Protein AF-0000000082839932 (afdb_homodimer)

Radius of gyration: 29.1 Å; Cα contacts (8 Å, |Δi|>4): 433; chains: 2; bounding box: 86×64×112 Å

InterPro domains:
  IPR000971 Globin [PF00042] (53-142)
  IPR000971 Globin [PS01033] (27-237)
  IPR009050 Globin-like superfamily [SSF46458] (24-178)
  IPR012292 Globin/Protoglobin [G3DSA:1.10.490.10] (16-189)
  IPR044399 Myoglobin-like, M family globin domain [cd01040] (36-177)
  IPR050532 Globin-like Oxygen Transporters [PTHR46458] (14-213)

Sequence (474 aa):
MSTSPKSASITDTEEDEMPPSNIPWYTFTDDDKHDLEHSWKIIEPKKNQIACDIYEMIFNQCPEVRRLFPKLKFVNSKPDRKSNEFTFQAMRFMQVIEGAVRALDNLPSLDIILDNLGRRHGKLEVNGKFRSYYWSTFLECCIFNIRLNLSKKMNSLEVDRIIILWRCLLRDVMKKIKAGTTADIAQRMLQMSIEESRMFSLPAIHKESNASSADVSFSFETVDLKNGRVLVEFIGDMSTSPKSASITDTEEDEMPPSNIPWYTFTDDDKHDLEHSWKIIEPKKNQIACDIYEMIFNQCPEVRRLFPKLKFVNSKPDRKSNEFTFQAMRFMQVIEGAVRALDNLPSLDIILDNLGRRHGKLEVNGKFRSYYWSTFLECCIFNIRLNLSKKMNSLEVDRIIILWRCLLRDVMKKIKAGTTADIAQRMLQMSIEESRMFSLPAIHKESNASSADVSFSFETVDLKNGRVLVEFIGD

Nearest PDB structures (foldseek):
  5ziq-assembly3_C  TM=8.858E-01  e=2.718E-06  Ramazzottius varieornatus
  8oup-assembly1_A  TM=8.594E-01  e=9.837E-05  Spisula solidissima
  3a5a-assembly1_A  TM=8.137E-01  e=8.122E-04  Tokunagayusurika akamusi
  2c0k-assembly2_B  TM=7.621E-01  e=6.577E-04  Gasterophilus intestinalis
  1h97-assembly2_B  TM=7.756E-01  e=5.430E-03  Paramphistomum epiclitum

Foldseek 3Di:
DPPDPPDPPPPPPPPPPPDFDPDDADQADPVLLVLLLVLCVLCVVVLLVLLLQLVLQLCVVPVLLVVVPVVWDDDPSGTDSPDPSSSVVSVVVSVLVVVLSVCSVPNVVCLVVLLVLLLVVLVCVVVVSDDPCSLVSSLVSSLVSSLVSVVVPDPPVSSVVSSVSSSSSSVVSSVSSNSSSVVNNVVVVVVVVVVVVVVVPPDPPPPPDPDPDPPFDFDFDQPPDPVPDGDGDGDTD/DPPDPPDPPPPPPPPPPPDFDPDDADQADPVLLVLLLVLCVLCVVVLLVLLLQLVLQLCVVPVLLVVVPVVWDDDPSGTDSPDPSSSVVSVVVSVLVVVLSVCSVPNVVCLVVLLVLLLVVLVCVVVVSDDPCSLVSSLVSSLVSSLVSSVVPDPPVSSVVSSVSSSSSSVVSSVSSNSSSVVNNVVVVVVVVVVVVVVVPPDDPPPPDPDPDPPFDFDFDQPPDPVPDGDGDGDTD

Organism: NCBI:txid2654633

Secondary structure (DSSP, 8-state):
------------------PPP-PPPP---HHHHHHHHHHHHHHGGGHHHHHHHHHHHHHHH-GGGGGG-TT--EETTEE-TT-HHHHHHHHHHHHHHHHHHHTTT-GGGGHHHHHHHHHHHHHHHHTT---THHHHHHHHHHHHHHHHHHTTTS-HHHHHHHHHHHHHHHHHHHHHHHHHHHHHHHHHHHHHHHHHHHHHHS----------------EEEEEE-SSS-EEEEEE--/------------------PPP-PPPP---HHHHHHHHHHHHHHGGGHHHHHHHHHHHHHHH-GGGGGG-TT--EETTEE-TT-HHHHHHHHHHHHHHHHHHHTTT-GGGGHHHHHHHHHHHHHHHHTT---THHHHHHHHHHHHHHHHHHTTTS-HHHHHHHHHHHHHHHHHHHHHHHHHHHHHHHHHHHHHHHHHHHHHHS----------------EEEEEE-SSS-EEEEEE--

pLDDT: mean 80.18, std 26.72, range [24.2, 98.94]

Structure (mmCIF, N/CA/C/O backbone):
data_AF-0000000082839932-model_v1
#
loop_
_entity.id
_entity.type
_entity.pdbx_description
1 polymer 'Globin domain-containing protein'
#
loop_
_atom_site.group_PDB
_atom_site.id
_atom_site.type_symbol
_atom_site.label_atom_id
_atom_site.label_alt_id
_atom_site.label_comp_id
_atom_site.label_asym_id
_atom_site.label_entity_id
_atom_site.label_seq_id
_atom_site.pdbx_PDB_ins_code
_atom_site.Cartn_x
_atom_site.Cartn_y
_atom_site.Cartn_z
_atom_site.occupancy
_atom_site.B_iso_or_equiv
_atom_site.auth_seq_id
_atom_site.auth_comp_id
_atom_site.auth_asym_id
_atom_site.auth_atom_id
_atom_site.pdbx_PDB_model_num
ATOM 1 N N . MET A 1 1 ? 31.922 36.812 49.719 1 29.05 1 MET A N 1
ATOM 2 C CA . MET A 1 1 ? 31.781 37.094 48.281 1 29.05 1 MET A CA 1
ATOM 3 C C . MET A 1 1 ? 31.766 35.812 47.5 1 29.05 1 MET A C 1
ATOM 5 O O . MET A 1 1 ? 32.812 35.219 47.25 1 29.05 1 MET A O 1
ATOM 9 N N . SER A 1 2 ? 30.781 34.875 47.688 1 32.66 2 SER A N 1
ATOM 10 C CA . SER A 1 2 ? 30.562 33.5 47.281 1 32.66 2 SER A CA 1
ATOM 11 C C . SER A 1 2 ? 30.375 33.406 45.75 1 32.66 2 SER A C 1
ATOM 13 O O . SER A 1 2 ? 29.484 34.031 45.188 1 32.66 2 SER A O 1
ATOM 15 N N . THR A 1 3 ? 31.5 33.281 44.938 1 35.25 3 THR A N 1
ATOM 16 C CA . THR A 1 3 ? 31.578 33.156 43.5 1 35.25 3 THR A CA 1
ATOM 17 C C . THR A 1 3 ? 30.719 31.984 43.031 1 35.25 3 THR A C 1
ATOM 19 O O . THR A 1 3 ? 30.875 30.859 43.469 1 35.25 3 THR A O 1
ATOM 22 N N . SER A 1 4 ? 29.469 32.219 42.656 1 34.78 4 SER A N 1
ATOM 23 C CA . SER A 1 4 ? 28.469 31.312 42.125 1 34.78 4 SER A CA 1
ATOM 24 C C . SER A 1 4 ? 28.984 30.609 40.875 1 34.78 4 SER A C 1
ATOM 26 O O . SER A 1 4 ? 29.484 31.25 39.938 1 34.78 4 SER A O 1
ATOM 28 N N . PRO A 1 5 ? 29.328 29.297 40.938 1 35.28 5 PRO A N 1
ATOM 29 C CA . PRO A 1 5 ? 29.891 28.609 39.781 1 35.28 5 PRO A CA 1
ATOM 30 C C . PRO A 1 5 ? 29.031 28.766 38.5 1 35.28 5 PRO A C 1
ATOM 32 O O . PRO A 1 5 ? 27.812 28.828 38.594 1 35.28 5 PRO A O 1
ATOM 35 N N . LYS A 1 6 ? 29.547 29.469 37.438 1 35.09 6 LYS A N 1
ATOM 36 C CA . LYS A 1 6 ? 28.984 29.672 36.125 1 35.09 6 LYS A CA 1
ATOM 37 C C . LYS A 1 6 ? 28.5 28.344 35.531 1 35.09 6 LYS A C 1
ATOM 39 O O . LYS A 1 6 ? 29.188 27.328 35.625 1 35.09 6 LYS A O 1
ATOM 44 N N . SER A 1 7 ? 27.141 28.172 35.312 1 29.86 7 SER A N 1
ATOM 45 C CA . SER A 1 7 ? 26.438 27.109 34.625 1 29.86 7 SER A CA 1
ATOM 46 C C . SER A 1 7 ? 27.078 26.812 33.281 1 29.86 7 SER A C 1
ATOM 48 O O . SER A 1 7 ? 27.281 27.719 32.469 1 29.86 7 SER A O 1
ATOM 50 N N . ALA A 1 8 ? 27.938 25.797 33.094 1 32.53 8 ALA A N 1
ATOM 51 C CA . ALA A 1 8 ? 28.516 25.297 31.844 1 32.53 8 ALA A CA 1
ATOM 52 C C . ALA A 1 8 ? 27.438 25.188 30.766 1 32.53 8 ALA A C 1
ATOM 54 O O . ALA A 1 8 ? 26.406 24.547 30.969 1 32.53 8 ALA A O 1
ATOM 55 N N . SER A 1 9 ? 27.328 26.203 29.859 1 30.64 9 SER A N 1
ATOM 56 C CA . SER A 1 9 ? 26.578 26.156 28.609 1 30.64 9 SER A CA 1
ATOM 57 C C . SER A 1 9 ? 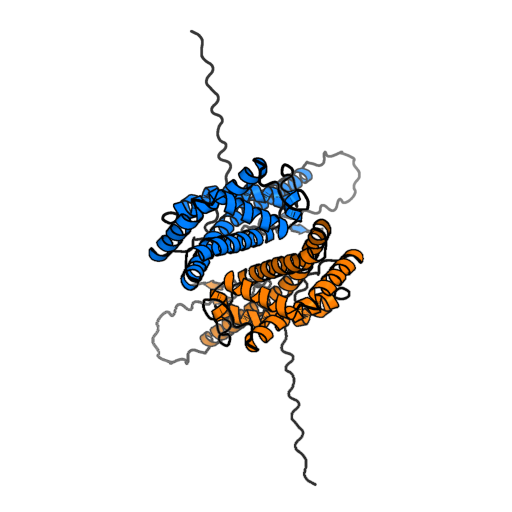26.812 24.844 27.875 1 30.64 9 SER A C 1
ATOM 59 O O . SER A 1 9 ? 27.953 24.469 27.594 1 30.64 9 SER A O 1
ATOM 61 N N . ILE A 1 10 ? 26.062 23.859 28.062 1 32.12 10 ILE A N 1
ATOM 62 C CA . ILE A 1 10 ? 26.031 22.688 27.172 1 32.12 10 ILE A CA 1
ATOM 63 C C . ILE A 1 10 ? 26.109 23.141 25.719 1 32.12 10 ILE A C 1
ATOM 65 O O . ILE A 1 10 ? 25.219 23.844 25.234 1 32.12 10 ILE A O 1
ATOM 69 N N . THR A 1 11 ? 27.266 23.484 25.172 1 31.33 11 THR A N 1
ATOM 70 C CA . THR A 1 11 ? 27.469 23.656 23.75 1 31.33 11 THR A CA 1
ATOM 71 C C . THR A 1 11 ? 26.688 22.609 22.953 1 31.33 11 THR A C 1
ATOM 73 O O . THR A 1 11 ? 26.875 21.406 23.156 1 31.33 11 THR A O 1
ATOM 76 N N . ASP A 1 12 ? 25.453 22.906 22.641 1 33.44 12 ASP A N 1
ATOM 77 C CA . ASP A 1 12 ? 24.719 22.234 21.578 1 33.44 12 ASP A CA 1
ATOM 78 C C . ASP A 1 12 ? 25.625 21.922 20.391 1 33.44 12 ASP A C 1
ATOM 80 O O . ASP A 1 12 ? 26.109 22.828 19.719 1 33.44 12 ASP A O 1
ATOM 84 N N . THR A 1 13 ? 26.547 21.078 20.484 1 34.44 13 THR A N 1
ATOM 85 C CA . THR A 1 13 ? 27.25 20.625 19.281 1 34.44 13 THR A CA 1
ATOM 86 C C . THR A 1 13 ? 26.312 20.672 18.062 1 34.44 13 THR A C 1
ATOM 88 O O . THR A 1 13 ? 25.25 20.047 18.078 1 34.44 13 THR A O 1
ATOM 91 N N . GLU A 1 14 ? 26.266 21.719 17.344 1 37.31 14 GLU A N 1
ATOM 92 C CA . GLU A 1 14 ? 25.703 21.797 16 1 37.31 14 GLU A CA 1
ATOM 93 C C . GLU A 1 14 ? 25.953 20.516 15.211 1 37.31 14 GLU A C 1
ATOM 95 O O . GLU A 1 14 ? 27.031 20.312 14.648 1 37.31 14 GLU A O 1
ATOM 100 N N . GLU A 1 15 ? 25.734 19.375 15.68 1 38.41 15 GLU A N 1
ATOM 101 C CA . GLU A 1 15 ? 25.797 18.234 14.789 1 38.41 15 GLU A CA 1
ATOM 102 C C . GLU A 1 15 ? 25.25 18.562 13.406 1 38.41 15 GLU A C 1
ATOM 104 O O . GLU A 1 15 ? 24.219 19.219 13.289 1 38.41 15 GLU A O 1
ATOM 109 N N . ASP A 1 16 ? 26.047 18.703 12.391 1 41.69 16 ASP A N 1
ATOM 110 C CA . ASP A 1 16 ? 25.859 18.844 10.945 1 41.69 16 ASP A CA 1
ATOM 111 C C . ASP A 1 16 ? 24.656 18.062 10.461 1 41.69 16 ASP A C 1
ATOM 113 O O . ASP A 1 16 ? 24.766 16.875 10.141 1 41.69 16 ASP A O 1
ATOM 117 N N . GLU A 1 17 ? 23.562 18.188 11.094 1 52.94 17 GLU A N 1
ATOM 118 C CA . GLU A 1 17 ? 22.359 17.5 10.664 1 52.94 17 GLU A CA 1
ATOM 119 C C . GLU A 1 17 ? 22.047 17.797 9.195 1 52.94 17 GLU A C 1
ATOM 121 O O . GLU A 1 17 ? 22.078 18.953 8.773 1 52.94 17 GLU A O 1
ATOM 126 N N . MET A 1 18 ? 22.391 16.844 8.234 1 57.69 18 MET A N 1
ATOM 127 C CA . MET A 1 18 ? 22.016 16.969 6.828 1 57.69 18 MET A CA 1
ATOM 128 C C . MET A 1 18 ? 20.641 17.609 6.688 1 57.69 18 MET A C 1
ATOM 130 O O . MET A 1 18 ? 19.703 17.25 7.402 1 57.69 18 MET A O 1
ATOM 134 N N . PRO A 1 19 ? 20.719 18.625 5.922 1 64.12 19 PRO A N 1
ATOM 135 C CA . PRO A 1 19 ? 19.422 19.297 5.719 1 64.12 19 PRO A CA 1
ATOM 136 C C . PRO A 1 19 ? 18.344 18.344 5.207 1 64.12 19 PRO A C 1
ATOM 138 O O . PRO A 1 19 ? 18.672 17.328 4.574 1 64.12 19 PRO A O 1
ATOM 141 N N . PRO A 1 20 ? 17.156 18.672 5.566 1 73.38 20 PRO A N 1
ATOM 142 C CA . PRO A 1 20 ? 16.062 17.844 5.059 1 73.38 20 PRO A CA 1
ATOM 143 C C . PRO A 1 20 ? 15.977 17.844 3.535 1 73.38 20 PRO A C 1
ATOM 145 O O . PRO A 1 20 ? 16.516 18.75 2.885 1 73.38 20 PRO A O 1
ATOM 148 N N . SER A 1 21 ? 15.414 16.766 3.021 1 74.12 21 SER A N 1
ATOM 149 C CA . SER A 1 21 ? 15.242 16.594 1.583 1 74.12 21 SER A CA 1
ATOM 150 C C . SER A 1 21 ? 14.508 17.781 0.961 1 74.12 21 SER A C 1
ATOM 152 O O . SER A 1 21 ? 13.664 18.406 1.61 1 74.12 21 SER A O 1
ATOM 154 N N . ASN A 1 22 ? 14.922 18.156 -0.179 1 83.06 22 ASN A N 1
ATOM 155 C CA . ASN A 1 22 ? 14.305 19.266 -0.918 1 83.06 22 ASN A CA 1
ATOM 156 C C . ASN A 1 22 ? 13.227 18.75 -1.87 1 83.06 22 ASN A C 1
ATOM 158 O O . ASN A 1 22 ? 12.969 19.359 -2.91 1 83.06 22 ASN A O 1
ATOM 162 N N . ILE A 1 23 ? 12.625 17.734 -1.553 1 89.75 23 ILE A N 1
ATOM 163 C CA . ILE A 1 23 ? 11.531 17.188 -2.357 1 89.75 23 ILE A CA 1
ATOM 164 C C . ILE A 1 23 ? 10.336 18.141 -2.314 1 89.75 23 ILE A C 1
ATOM 166 O O . ILE A 1 23 ? 9.852 18.484 -1.235 1 89.75 23 ILE A O 1
ATOM 170 N N . PRO A 1 24 ? 9.93 18.578 -3.447 1 94.81 24 PRO A N 1
ATOM 171 C CA . PRO A 1 24 ? 8.836 19.547 -3.449 1 94.81 24 PRO A CA 1
ATOM 172 C C . PRO A 1 24 ? 7.508 18.938 -3.016 1 94.81 24 PRO A C 1
ATOM 174 O O . PRO A 1 24 ? 7.277 17.734 -3.215 1 94.81 24 PRO A O 1
ATOM 177 N N . TRP A 1 25 ? 6.656 19.734 -2.371 1 97.19 25 TRP A N 1
ATOM 178 C CA . TRP A 1 25 ? 5.289 19.359 -2.029 1 97.19 25 TRP A CA 1
ATOM 179 C C . TRP A 1 25 ? 4.371 19.5 -3.238 1 97.19 25 TRP A C 1
ATOM 181 O O . TRP A 1 25 ? 4.582 20.359 -4.098 1 97.19 25 TRP A O 1
ATOM 191 N N . TYR A 1 26 ? 3.404 18.609 -3.301 1 96.62 26 TYR A N 1
ATOM 192 C CA . TYR A 1 26 ? 2.314 18.812 -4.25 1 96.62 26 TYR A CA 1
ATOM 193 C C . TYR A 1 26 ? 1.671 20.188 -4.059 1 96.62 26 TYR A C 1
ATOM 195 O O . TYR A 1 26 ? 1.485 20.641 -2.928 1 96.62 26 TYR A O 1
ATOM 203 N N . THR A 1 27 ? 1.315 20.797 -5.141 1 97.19 27 THR A N 1
ATOM 204 C CA . THR A 1 27 ? 0.654 22.094 -5.066 1 97.19 27 THR A CA 1
ATOM 205 C C . THR A 1 27 ? -0.863 21.922 -5.09 1 97.19 27 THR A C 1
ATOM 207 O O . THR A 1 27 ? -1.429 21.484 -6.094 1 97.19 27 THR A O 1
ATOM 210 N N . PHE A 1 28 ? -1.486 22.281 -4.008 1 98.44 28 PHE A N 1
ATOM 211 C CA . PHE A 1 28 ? -2.939 22.234 -3.902 1 98.44 28 PHE A CA 1
ATOM 212 C C . PHE A 1 28 ? -3.557 23.578 -4.266 1 98.44 28 PHE A C 1
ATOM 214 O O . PHE A 1 28 ? -3.066 24.625 -3.846 1 98.44 28 PHE A O 1
ATOM 221 N N . THR A 1 29 ? -4.617 23.547 -5.086 1 98.44 29 THR A N 1
ATOM 222 C CA . THR A 1 29 ? -5.398 24.75 -5.301 1 98.44 29 THR A CA 1
ATOM 223 C C . THR A 1 29 ? -6.18 25.125 -4.043 1 98.44 29 THR A C 1
ATOM 225 O O . THR A 1 29 ? -6.266 24.328 -3.104 1 98.44 29 THR A O 1
ATOM 228 N N . ASP A 1 30 ? -6.715 26.328 -4.035 1 98.38 30 ASP A N 1
ATOM 229 C CA . ASP A 1 30 ? -7.535 26.734 -2.9 1 98.38 30 ASP A CA 1
ATOM 230 C C . ASP A 1 30 ? -8.742 25.812 -2.734 1 98.38 30 ASP A C 1
ATOM 232 O O . ASP A 1 30 ? -9.133 25.5 -1.611 1 98.38 30 ASP A O 1
ATOM 236 N N . ASP A 1 31 ? -9.289 25.375 -3.822 1 98.38 31 ASP A N 1
ATOM 237 C CA . ASP A 1 31 ? -10.414 24.438 -3.779 1 98.38 31 ASP A CA 1
ATOM 238 C C . ASP A 1 31 ? -9.992 23.094 -3.205 1 98.38 31 ASP A C 1
ATOM 240 O O . ASP A 1 31 ? -10.742 22.484 -2.439 1 98.38 31 ASP A O 1
ATOM 244 N N . ASP A 1 32 ? -8.781 22.656 -3.584 1 98.56 32 ASP A N 1
ATOM 245 C CA . ASP A 1 32 ? -8.234 21.422 -3.039 1 98.56 32 ASP A CA 1
ATOM 246 C C . ASP A 1 32 ? -8.102 21.5 -1.521 1 98.56 32 ASP A C 1
ATOM 248 O O . ASP A 1 32 ? -8.516 20.578 -0.809 1 98.56 32 ASP A O 1
ATOM 252 N N . LYS A 1 33 ? -7.535 22.609 -1.095 1 98.75 33 LYS A N 1
ATOM 253 C CA . LYS A 1 33 ? -7.324 22.797 0.337 1 98.75 33 LYS A CA 1
ATOM 254 C C . LYS A 1 33 ? -8.648 22.828 1.091 1 98.75 33 LYS A C 1
ATOM 256 O O . LYS A 1 33 ? -8.766 22.234 2.166 1 98.75 33 LYS A O 1
ATOM 261 N N . HIS A 1 34 ? -9.594 23.469 0.513 1 98.5 34 HIS A N 1
ATOM 262 C CA . HIS A 1 34 ? -10.922 23.516 1.115 1 98.5 34 HIS A CA 1
ATOM 263 C C . HIS A 1 34 ? -11.516 22.109 1.25 1 98.5 34 HIS A C 1
ATOM 265 O O . HIS A 1 34 ? -12.055 21.766 2.299 1 98.5 34 HIS A O 1
ATOM 271 N N . ASP A 1 35 ? -11.375 21.297 0.231 1 98.56 35 ASP A N 1
ATOM 272 C CA . ASP A 1 35 ? -11.898 19.938 0.249 1 98.56 35 ASP A CA 1
ATOM 273 C C . ASP A 1 35 ? -11.211 19.094 1.331 1 98.56 35 ASP A C 1
ATOM 275 O O . ASP A 1 35 ? -11.875 18.344 2.053 1 98.56 35 ASP A O 1
ATOM 279 N N . LEU A 1 36 ? -9.898 19.234 1.465 1 98.81 36 LEU A N 1
ATOM 280 C CA . LEU A 1 36 ? -9.156 18.5 2.484 1 98.81 36 LEU A CA 1
ATOM 281 C C . LEU A 1 36 ? -9.57 18.953 3.883 1 98.81 36 LEU A C 1
ATOM 283 O O . LEU A 1 36 ? -9.797 18.109 4.762 1 98.81 36 LEU A O 1
ATOM 287 N N . GLU A 1 37 ? -9.711 20.234 4.07 1 98.69 37 GLU A N 1
ATOM 288 C CA . GLU A 1 37 ? -10.109 20.766 5.367 1 98.69 37 GLU A CA 1
ATOM 289 C C . GLU A 1 37 ? -11.531 20.359 5.727 1 98.69 37 GLU A C 1
ATOM 291 O O . GLU A 1 37 ? -11.805 19.984 6.871 1 98.69 37 GLU A O 1
ATOM 296 N N . HIS A 1 38 ? -12.383 20.438 4.766 1 98.44 38 HIS A N 1
ATOM 297 C CA . HIS A 1 38 ? -13.766 20.031 4.992 1 98.44 38 HIS A CA 1
ATOM 298 C C . HIS A 1 38 ? -13.852 18.547 5.352 1 98.44 38 HIS A C 1
ATOM 300 O O . HIS A 1 38 ? -14.594 18.172 6.262 1 98.44 38 HIS A O 1
ATOM 306 N N . SER A 1 39 ? -13.141 17.75 4.641 1 98.62 39 SER A N 1
ATOM 307 C CA . SER A 1 39 ? -13.148 16.312 4.93 1 98.62 39 SER A CA 1
ATOM 308 C C . SER A 1 39 ? -12.531 16.031 6.297 1 98.62 39 SER A C 1
ATOM 310 O O . SER A 1 39 ? -12.977 15.117 7 1 98.62 39 SER A O 1
ATOM 312 N N . TRP A 1 40 ? -11.539 16.812 6.691 1 98.75 40 TRP A N 1
ATOM 313 C CA . TRP A 1 40 ? -10.961 16.656 8.016 1 98.75 40 TRP A CA 1
ATOM 314 C C . TRP A 1 40 ? -11.977 16.969 9.102 1 98.75 40 TRP A C 1
ATOM 316 O O . TRP A 1 40 ? -12.023 16.297 10.141 1 98.75 40 TRP A O 1
ATOM 326 N N . LYS A 1 41 ? -12.789 17.922 8.891 1 98.38 41 LYS A N 1
ATOM 327 C CA . LYS A 1 41 ? -13.812 18.266 9.867 1 98.38 41 LYS A CA 1
ATOM 328 C C . LYS A 1 41 ? -14.766 17.109 10.117 1 98.38 41 LYS A C 1
ATOM 330 O O . LYS A 1 41 ? -15.305 16.969 11.219 1 98.38 41 LYS A O 1
ATOM 335 N N . ILE A 1 42 ? -14.945 16.281 9.125 1 98.12 42 ILE A N 1
ATOM 336 C CA . ILE A 1 42 ? -15.789 15.094 9.258 1 98.12 42 ILE A CA 1
ATOM 337 C C . ILE A 1 42 ? -15.047 14.016 10.055 1 98.12 42 ILE A C 1
ATOM 339 O O . ILE A 1 42 ? -15.648 13.32 10.875 1 98.12 42 ILE A O 1
ATOM 343 N N . ILE A 1 43 ? -13.734 13.906 9.922 1 98.25 43 ILE A N 1
ATOM 344 C CA . ILE A 1 43 ? -12.891 12.859 10.5 1 98.25 43 ILE A CA 1
ATOM 345 C C . ILE A 1 43 ? -12.516 13.234 11.93 1 98.25 43 ILE A C 1
ATOM 347 O O . ILE A 1 43 ? -12.453 12.367 12.805 1 98.25 43 ILE A O 1
ATOM 351 N N . GLU A 1 44 ? -12.352 14.477 12.195 1 98.06 44 GLU A N 1
ATOM 352 C CA . GLU A 1 44 ? -11.711 14.992 13.406 1 98.06 44 GLU A CA 1
ATOM 353 C C . GLU A 1 44 ? -12.469 14.555 14.656 1 98.06 44 GLU A C 1
ATOM 355 O O . GLU A 1 44 ? -11.859 14.102 15.625 1 98.06 44 GLU A O 1
ATOM 360 N N . PRO A 1 45 ? -13.797 14.586 14.703 1 98.12 45 PRO A N 1
ATOM 361 C CA . PRO A 1 45 ? -14.516 14.188 15.914 1 98.12 45 PRO A CA 1
ATOM 362 C C . PRO A 1 45 ? -14.305 12.719 16.281 1 98.12 45 PRO A C 1
ATOM 364 O O . PRO A 1 45 ? -14.484 12.336 17.438 1 98.12 45 PRO A O 1
ATOM 367 N N . LYS A 1 46 ? -13.906 11.891 15.297 1 97.62 46 LYS A N 1
ATOM 368 C CA . LYS A 1 46 ? -13.711 10.461 15.523 1 97.62 46 LYS A CA 1
ATOM 369 C C . LYS A 1 46 ? -12.25 10.07 15.312 1 97.62 46 LYS A C 1
ATOM 371 O O . LYS A 1 46 ? -11.953 8.914 15.008 1 97.62 46 LYS A O 1
ATOM 376 N N . LYS A 1 47 ? -11.328 10.969 15.359 1 97.5 47 LYS A N 1
ATOM 377 C CA . LYS A 1 47 ? -9.945 10.742 14.953 1 97.5 47 LYS A CA 1
ATOM 378 C C . LYS A 1 47 ? -9.297 9.656 15.805 1 97.5 47 LYS A C 1
ATOM 380 O O . LYS A 1 47 ? -8.469 8.883 15.312 1 97.5 47 LYS A O 1
ATOM 385 N N . ASN A 1 48 ? -9.695 9.57 17.156 1 96.5 48 ASN A N 1
ATOM 386 C CA . ASN A 1 48 ? -9.141 8.523 18 1 96.5 48 ASN A CA 1
ATOM 387 C C . ASN A 1 48 ? -9.555 7.137 17.516 1 96.5 48 ASN A C 1
ATOM 389 O O . ASN A 1 48 ? -8.719 6.242 17.406 1 96.5 48 ASN A O 1
ATOM 393 N N . GLN A 1 49 ? -10.828 6.984 17.266 1 97.25 49 GLN A N 1
ATOM 394 C CA . GLN A 1 49 ? -11.344 5.711 16.766 1 97.25 49 GLN A CA 1
ATOM 395 C C . GLN A 1 49 ? -10.727 5.367 15.414 1 97.25 49 GLN A C 1
ATOM 397 O O . GLN A 1 49 ? -10.312 4.23 15.188 1 97.25 49 GLN A O 1
ATOM 402 N N . ILE A 1 50 ? -10.641 6.336 14.555 1 98.25 50 ILE A N 1
ATOM 403 C CA . ILE A 1 50 ? -10.117 6.125 13.203 1 98.25 50 ILE A CA 1
ATOM 404 C C . ILE A 1 50 ? -8.633 5.785 13.273 1 98.25 50 ILE A C 1
ATOM 406 O O . ILE A 1 50 ? -8.156 4.91 12.539 1 98.25 50 ILE A O 1
ATOM 410 N N . ALA A 1 51 ? -7.914 6.453 14.141 1 98.25 51 ALA A N 1
ATOM 411 C CA . ALA A 1 51 ? -6.504 6.137 14.352 1 98.25 51 ALA A CA 1
ATOM 412 C C . ALA A 1 51 ? -6.324 4.68 14.766 1 98.25 51 ALA A C 1
ATOM 414 O O . ALA A 1 51 ? -5.469 3.977 14.227 1 98.25 51 ALA A O 1
ATOM 415 N N . CYS A 1 52 ? -7.152 4.238 15.664 1 97.62 52 CYS A N 1
ATOM 416 C CA . CYS A 1 52 ? -7.094 2.855 16.125 1 97.62 52 CYS A CA 1
ATOM 417 C C . CYS A 1 52 ? -7.469 1.893 15 1 97.62 52 CYS A C 1
ATOM 419 O O . CYS A 1 52 ? -6.84 0.846 14.844 1 97.62 52 CYS A O 1
ATOM 421 N N . ASP A 1 53 ? -8.484 2.236 14.219 1 98.25 53 ASP A N 1
ATOM 422 C CA . ASP A 1 53 ? -8.883 1.411 13.078 1 98.25 53 ASP A CA 1
ATOM 423 C C . ASP A 1 53 ? -7.73 1.263 12.086 1 98.25 53 ASP A C 1
ATOM 425 O O . ASP A 1 53 ? -7.48 0.168 11.578 1 98.25 53 ASP A O 1
ATOM 429 N N . ILE A 1 54 ? -7.039 2.365 11.828 1 98.44 54 ILE A N 1
ATOM 430 C CA . ILE A 1 54 ? -5.922 2.359 10.891 1 98.44 54 ILE A CA 1
ATOM 431 C C . ILE A 1 54 ? -4.812 1.451 11.406 1 98.44 54 ILE A C 1
ATOM 433 O O . ILE A 1 54 ? -4.316 0.585 10.68 1 98.44 54 ILE A O 1
ATOM 437 N N . TYR A 1 55 ? -4.465 1.543 12.609 1 97.44 55 TYR A N 1
ATOM 438 C CA . TYR A 1 55 ? -3.375 0.753 13.172 1 97.44 55 TYR A CA 1
ATOM 439 C C . TYR A 1 55 ? -3.75 -0.722 13.242 1 97.44 55 TYR A C 1
ATOM 441 O O . TYR A 1 55 ? -2.922 -1.595 12.969 1 97.44 55 TYR A O 1
ATOM 449 N N . GLU A 1 56 ? -4.957 -0.963 13.641 1 97.5 56 GLU A N 1
ATOM 450 C CA . GLU A 1 56 ? -5.398 -2.355 13.641 1 97.5 56 GLU A CA 1
ATOM 451 C C . GLU A 1 56 ? -5.305 -2.961 12.242 1 97.5 56 GLU A C 1
ATOM 453 O O . GLU A 1 56 ? -4.855 -4.098 12.078 1 97.5 56 GLU A O 1
ATOM 458 N N . MET A 1 57 ? -5.723 -2.205 11.258 1 98.31 57 MET A N 1
ATOM 459 C CA . MET A 1 57 ? -5.629 -2.682 9.883 1 98.31 57 MET A CA 1
ATOM 460 C C . MET A 1 57 ? -4.176 -2.914 9.484 1 98.31 57 MET A C 1
ATOM 462 O O . MET A 1 57 ? -3.863 -3.889 8.797 1 98.31 57 MET A O 1
ATOM 466 N N . ILE A 1 58 ? -3.23 -2.035 9.898 1 98.12 58 ILE A N 1
ATOM 467 C CA . ILE A 1 58 ? -1.811 -2.205 9.617 1 98.12 58 ILE A CA 1
ATOM 468 C C . ILE A 1 58 ? -1.322 -3.529 10.203 1 98.12 58 ILE A C 1
ATOM 470 O O . ILE A 1 58 ? -0.648 -4.305 9.516 1 98.12 58 ILE A O 1
ATOM 474 N N . PHE A 1 59 ? -1.759 -3.871 11.438 1 97.88 59 PHE A N 1
ATOM 475 C CA . PHE A 1 59 ? -1.334 -5.086 12.117 1 97.88 59 PHE A CA 1
ATOM 476 C C . PHE A 1 59 ? -1.913 -6.32 11.438 1 97.88 59 PHE A C 1
ATOM 478 O O . PHE A 1 59 ? -1.348 -7.414 11.539 1 97.88 59 PHE A O 1
ATOM 485 N N . ASN A 1 60 ? -3.035 -6.141 10.805 1 98.25 60 ASN A N 1
ATOM 486 C CA . ASN A 1 60 ? -3.637 -7.234 10.047 1 98.25 60 ASN A CA 1
ATOM 487 C C . ASN A 1 60 ? -2.945 -7.438 8.703 1 98.25 60 ASN A C 1
ATOM 489 O O . ASN A 1 60 ? -2.715 -8.57 8.281 1 98.25 60 ASN A O 1
ATOM 493 N N . GLN A 1 61 ? -2.613 -6.305 8.062 1 98.5 61 GLN A N 1
ATOM 494 C CA . GLN A 1 61 ? -1.966 -6.359 6.754 1 98.5 61 GLN A CA 1
ATOM 495 C C . GLN A 1 61 ? -0.529 -6.859 6.875 1 98.5 61 GLN A C 1
ATOM 497 O O . GLN A 1 61 ? -0.039 -7.574 5.996 1 98.5 61 GLN A O 1
ATOM 502 N N . CYS A 1 62 ? 0.098 -6.434 7.91 1 98.31 62 CYS A N 1
ATOM 503 C CA . CYS A 1 62 ? 1.475 -6.809 8.211 1 98.31 62 CYS A CA 1
ATOM 504 C C . CYS A 1 62 ? 1.604 -7.301 9.648 1 98.31 62 CYS A C 1
ATOM 506 O O . CYS A 1 62 ? 2.061 -6.562 10.523 1 98.31 62 CYS A O 1
ATOM 508 N N . PRO A 1 63 ? 1.315 -8.586 9.852 1 98.06 63 PRO A N 1
ATOM 509 C CA . PRO A 1 63 ? 1.325 -9.062 11.234 1 98.06 63 PRO A CA 1
ATOM 510 C C . PRO A 1 63 ? 2.705 -8.969 11.883 1 98.06 63 PRO A C 1
ATOM 512 O O . PRO A 1 63 ? 2.811 -8.797 13.102 1 98.06 63 PRO A O 1
ATOM 515 N N . GLU A 1 64 ? 3.758 -9.039 11.117 1 96.38 64 GLU A N 1
ATOM 516 C CA . GLU A 1 64 ? 5.121 -8.977 11.641 1 96.38 64 GLU A CA 1
ATOM 517 C C . GLU A 1 64 ? 5.418 -7.613 12.25 1 96.38 64 GLU A C 1
ATOM 519 O O . GLU A 1 64 ? 6.355 -7.473 13.039 1 96.38 64 GLU A O 1
ATOM 524 N N . VAL A 1 65 ? 4.645 -6.617 11.938 1 97.06 65 VAL A N 1
ATOM 525 C CA . VAL A 1 65 ? 4.844 -5.262 12.445 1 97.06 65 VAL A CA 1
ATOM 526 C C . VAL A 1 65 ? 4.586 -5.23 13.945 1 97.06 65 VAL A C 1
ATOM 528 O O . VAL A 1 65 ? 5.113 -4.371 14.656 1 97.06 65 VAL A O 1
ATOM 531 N N . ARG A 1 66 ? 3.775 -6.168 14.445 1 96.44 66 ARG A N 1
ATOM 532 C CA . ARG A 1 66 ? 3.42 -6.207 15.859 1 96.44 66 ARG A CA 1
ATOM 533 C C . ARG A 1 66 ? 4.66 -6.352 16.734 1 96.44 66 ARG A C 1
ATOM 535 O O . ARG A 1 66 ? 4.688 -5.867 17.875 1 96.44 66 ARG A O 1
ATOM 542 N N . ARG A 1 67 ? 5.727 -6.863 16.156 1 94.56 67 ARG A N 1
ATOM 543 C CA . ARG A 1 67 ? 6.953 -7.07 16.922 1 94.56 67 ARG A CA 1
ATOM 544 C C . ARG A 1 67 ? 7.641 -5.746 17.234 1 94.56 67 ARG A C 1
ATOM 546 O O . ARG A 1 67 ? 8.469 -5.668 18.141 1 94.56 67 ARG A O 1
ATOM 553 N N . LEU A 1 68 ? 7.297 -4.734 16.484 1 93.81 68 LEU A N 1
ATOM 554 C CA . LEU A 1 68 ? 7.879 -3.412 16.688 1 93.81 68 LEU A CA 1
ATOM 555 C C . LEU A 1 68 ? 7.258 -2.723 17.906 1 93.81 68 LEU A C 1
ATOM 557 O O . LEU A 1 68 ? 7.75 -1.688 18.359 1 93.81 68 LEU A O 1
ATOM 561 N N . PHE A 1 69 ? 6.195 -3.314 18.484 1 94.62 69 PHE A N 1
ATOM 562 C CA . PHE A 1 69 ? 5.457 -2.691 19.562 1 94.62 69 PHE A CA 1
ATOM 563 C C . PHE A 1 69 ? 5.32 -3.65 20.75 1 94.62 69 PHE A C 1
ATOM 565 O O . PHE A 1 69 ? 4.207 -4.043 21.109 1 94.62 69 PHE A O 1
ATOM 572 N N . PRO A 1 70 ? 6.355 -3.869 21.406 1 91.56 70 PRO A N 1
ATOM 573 C CA . PRO A 1 70 ? 6.355 -4.902 22.438 1 91.56 70 PRO A CA 1
ATOM 574 C C . PRO A 1 70 ? 5.453 -4.555 23.625 1 91.56 70 PRO A C 1
ATOM 576 O O . PRO A 1 70 ? 5.055 -5.441 24.375 1 91.56 70 PRO A O 1
ATOM 579 N N . LYS A 1 71 ? 5.141 -3.338 23.812 1 91.44 71 LYS A N 1
ATOM 580 C CA . LYS A 1 71 ? 4.316 -2.922 24.938 1 91.44 71 LYS A CA 1
ATOM 581 C C . LYS A 1 71 ? 2.832 -3.117 24.641 1 91.44 71 LYS A C 1
ATOM 583 O O . LYS A 1 71 ? 1.989 -2.992 25.531 1 91.44 71 LYS A O 1
ATOM 588 N N . LEU A 1 72 ? 2.531 -3.355 23.422 1 94.5 72 LEU A N 1
ATOM 589 C CA . LEU A 1 72 ? 1.134 -3.57 23.062 1 94.5 72 LEU A CA 1
ATOM 590 C C . LEU A 1 72 ? 0.736 -5.027 23.266 1 94.5 72 LEU A C 1
ATOM 592 O O . LEU A 1 72 ? 1.521 -5.934 22.984 1 94.5 72 LEU A O 1
ATOM 596 N N . LYS A 1 73 ? -0.473 -5.188 23.75 1 91.44 73 LYS A N 1
ATOM 597 C CA . LYS A 1 73 ? -1.016 -6.527 23.969 1 91.44 73 LYS A CA 1
ATOM 598 C C . LYS A 1 73 ? -1.985 -6.906 22.844 1 91.44 73 LYS A C 1
ATOM 600 O O . LYS A 1 73 ? -2.793 -6.082 22.406 1 91.44 73 LYS A O 1
ATOM 605 N N . PHE A 1 74 ? -1.831 -8.109 22.438 1 94.19 74 PHE A N 1
ATOM 606 C CA . PHE A 1 74 ? -2.701 -8.641 21.391 1 94.19 74 PHE A CA 1
ATOM 607 C C . PHE A 1 74 ? -3.398 -9.906 21.875 1 94.19 74 PHE A C 1
ATOM 609 O O . PHE A 1 74 ? -2.771 -10.773 22.484 1 94.19 74 PHE A O 1
ATOM 616 N N . VAL A 1 75 ? -4.711 -9.992 21.672 1 91.62 75 VAL A N 1
ATOM 617 C CA . VAL A 1 75 ? -5.504 -11.195 21.922 1 91.62 75 VAL A CA 1
ATOM 618 C C . VAL A 1 75 ? -6.156 -11.656 20.625 1 91.62 75 VAL A C 1
ATOM 620 O O . VAL A 1 75 ? -6.941 -10.922 20.016 1 91.62 75 VAL A O 1
ATOM 623 N N . ASN A 1 76 ? -5.898 -12.859 20.125 1 91.56 76 ASN A N 1
ATOM 624 C CA . ASN A 1 76 ? -6.379 -13.367 18.844 1 91.56 76 ASN A CA 1
ATOM 625 C C . ASN A 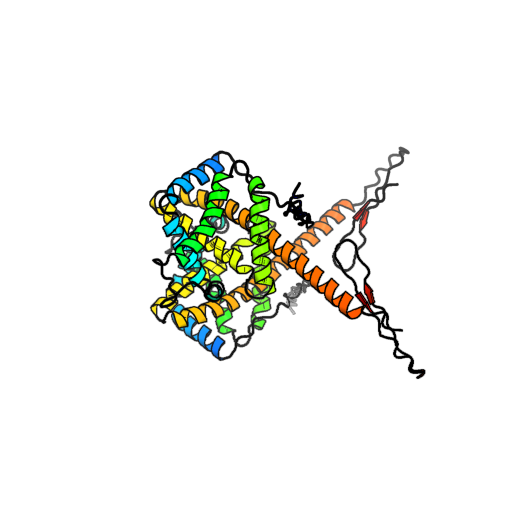1 76 ? -6.098 -12.391 17.703 1 91.56 76 ASN A C 1
ATOM 627 O O . ASN A 1 76 ? -6.996 -12.055 16.938 1 91.56 76 ASN A O 1
ATOM 631 N N . SER A 1 77 ? -4.922 -11.812 17.703 1 92.19 77 SER A N 1
ATOM 632 C CA . SER A 1 77 ? -4.367 -10.945 16.672 1 92.19 77 SER A CA 1
ATOM 633 C C . SER A 1 77 ? -5.004 -9.562 16.703 1 92.19 77 SER A C 1
ATOM 635 O O . SER A 1 77 ? -4.816 -8.766 15.781 1 92.19 77 SER A O 1
ATOM 637 N N . LYS A 1 78 ? -5.754 -9.289 17.75 1 94.56 78 LYS A N 1
ATOM 638 C CA . LYS A 1 78 ? -6.391 -7.984 17.906 1 94.56 78 LYS A CA 1
ATOM 639 C C . LYS A 1 78 ? -5.781 -7.207 19.062 1 94.56 78 LYS A C 1
ATOM 641 O O . LYS A 1 78 ? -5.562 -7.762 20.141 1 94.56 78 LYS A O 1
ATOM 646 N N . PRO A 1 79 ? -5.512 -5.93 18.797 1 95.31 79 PRO A N 1
ATOM 647 C CA . PRO A 1 79 ? -5.023 -5.121 19.922 1 95.31 79 PRO A CA 1
ATOM 648 C C . PRO A 1 79 ? -6.121 -4.789 20.922 1 95.31 79 PRO A C 1
ATOM 650 O O . PRO A 1 79 ? -7.301 -4.754 20.578 1 95.31 79 PRO A O 1
ATOM 653 N N . ASP A 1 80 ? -5.699 -4.609 22.125 1 93.25 80 ASP A N 1
ATOM 654 C CA . ASP A 1 80 ? -6.621 -4.129 23.156 1 93.25 80 ASP A CA 1
ATOM 655 C C . ASP A 1 80 ? -6.945 -2.652 22.953 1 93.25 80 ASP A C 1
ATOM 657 O O . ASP A 1 80 ? -6.191 -1.78 23.406 1 93.25 80 ASP A O 1
ATOM 661 N N . ARG A 1 81 ? -8.07 -2.352 22.438 1 91.25 81 ARG A N 1
ATOM 662 C CA . ARG A 1 81 ? -8.445 -0.99 22.078 1 91.25 81 ARG A CA 1
ATOM 663 C C . ARG A 1 81 ? -8.719 -0.14 23.312 1 91.25 81 ARG A C 1
ATOM 665 O O . ARG A 1 81 ? -8.781 1.088 23.219 1 91.25 81 ARG A O 1
ATOM 672 N N . LYS A 1 82 ? -8.914 -0.852 24.359 1 90.06 82 LYS A N 1
ATOM 673 C CA . LYS A 1 82 ? -9.188 -0.126 25.594 1 90.06 82 LYS A CA 1
ATOM 674 C C . LYS A 1 82 ? -7.895 0.276 26.297 1 90.06 82 LYS A C 1
ATOM 676 O O . LYS A 1 82 ? -7.914 1.082 27.234 1 90.06 82 LYS A O 1
ATOM 681 N N . SER A 1 83 ? -6.832 -0.279 25.766 1 91.94 83 SER A N 1
ATOM 682 C CA . SER A 1 83 ? -5.547 0.031 26.391 1 91.94 83 SER A CA 1
ATOM 683 C C . SER A 1 83 ? -5.074 1.432 26.016 1 91.94 83 SER A C 1
ATOM 685 O O . SER A 1 83 ? -5.168 1.833 24.859 1 91.94 83 SER A O 1
ATOM 687 N N . ASN A 1 84 ? -4.484 2.131 26.953 1 91.94 84 ASN A N 1
ATOM 688 C CA . ASN A 1 84 ? -3.918 3.455 26.719 1 91.94 84 ASN A CA 1
ATOM 689 C C . ASN A 1 84 ? -2.699 3.391 25.797 1 91.94 84 ASN A C 1
ATOM 691 O O . ASN A 1 84 ? -2.463 4.305 25.016 1 91.94 84 ASN A O 1
ATOM 695 N N . GLU A 1 85 ? -2.008 2.303 25.969 1 93.19 85 GLU A N 1
ATOM 696 C CA . GLU A 1 85 ? -0.801 2.148 25.156 1 93.19 85 GLU A CA 1
ATOM 697 C C . GLU A 1 85 ? -1.132 2.121 23.672 1 93.19 85 GLU A C 1
ATOM 699 O O . GLU A 1 85 ? -0.461 2.775 22.859 1 93.19 85 GLU A O 1
ATOM 704 N N . PHE A 1 86 ? -2.17 1.404 23.312 1 95.12 86 PHE A N 1
ATOM 705 C CA . PHE A 1 86 ? -2.555 1.3 21.922 1 95.12 86 PHE A CA 1
ATOM 706 C C . PHE A 1 86 ? -3.086 2.631 21.406 1 95.12 86 PHE A C 1
ATOM 708 O O . PHE A 1 86 ? -2.674 3.1 20.344 1 95.12 86 PHE A O 1
ATOM 715 N N . THR A 1 87 ? -3.928 3.26 22.172 1 94.25 87 THR A N 1
ATOM 716 C CA . THR A 1 87 ? -4.523 4.527 21.766 1 94.25 87 THR A CA 1
ATOM 717 C C . THR A 1 87 ? -3.449 5.605 21.609 1 94.25 87 THR A C 1
ATOM 719 O O . THR A 1 87 ? -3.482 6.391 20.656 1 94.25 87 THR A O 1
ATOM 722 N N . PHE A 1 88 ? -2.529 5.574 22.516 1 93.44 88 PHE A N 1
ATOM 723 C CA . PHE A 1 88 ? -1.443 6.547 22.469 1 93.44 88 PHE A CA 1
ATOM 724 C C . PHE A 1 88 ? -0.61 6.367 21.219 1 93.44 88 PHE A C 1
ATOM 726 O O . PHE A 1 88 ? -0.299 7.34 20.516 1 93.44 88 PHE A O 1
ATOM 733 N N . GLN A 1 89 ? -0.281 5.145 20.938 1 91.62 89 GLN A N 1
ATOM 734 C CA . GLN A 1 89 ? 0.489 4.863 19.734 1 91.62 89 GLN A CA 1
ATOM 735 C C . GLN A 1 89 ? -0.279 5.277 18.484 1 91.62 89 GLN A C 1
ATOM 737 O O . GLN A 1 89 ? 0.279 5.918 17.594 1 91.62 89 GLN A O 1
ATOM 742 N N . ALA A 1 90 ? -1.538 4.918 18.422 1 94.38 90 ALA A N 1
ATOM 743 C CA . ALA A 1 90 ? -2.371 5.23 17.266 1 94.38 90 ALA A CA 1
ATOM 744 C C . ALA A 1 90 ? -2.49 6.742 17.062 1 94.38 90 ALA A C 1
ATOM 746 O O . ALA A 1 90 ? -2.449 7.23 15.938 1 94.38 90 ALA A O 1
ATOM 747 N N . MET A 1 91 ? -2.465 7.492 18.078 1 94.94 91 MET A N 1
ATOM 748 C CA . MET A 1 91 ? -2.678 8.938 18 1 94.94 91 MET A CA 1
ATOM 749 C C . MET A 1 91 ? -1.411 9.648 17.547 1 94.94 91 MET A C 1
ATOM 751 O O . MET A 1 91 ? -1.479 10.742 16.984 1 94.94 91 MET A O 1
ATOM 755 N N . ARG A 1 92 ? -0.324 9.07 17.75 1 91.5 92 ARG A N 1
ATOM 756 C CA . ARG A 1 92 ? 0.917 9.703 17.312 1 91.5 92 ARG A CA 1
ATOM 757 C C . ARG A 1 92 ? 0.933 9.891 15.789 1 91.5 92 ARG A C 1
ATOM 759 O O . ARG A 1 92 ? 1.277 10.969 15.297 1 91.5 92 ARG A O 1
ATOM 766 N N . PHE A 1 93 ? 0.488 8.945 15.18 1 89.44 93 PHE A N 1
ATOM 767 C CA . PHE A 1 93 ? 0.448 9.031 13.727 1 89.44 93 PHE A CA 1
ATOM 768 C C . PHE A 1 93 ? -0.645 9.992 13.273 1 89.44 93 PHE A C 1
ATOM 770 O O . PHE A 1 93 ? -0.452 10.75 12.32 1 89.44 93 PHE A O 1
ATOM 777 N N . MET A 1 94 ? -1.716 9.922 13.984 1 96.25 94 MET A N 1
ATOM 778 C CA . MET A 1 94 ? -2.848 10.773 13.648 1 96.25 94 MET A CA 1
ATOM 779 C C . MET A 1 94 ? -2.48 12.25 13.797 1 96.25 94 MET A C 1
ATOM 781 O O . MET A 1 94 ? -2.963 13.094 13.039 1 96.25 94 MET A O 1
ATOM 785 N N . GLN A 1 95 ? -1.586 12.516 14.672 1 96.25 95 GLN A N 1
ATOM 786 C CA . GLN A 1 95 ? -1.137 13.883 14.891 1 96.25 95 GLN A CA 1
ATOM 787 C C . GLN A 1 95 ? -0.342 14.398 13.688 1 96.25 95 GLN A C 1
ATOM 789 O O . GLN A 1 95 ? -0.409 15.586 13.352 1 96.25 95 GLN A O 1
ATOM 794 N N . VAL A 1 96 ? 0.373 13.5 13.07 1 96.75 96 VAL A N 1
ATOM 795 C CA . VAL A 1 96 ? 1.112 13.875 11.875 1 96.75 96 VAL A CA 1
ATOM 796 C C . VAL A 1 96 ? 0.136 14.227 10.75 1 96.75 96 VAL A C 1
ATOM 798 O O . VAL A 1 96 ? 0.303 15.242 10.07 1 96.75 96 VAL A O 1
ATOM 801 N N . ILE A 1 97 ? -0.905 13.445 10.594 1 97.81 97 ILE A N 1
ATOM 802 C CA . ILE A 1 97 ? -1.922 13.68 9.578 1 97.81 97 ILE A CA 1
ATOM 803 C C . ILE A 1 97 ? -2.637 15 9.859 1 97.81 97 ILE A C 1
ATOM 805 O O . ILE A 1 97 ? -2.812 15.828 8.961 1 97.81 97 ILE A O 1
ATOM 809 N N . GLU A 1 98 ? -2.996 15.172 11.109 1 98.31 98 GLU A N 1
ATOM 810 C CA . GLU A 1 98 ? -3.627 16.422 11.523 1 98.31 98 GLU A CA 1
ATOM 811 C C . GLU A 1 98 ? -2.713 17.625 11.266 1 98.31 98 GLU A C 1
ATOM 813 O O . GLU A 1 98 ? -3.164 18.656 10.773 1 98.31 98 GLU A O 1
ATOM 818 N N . GLY A 1 99 ? -1.446 17.453 11.609 1 98.31 99 GLY A N 1
ATOM 819 C CA . GLY A 1 99 ? -0.478 18.5 11.344 1 98.31 99 GLY A CA 1
ATOM 820 C C . GLY A 1 99 ? -0.385 18.875 9.875 1 98.31 99 GLY A C 1
ATOM 821 O O . GLY A 1 99 ? -0.285 20.047 9.531 1 98.31 99 GLY A O 1
ATOM 822 N N . ALA A 1 100 ? -0.462 17.891 9.016 1 98.62 100 ALA A N 1
ATOM 823 C CA . ALA A 1 100 ? -0.392 18.141 7.574 1 98.62 100 ALA A CA 1
ATOM 824 C C . ALA A 1 100 ? -1.605 18.938 7.094 1 98.62 100 ALA A C 1
ATOM 826 O O . ALA A 1 100 ? -1.474 19.844 6.277 1 98.62 100 ALA A O 1
ATOM 827 N N . VAL A 1 101 ? -2.816 18.609 7.609 1 98.69 101 VAL A N 1
ATOM 828 C CA . VAL A 1 101 ? -4.031 19.328 7.227 1 98.69 101 VAL A CA 1
ATOM 829 C C . VAL A 1 101 ? -3.955 20.766 7.715 1 98.69 101 VAL A C 1
ATOM 831 O O . VAL A 1 101 ? -4.289 21.703 6.98 1 98.69 101 VAL A O 1
ATOM 834 N N . ARG A 1 102 ? -3.426 20.938 8.859 1 98.06 102 ARG A N 1
ATOM 835 C CA . ARG A 1 102 ? -3.355 22.266 9.461 1 98.06 102 ARG A CA 1
ATOM 836 C C . ARG A 1 102 ? -2.318 23.141 8.758 1 98.06 102 ARG A C 1
ATOM 838 O O . ARG A 1 102 ? -2.428 24.359 8.75 1 98.06 102 ARG A O 1
ATOM 845 N N . ALA A 1 103 ? -1.394 22.484 8.109 1 98.44 103 ALA A N 1
ATOM 846 C CA . ALA A 1 103 ? -0.284 23.219 7.504 1 98.44 103 ALA A CA 1
ATOM 847 C C . ALA A 1 103 ? -0.473 23.344 5.996 1 98.44 103 ALA A C 1
ATOM 849 O O . ALA A 1 103 ? 0.476 23.641 5.27 1 98.44 103 ALA A O 1
ATOM 850 N N . LEU A 1 104 ? -1.67 23.141 5.453 1 98.62 104 LEU A N 1
ATOM 851 C CA . LEU A 1 104 ? -1.919 23.109 4.016 1 98.62 104 LEU A CA 1
ATOM 852 C C . LEU A 1 104 ? -1.464 24.406 3.365 1 98.62 104 LEU A C 1
ATOM 854 O O . LEU A 1 104 ? -1.03 24.422 2.211 1 98.62 104 LEU A O 1
ATOM 858 N N . ASP A 1 105 ? -1.445 25.531 4.098 1 98 105 ASP A N 1
ATOM 859 C CA . ASP A 1 105 ? -1.027 26.812 3.541 1 98 105 ASP A CA 1
ATOM 860 C C . ASP A 1 105 ? 0.485 26.984 3.648 1 98 105 ASP A C 1
ATOM 862 O O . ASP A 1 105 ? 1.049 27.922 3.072 1 98 105 ASP A O 1
ATOM 866 N N . ASN A 1 106 ? 1.132 26.125 4.418 1 97.88 106 ASN A N 1
ATOM 867 C CA . ASN A 1 106 ? 2.58 26.172 4.59 1 97.88 106 ASN A CA 1
ATOM 868 C C . ASN A 1 106 ? 3.152 24.797 4.902 1 97.88 106 ASN A C 1
ATOM 870 O O . ASN A 1 106 ? 3.779 24.594 5.945 1 97.88 106 ASN A O 1
ATOM 874 N N . LEU A 1 107 ? 3.045 23.891 3.965 1 98 107 LEU A N 1
ATOM 875 C CA . LEU A 1 107 ? 3.447 22.5 4.137 1 98 107 LEU A CA 1
ATOM 876 C C . LEU A 1 107 ? 4.945 22.391 4.41 1 98 107 LEU A C 1
ATOM 878 O O . LEU A 1 107 ? 5.379 21.562 5.215 1 98 107 LEU A O 1
ATOM 882 N N . PRO A 1 108 ? 5.82 23.266 3.83 1 97.31 108 PRO A N 1
ATOM 883 C CA . PRO A 1 108 ? 7.262 23.156 4.074 1 97.31 108 PRO A CA 1
ATOM 884 C C . PRO A 1 108 ? 7.621 23.328 5.551 1 97.31 108 PRO A C 1
ATOM 886 O O . PRO A 1 108 ? 8.711 22.938 5.973 1 97.31 108 PRO A O 1
ATOM 889 N N . SER A 1 109 ? 6.723 23.906 6.293 1 97.31 109 SER A N 1
ATOM 890 C CA . SER A 1 109 ? 6.969 24.047 7.723 1 97.31 109 SER A CA 1
ATOM 891 C C . SER A 1 109 ? 7.066 22.688 8.414 1 97.31 109 SER A C 1
ATOM 893 O O . SER A 1 109 ? 7.551 22.594 9.539 1 97.31 109 SER A O 1
ATOM 895 N N . LEU A 1 110 ? 6.645 21.609 7.75 1 97.56 110 LEU A N 1
ATOM 896 C CA . LEU A 1 110 ? 6.656 20.266 8.32 1 97.56 110 LEU A CA 1
ATOM 897 C C . LEU A 1 110 ? 7.938 19.516 7.949 1 97.56 110 LEU A C 1
ATOM 899 O O . LEU A 1 110 ? 8.195 18.422 8.453 1 97.56 110 LEU A O 1
ATOM 903 N N . ASP A 1 111 ? 8.75 20.062 7.137 1 97 111 ASP A N 1
ATOM 904 C CA . ASP A 1 111 ? 9.883 19.344 6.566 1 97 111 ASP A CA 1
ATOM 905 C C . ASP A 1 111 ? 10.812 18.828 7.66 1 97 111 ASP A C 1
ATOM 907 O O . ASP A 1 111 ? 11.195 17.656 7.641 1 97 111 ASP A O 1
ATOM 911 N N . ILE A 1 112 ? 11.086 19.656 8.625 1 95.62 112 ILE A N 1
ATOM 912 C CA . ILE A 1 112 ? 12.055 19.297 9.656 1 95.62 112 ILE A CA 1
ATOM 913 C C . ILE A 1 112 ? 11.492 18.188 10.539 1 95.62 112 ILE A C 1
ATOM 915 O O . ILE A 1 112 ? 12.172 17.203 10.828 1 95.62 112 ILE A O 1
ATOM 919 N N . ILE A 1 113 ? 10.297 18.344 10.953 1 95.81 113 ILE A N 1
ATOM 920 C CA . ILE A 1 113 ? 9.703 17.375 11.859 1 95.81 113 ILE A CA 1
ATOM 921 C C . ILE A 1 113 ? 9.547 16.031 11.141 1 95.81 113 ILE A C 1
ATOM 923 O O . ILE A 1 113 ? 9.773 14.977 11.734 1 95.81 113 ILE A O 1
ATOM 927 N N . LEU A 1 114 ? 9.156 16.031 9.891 1 97.12 114 LEU A N 1
ATOM 928 C CA . LEU A 1 114 ? 9.008 14.797 9.125 1 97.12 114 LEU A CA 1
ATOM 929 C C . LEU A 1 114 ? 10.359 14.133 8.891 1 97.12 114 LEU A C 1
ATOM 931 O O . LEU A 1 114 ? 10.469 12.906 8.953 1 97.12 114 LEU A O 1
ATOM 935 N N . ASP A 1 115 ? 11.344 14.945 8.617 1 95.69 115 ASP A N 1
ATOM 936 C CA . ASP A 1 115 ? 12.703 14.43 8.492 1 95.69 115 ASP A CA 1
ATOM 937 C C . ASP A 1 115 ? 13.141 13.727 9.773 1 95.69 115 ASP A C 1
ATOM 939 O O . ASP A 1 115 ? 13.664 12.617 9.734 1 95.69 115 ASP A O 1
ATOM 943 N N . ASN A 1 116 ? 12.891 14.375 10.891 1 94.94 116 ASN A N 1
ATOM 944 C CA . ASN A 1 116 ? 13.258 13.812 12.188 1 94.94 116 ASN A CA 1
ATOM 945 C C . ASN A 1 116 ? 12.516 12.5 12.453 1 94.94 116 ASN A C 1
ATOM 947 O O . ASN A 1 116 ? 13.094 11.555 12.992 1 94.94 116 ASN A O 1
ATOM 951 N N . LEU A 1 117 ? 11.305 12.523 12.094 1 95.19 117 LEU A N 1
ATOM 952 C CA . LEU A 1 117 ? 10.531 11.297 12.227 1 95.19 117 LEU A CA 1
ATOM 953 C C . LEU A 1 117 ? 11.141 10.172 11.391 1 95.19 117 LEU A C 1
ATOM 955 O O . LEU A 1 117 ? 11.234 9.031 11.852 1 95.19 117 LEU A O 1
ATOM 959 N N . GLY A 1 118 ? 11.484 10.453 10.141 1 95.25 118 GLY A N 1
ATOM 960 C CA . GLY A 1 118 ? 12.148 9.484 9.281 1 95.25 118 GLY A CA 1
ATOM 961 C C . GLY A 1 118 ? 13.438 8.953 9.875 1 95.25 118 GLY A C 1
ATOM 962 O O . GLY A 1 118 ? 13.711 7.754 9.805 1 95.25 118 GLY A O 1
ATOM 963 N N . ARG A 1 119 ? 14.203 9.773 10.438 1 93.56 119 ARG A N 1
ATOM 964 C CA . ARG A 1 119 ? 15.492 9.383 10.992 1 93.56 119 ARG A CA 1
ATOM 965 C C . ARG A 1 119 ? 15.32 8.375 12.125 1 93.56 119 ARG A C 1
ATOM 967 O O . ARG A 1 119 ? 16.125 7.461 12.281 1 93.56 119 ARG A O 1
ATOM 974 N N . ARG A 1 120 ? 14.234 8.469 12.852 1 92.19 120 ARG A N 1
ATOM 975 C CA . ARG A 1 120 ? 13.938 7.5 13.898 1 92.19 120 ARG A CA 1
ATOM 976 C C . ARG A 1 120 ? 13.641 6.129 13.305 1 92.19 120 ARG A C 1
ATOM 978 O O . ARG A 1 120 ? 14.008 5.105 13.875 1 92.19 120 ARG A O 1
ATOM 985 N N . HIS A 1 121 ? 13.086 6.109 12.133 1 93.25 121 HIS A N 1
ATOM 986 C CA . HIS A 1 121 ? 12.766 4.852 11.469 1 93.25 121 HIS A CA 1
ATOM 987 C C . HIS A 1 121 ? 14 4.254 10.797 1 93.25 121 HIS A C 1
ATOM 989 O O . HIS A 1 121 ? 14.07 3.041 10.586 1 93.25 121 HIS A O 1
ATOM 995 N N . GLY A 1 122 ? 14.93 5.145 10.469 1 91.5 122 GLY A N 1
ATOM 996 C CA . GLY A 1 122 ? 16.188 4.664 9.938 1 91.5 122 GLY A CA 1
ATOM 997 C C . GLY A 1 122 ? 16.922 3.713 10.875 1 91.5 122 GLY A C 1
ATOM 998 O O . GLY A 1 122 ? 17.438 2.686 10.445 1 91.5 122 GLY A O 1
ATOM 999 N N . LYS A 1 123 ? 16.859 4 12.125 1 89.94 123 LYS A N 1
ATOM 1000 C CA . LYS A 1 123 ? 17.469 3.148 13.148 1 89.94 123 LYS A CA 1
ATOM 1001 C C . LYS A 1 123 ? 16.812 1.772 13.172 1 89.94 123 LYS A C 1
ATOM 1003 O O . LYS A 1 123 ? 17.5 0.752 13.258 1 89.94 123 LYS A O 1
ATOM 1008 N N . LEU A 1 124 ? 15.531 1.745 13.031 1 92.12 124 LEU A N 1
ATOM 1009 C CA . LEU A 1 124 ? 14.789 0.49 13.023 1 92.12 124 LEU A CA 1
ATOM 1010 C C . LEU A 1 124 ? 15.117 -0.333 11.781 1 92.12 124 LEU A C 1
ATOM 1012 O O . LEU A 1 124 ? 15.234 -1.559 11.859 1 92.12 124 LEU A O 1
ATOM 1016 N N . GLU A 1 125 ? 15.289 0.362 10.727 1 90.94 125 GLU A N 1
ATOM 1017 C CA . GLU A 1 125 ? 15.547 -0.338 9.477 1 90.94 125 GLU A CA 1
ATOM 1018 C C . GLU A 1 125 ? 16.938 -0.96 9.469 1 90.94 125 GLU A C 1
ATOM 1020 O O . GLU A 1 125 ? 17.109 -2.104 9.039 1 90.94 125 GLU A O 1
ATOM 1025 N N . VAL A 1 126 ? 17.906 -0.24 9.961 1 89.19 126 VAL A N 1
ATOM 1026 C CA . VAL A 1 126 ? 19.281 -0.739 10 1 89.19 126 VAL A CA 1
ATOM 1027 C C . VAL A 1 126 ? 19.359 -1.96 10.906 1 89.19 126 VAL A C 1
ATOM 1029 O O . VAL A 1 126 ? 20.141 -2.881 10.656 1 89.19 126 VAL A O 1
ATOM 1032 N N . ASN A 1 127 ? 18.516 -2.016 11.922 1 90.06 127 ASN A N 1
ATOM 1033 C CA . ASN A 1 127 ? 18.5 -3.137 12.852 1 90.06 127 ASN A CA 1
ATOM 1034 C C . ASN A 1 127 ? 17.609 -4.273 12.359 1 90.06 127 ASN A C 1
ATOM 1036 O O . ASN A 1 127 ? 17.328 -5.215 13.102 1 90.06 127 ASN A O 1
ATOM 1040 N N . GLY A 1 128 ? 17.078 -4.125 11.172 1 90.06 128 GLY A N 1
ATOM 1041 C CA . GLY A 1 128 ? 16.328 -5.199 10.531 1 90.06 128 GLY A CA 1
ATOM 1042 C C . GLY A 1 128 ? 14.891 -5.297 11.023 1 90.06 128 GLY A C 1
ATOM 1043 O O . GLY A 1 128 ? 14.211 -6.289 10.758 1 90.06 128 GLY A O 1
ATOM 1044 N N . LYS A 1 129 ? 14.453 -4.242 11.672 1 91.56 129 LYS A N 1
ATOM 1045 C CA . LYS A 1 129 ? 13.141 -4.32 12.297 1 91.56 129 LYS A CA 1
ATOM 1046 C C . LYS A 1 129 ? 12.078 -3.635 11.445 1 91.56 129 LYS A C 1
ATOM 1048 O O . LYS A 1 129 ? 10.883 -3.912 11.594 1 91.56 129 LYS A O 1
ATOM 1053 N N . PHE A 1 130 ? 12.484 -2.75 10.586 1 94.25 130 PHE A N 1
ATOM 1054 C CA . PHE A 1 130 ? 11.555 -1.983 9.758 1 94.25 130 PHE A CA 1
ATOM 1055 C C . PHE A 1 130 ? 11.773 -2.281 8.281 1 94.25 130 PHE A C 1
ATOM 1057 O O . PHE A 1 130 ? 12.914 -2.379 7.824 1 94.25 130 PHE A O 1
ATOM 1064 N N . ARG A 1 131 ? 10.648 -2.432 7.621 1 93.38 131 ARG A N 1
ATOM 1065 C CA . ARG A 1 131 ? 10.695 -2.678 6.184 1 93.38 131 ARG A CA 1
ATOM 1066 C C . ARG A 1 131 ? 10.078 -1.519 5.41 1 93.38 131 ARG A C 1
ATOM 1068 O O . ARG A 1 131 ? 9.055 -0.964 5.824 1 93.38 131 ARG A O 1
ATOM 1075 N N . SER A 1 132 ? 10.648 -1.237 4.25 1 91.25 132 SER A N 1
ATOM 1076 C CA . SER A 1 132 ? 10.258 -0.066 3.475 1 91.25 132 SER A CA 1
ATOM 1077 C C . SER A 1 132 ? 8.812 -0.171 3.004 1 91.25 132 SER A C 1
ATOM 1079 O O . SER A 1 132 ? 8.117 0.841 2.871 1 91.25 132 SER A O 1
ATOM 1081 N N . TYR A 1 133 ? 8.32 -1.389 2.811 1 93.75 133 TYR A N 1
ATOM 1082 C CA . TYR A 1 133 ? 6.965 -1.521 2.283 1 93.75 133 TYR A CA 1
ATOM 1083 C C . TYR A 1 133 ? 5.93 -1.207 3.357 1 93.75 133 TYR A C 1
ATOM 1085 O O . TYR A 1 133 ? 4.75 -1.026 3.055 1 93.75 133 TYR A O 1
ATOM 1093 N N . TYR A 1 134 ? 6.328 -1.039 4.66 1 96.19 134 TYR A N 1
ATOM 1094 C CA . TYR A 1 134 ? 5.402 -0.633 5.711 1 96.19 134 TYR A CA 1
ATOM 1095 C C . TYR A 1 134 ? 4.812 0.741 5.418 1 96.19 134 TYR A C 1
ATOM 1097 O O . TYR A 1 134 ? 3.67 1.024 5.785 1 96.19 134 TYR A O 1
ATOM 1105 N N . TRP A 1 135 ? 5.625 1.553 4.684 1 94.88 135 TRP A N 1
ATOM 1106 C CA . TRP A 1 135 ? 5.141 2.887 4.344 1 94.88 135 TRP A CA 1
ATOM 1107 C C . TRP A 1 135 ? 3.926 2.807 3.422 1 94.88 135 TRP A C 1
ATOM 1109 O O . TRP A 1 135 ? 2.924 3.49 3.646 1 94.88 135 TRP A O 1
ATOM 1119 N N . SER A 1 136 ? 4 1.932 2.439 1 95.38 136 SER A N 1
ATOM 1120 C CA . SER A 1 136 ? 2.893 1.777 1.503 1 95.38 136 SER A CA 1
ATOM 1121 C C . SER A 1 136 ? 1.678 1.154 2.184 1 95.38 136 SER A C 1
ATOM 1123 O O . SER A 1 136 ? 0.54 1.533 1.899 1 95.38 136 SER A O 1
ATOM 1125 N N . THR A 1 137 ? 1.938 0.203 3.049 1 97.88 137 THR A N 1
ATOM 1126 C CA . THR A 1 137 ? 0.842 -0.388 3.811 1 97.88 137 THR A CA 1
ATOM 1127 C C . THR A 1 137 ? 0.118 0.676 4.629 1 97.88 137 THR A C 1
ATOM 1129 O O . THR A 1 137 ? -1.112 0.749 4.617 1 97.88 137 THR A O 1
ATOM 1132 N N . PHE A 1 138 ? 0.93 1.489 5.27 1 97.44 138 PHE A N 1
ATOM 1133 C CA . PHE A 1 138 ? 0.373 2.562 6.086 1 97.44 138 PHE A CA 1
ATOM 1134 C C . PHE A 1 138 ? -0.506 3.48 5.246 1 97.44 138 PHE A C 1
ATOM 1136 O O . PHE A 1 138 ? -1.637 3.789 5.629 1 97.44 138 PHE A O 1
ATOM 1143 N N . LEU A 1 139 ? 0.018 3.906 4.152 1 97.94 139 LEU A N 1
ATOM 1144 C CA . LEU A 1 139 ? -0.703 4.832 3.285 1 97.94 139 LEU A CA 1
ATOM 1145 C C . LEU A 1 139 ? -2.027 4.227 2.828 1 97.94 139 LEU A C 1
ATOM 1147 O O . LEU A 1 139 ? -3.07 4.883 2.9 1 97.94 139 LEU A O 1
ATOM 1151 N N . GLU A 1 140 ? -2.029 2.971 2.432 1 98.75 140 GLU A N 1
ATOM 1152 C CA . GLU A 1 140 ? -3.242 2.328 1.936 1 98.75 140 GLU A CA 1
ATOM 1153 C C . GLU A 1 140 ? -4.266 2.139 3.053 1 98.75 140 GLU A C 1
ATOM 1155 O O . GLU A 1 140 ? -5.469 2.256 2.824 1 98.75 140 GLU A O 1
ATOM 1160 N N . CYS A 1 141 ? -3.801 1.851 4.246 1 98.81 141 CYS A N 1
ATOM 1161 C CA . CYS A 1 141 ? -4.703 1.725 5.387 1 98.81 141 CYS A CA 1
ATOM 1162 C C . CYS A 1 141 ? -5.355 3.061 5.715 1 98.81 141 CYS A C 1
ATOM 1164 O O . CYS A 1 141 ? -6.539 3.111 6.059 1 98.81 141 CYS A O 1
ATOM 1166 N N . CYS A 1 142 ? -4.582 4.156 5.59 1 98.75 142 CYS A N 1
ATOM 1167 C CA . CYS A 1 142 ? -5.137 5.488 5.801 1 98.75 142 CYS A CA 1
ATOM 1168 C C . CYS A 1 142 ? -6.227 5.793 4.777 1 98.75 142 CYS A C 1
ATOM 1170 O O . CYS A 1 142 ? -7.34 6.168 5.145 1 98.75 142 CYS A O 1
ATOM 1172 N N . ILE A 1 143 ? -5.938 5.527 3.537 1 98.88 143 ILE A N 1
ATOM 1173 C CA . ILE A 1 143 ? -6.863 5.844 2.457 1 98.88 143 ILE A CA 1
ATOM 1174 C C . ILE A 1 143 ? -8.156 5.051 2.639 1 98.88 143 ILE A C 1
ATOM 1176 O O . ILE A 1 143 ? -9.25 5.602 2.512 1 98.88 143 ILE A O 1
ATOM 1180 N N . PHE A 1 144 ? -8.047 3.805 3.006 1 98.94 144 PHE A N 1
ATOM 1181 C CA . PHE A 1 144 ? -9.211 2.945 3.205 1 98.94 144 PHE A CA 1
ATOM 1182 C C . PHE A 1 144 ? -10.102 3.488 4.316 1 98.94 144 PHE A C 1
ATOM 1184 O O . PHE A 1 144 ? -11.305 3.646 4.129 1 98.94 144 PHE A O 1
ATOM 1191 N N . ASN A 1 145 ? -9.5 3.818 5.438 1 98.88 145 ASN A N 1
ATOM 1192 C CA . ASN A 1 145 ? -10.281 4.246 6.598 1 98.88 145 ASN A CA 1
ATOM 1193 C C . ASN A 1 145 ? -10.828 5.656 6.41 1 98.88 145 ASN A C 1
ATOM 1195 O O . ASN A 1 145 ? -11.938 5.961 6.871 1 98.88 145 ASN A O 1
ATOM 1199 N N . ILE A 1 146 ? -10.086 6.559 5.715 1 98.81 146 ILE A N 1
ATOM 1200 C CA . ILE A 1 146 ? -10.586 7.891 5.395 1 98.81 146 ILE A CA 1
ATOM 1201 C C . ILE A 1 146 ? -11.812 7.773 4.488 1 98.81 146 ILE A C 1
ATOM 1203 O O . ILE A 1 146 ? -12.852 8.367 4.766 1 98.81 146 ILE A O 1
ATOM 1207 N N . ARG A 1 147 ? -11.727 6.945 3.471 1 98.75 147 ARG A N 1
ATOM 1208 C CA . ARG A 1 147 ? -12.859 6.762 2.576 1 98.75 147 ARG A CA 1
ATOM 1209 C C . ARG A 1 147 ? -14.07 6.211 3.332 1 98.75 147 ARG A C 1
ATOM 1211 O O . ARG A 1 147 ? -15.188 6.688 3.152 1 98.75 147 ARG A O 1
ATOM 1218 N N . LEU A 1 148 ? -13.82 5.207 4.129 1 98.5 148 LEU A N 1
ATOM 1219 C CA . LEU A 1 148 ? -14.891 4.562 4.887 1 98.5 148 LEU A CA 1
ATOM 1220 C C . LEU A 1 148 ? -15.68 5.59 5.695 1 98.5 148 LEU A C 1
ATOM 1222 O O . LEU A 1 148 ? -16.906 5.551 5.719 1 98.5 148 LEU A O 1
ATOM 1226 N N . ASN A 1 149 ? -14.977 6.5 6.305 1 98.56 149 ASN A N 1
ATOM 1227 C CA . ASN A 1 149 ? -15.633 7.453 7.191 1 98.56 149 ASN A CA 1
ATOM 1228 C C . ASN A 1 149 ? -16.234 8.617 6.41 1 98.56 149 ASN A C 1
ATOM 1230 O O . ASN A 1 149 ? -17.281 9.156 6.789 1 98.56 149 ASN A O 1
ATOM 1234 N N . LEU A 1 150 ? -15.656 9.023 5.312 1 98.56 150 LEU A N 1
ATOM 1235 C CA . LEU A 1 150 ? -16.219 10.078 4.477 1 98.56 150 LEU A CA 1
ATOM 1236 C C . LEU A 1 150 ? -17.484 9.602 3.766 1 98.56 150 LEU A C 1
ATOM 1238 O O . LEU A 1 150 ? -18.422 10.375 3.57 1 98.56 150 LEU A O 1
ATOM 1242 N N . SER A 1 151 ? -17.5 8.32 3.406 1 98 151 SER A N 1
ATOM 1243 C CA . SER A 1 151 ? -18.609 7.754 2.639 1 98 151 SER A CA 1
ATOM 1244 C C . SER A 1 151 ? -19.891 7.754 3.447 1 98 151 SER A C 1
ATOM 1246 O O . SER A 1 151 ? -20.984 7.613 2.887 1 98 151 SER A O 1
ATOM 1248 N N . LYS A 1 152 ? -19.781 7.969 4.723 1 97.25 152 LYS A N 1
ATOM 1249 C CA . LYS A 1 152 ? -20.938 8.031 5.602 1 97.25 152 LYS A CA 1
ATOM 1250 C C . LYS A 1 152 ? -21.609 9.398 5.531 1 97.25 152 LYS A C 1
ATOM 1252 O O . LYS A 1 152 ? -22.766 9.555 5.941 1 97.25 152 LYS A O 1
ATOM 1257 N N . LYS A 1 153 ? -20.922 10.359 5.008 1 97.38 153 LYS A N 1
ATOM 1258 C CA . LYS A 1 153 ? -21.406 11.727 5.133 1 97.38 153 LYS A CA 1
ATOM 1259 C C . LYS A 1 153 ? -21.406 12.438 3.781 1 97.38 153 LYS A C 1
ATOM 1261 O O . LYS A 1 153 ? -21.984 13.523 3.643 1 97.38 153 LYS A O 1
ATOM 1266 N N . MET A 1 154 ? -20.75 11.844 2.801 1 97.06 154 MET A N 1
ATOM 1267 C CA . MET A 1 154 ? -20.609 12.477 1.494 1 97.06 154 MET A CA 1
ATOM 1268 C C . MET A 1 154 ? -21 11.523 0.377 1 97.06 154 MET A C 1
ATOM 1270 O O . MET A 1 154 ? -21.031 10.305 0.577 1 97.06 154 MET A O 1
ATOM 1274 N N . ASN A 1 155 ? -21.328 12.086 -0.773 1 96.38 155 ASN A N 1
ATOM 1275 C CA . ASN A 1 155 ? -21.641 11.227 -1.912 1 96.38 155 ASN A CA 1
ATOM 1276 C C . ASN A 1 155 ? -20.359 10.641 -2.523 1 96.38 155 ASN A C 1
ATOM 1278 O O . ASN A 1 155 ? -19.266 11.133 -2.271 1 96.38 155 ASN A O 1
ATOM 1282 N N . SER A 1 156 ? -20.547 9.664 -3.355 1 96.56 156 SER A N 1
ATOM 1283 C CA . SER A 1 156 ? -19.438 8.852 -3.852 1 96.56 156 SER A CA 1
ATOM 1284 C C . SER A 1 156 ? -18.516 9.664 -4.754 1 96.56 156 SER A C 1
ATOM 1286 O O . SER A 1 156 ? -17.297 9.492 -4.719 1 96.56 156 SER A O 1
ATOM 1288 N N . LEU A 1 157 ? -19.047 10.531 -5.512 1 95.62 157 LEU A N 1
ATOM 1289 C CA . LEU A 1 157 ? -18.25 11.32 -6.434 1 95.62 157 LEU A CA 1
ATOM 1290 C C . LEU A 1 157 ? -17.359 12.305 -5.68 1 95.62 157 LEU A C 1
ATOM 1292 O O . LEU A 1 157 ? -16.188 12.484 -6.023 1 95.62 157 LEU A O 1
ATOM 1296 N N . GLU A 1 158 ? -17.938 12.906 -4.66 1 96.88 158 GLU A N 1
ATOM 1297 C CA . GLU A 1 158 ? -17.172 13.812 -3.811 1 96.88 158 GLU A CA 1
ATOM 1298 C C . GLU A 1 158 ? -16.062 13.062 -3.072 1 96.88 158 GLU A C 1
ATOM 1300 O O . GLU A 1 158 ? -14.93 13.539 -3 1 96.88 158 GLU A O 1
ATOM 1305 N N . VAL A 1 159 ? -16.406 11.938 -2.596 1 98.5 159 VAL A N 1
ATOM 1306 C CA . VAL A 1 159 ? -15.438 11.125 -1.873 1 98.5 159 VAL A CA 1
ATOM 1307 C C . VAL A 1 159 ? -14.289 10.742 -2.801 1 98.5 159 VAL A C 1
ATOM 1309 O O . VAL A 1 159 ? -13.117 10.82 -2.414 1 98.5 159 VAL A O 1
ATOM 1312 N N . ASP A 1 160 ? -14.609 10.375 -4.031 1 98.44 160 ASP A N 1
ATOM 1313 C CA . ASP A 1 160 ? -13.594 10 -5.004 1 98.44 160 ASP A CA 1
ATOM 1314 C C . ASP A 1 160 ? -12.586 11.125 -5.207 1 98.44 160 ASP A C 1
ATOM 1316 O O . ASP A 1 160 ? -11.375 10.891 -5.18 1 98.44 160 ASP A O 1
ATOM 1320 N N . ARG A 1 161 ? -13.031 12.281 -5.363 1 97.88 161 ARG A N 1
ATOM 1321 C CA . ARG A 1 161 ? -12.172 13.438 -5.586 1 97.88 161 ARG A CA 1
ATOM 1322 C C . ARG A 1 161 ? -11.305 13.719 -4.363 1 97.88 161 ARG A C 1
ATOM 1324 O O . ARG A 1 161 ? -10.109 13.961 -4.488 1 97.88 161 ARG A O 1
ATOM 1331 N N . ILE A 1 162 ? -11.922 13.648 -3.26 1 98.75 162 ILE A N 1
ATOM 1332 C CA . ILE A 1 162 ? -11.234 13.992 -2.016 1 98.75 162 ILE A CA 1
ATOM 1333 C C . ILE A 1 162 ? -10.18 12.93 -1.702 1 98.75 162 ILE A C 1
ATOM 1335 O O . ILE A 1 162 ? -9.109 13.25 -1.188 1 98.75 162 ILE A O 1
ATOM 1339 N N . ILE A 1 163 ? -10.43 11.68 -2.027 1 98.81 163 ILE A N 1
ATOM 1340 C CA . ILE A 1 163 ? -9.492 10.586 -1.791 1 98.81 163 ILE A CA 1
ATOM 1341 C C . ILE A 1 163 ? -8.234 10.797 -2.635 1 98.81 163 ILE A C 1
ATOM 1343 O O . ILE A 1 163 ? -7.117 10.531 -2.178 1 98.81 163 ILE A O 1
ATOM 1347 N N . ILE A 1 164 ? -8.391 11.289 -3.809 1 98.56 164 ILE A N 1
ATOM 1348 C CA . ILE A 1 164 ? -7.242 11.594 -4.656 1 98.56 164 ILE A CA 1
ATOM 1349 C C . ILE A 1 164 ? -6.375 12.656 -3.988 1 98.56 164 ILE A C 1
ATOM 1351 O O . ILE A 1 164 ? -5.148 12.539 -3.959 1 98.56 164 ILE A O 1
ATOM 1355 N N . LEU A 1 165 ? -6.969 13.641 -3.402 1 98.81 165 LEU A N 1
ATOM 1356 C CA . LEU A 1 165 ? -6.25 14.711 -2.73 1 98.81 165 LEU A CA 1
ATOM 1357 C C . LEU A 1 165 ? -5.555 14.203 -1.475 1 98.81 165 LEU A C 1
ATOM 1359 O O . LEU A 1 165 ? -4.402 14.555 -1.209 1 98.81 165 LEU A O 1
ATOM 1363 N N . TRP A 1 166 ? -6.289 13.375 -0.731 1 98.88 166 TRP A N 1
ATOM 1364 C CA . TRP A 1 166 ? -5.691 12.773 0.457 1 98.88 166 TRP A CA 1
ATOM 1365 C C . TRP A 1 166 ? -4.453 11.961 0.093 1 98.88 166 TRP A C 1
ATOM 1367 O O . TRP A 1 166 ? -3.438 12.016 0.79 1 98.88 166 TRP A O 1
ATOM 1377 N N . ARG A 1 167 ? -4.5 11.211 -0.934 1 98.69 167 ARG A N 1
ATOM 1378 C CA . ARG A 1 167 ? -3.342 10.43 -1.355 1 98.69 167 ARG A CA 1
ATOM 1379 C C . ARG A 1 167 ? -2.172 11.344 -1.715 1 98.69 167 ARG A C 1
ATOM 1381 O O . ARG A 1 167 ? -1.025 11.062 -1.357 1 98.69 167 ARG A O 1
ATOM 1388 N N . CYS A 1 168 ? -2.459 12.406 -2.426 1 98.25 168 CYS A N 1
ATOM 1389 C CA . CYS A 1 168 ? -1.4 13.352 -2.76 1 98.25 168 CYS A CA 1
ATOM 1390 C C . CYS A 1 168 ? -0.72 13.875 -1.501 1 98.25 168 CYS A C 1
ATOM 1392 O O . CYS A 1 168 ? 0.509 13.891 -1.416 1 98.25 168 CYS A O 1
ATOM 1394 N N . LEU A 1 169 ? -1.521 14.234 -0.578 1 98.75 169 LEU A N 1
ATOM 1395 C CA . LEU A 1 169 ? -0.99 14.797 0.659 1 98.75 169 LEU A CA 1
ATOM 1396 C C . LEU A 1 169 ? -0.182 13.758 1.425 1 98.75 169 LEU A C 1
ATOM 1398 O O . LEU A 1 169 ? 0.968 14.008 1.795 1 98.75 169 LEU A O 1
ATOM 1402 N N . LEU A 1 170 ? -0.732 12.594 1.618 1 98.44 170 LEU A N 1
ATOM 1403 C CA . LEU A 1 170 ? -0.1 11.555 2.424 1 98.44 170 LEU A CA 1
ATOM 1404 C C . LEU A 1 170 ? 1.145 11.016 1.73 1 98.44 170 LEU A C 1
ATOM 1406 O O . LEU A 1 170 ? 2.117 10.648 2.393 1 98.44 170 LEU A O 1
ATOM 1410 N N . ARG A 1 171 ? 1.089 10.93 0.462 1 97.62 171 ARG A N 1
ATOM 1411 C CA . ARG A 1 171 ? 2.27 10.492 -0.276 1 97.62 171 ARG A CA 1
ATOM 1412 C C . ARG A 1 171 ? 3.443 11.438 -0.041 1 97.62 171 ARG A C 1
ATOM 1414 O O . ARG A 1 171 ? 4.57 10.992 0.173 1 97.62 171 ARG A O 1
ATOM 1421 N N . ASP A 1 172 ? 3.197 12.711 -0.121 1 97.38 172 ASP A N 1
ATOM 1422 C CA . ASP A 1 172 ? 4.285 13.664 0.084 1 97.38 172 ASP A CA 1
ATOM 1423 C C . ASP A 1 172 ? 4.789 13.617 1.524 1 97.38 172 ASP A C 1
ATOM 1425 O O . ASP A 1 172 ? 5.992 13.734 1.77 1 97.38 172 ASP A O 1
ATOM 1429 N N . VAL A 1 173 ? 3.857 13.492 2.445 1 97.56 173 VAL A N 1
ATOM 1430 C CA . VAL A 1 173 ? 4.262 13.297 3.834 1 97.56 173 VAL A CA 1
ATOM 1431 C C . VAL A 1 173 ? 5.211 12.109 3.939 1 97.56 173 VAL A C 1
ATOM 1433 O O . VAL A 1 173 ? 6.281 12.211 4.539 1 97.56 173 VAL A O 1
ATOM 1436 N N . MET A 1 174 ? 4.863 11.062 3.342 1 96.38 174 MET A N 1
ATOM 1437 C CA . MET A 1 174 ? 5.645 9.836 3.414 1 96.38 174 MET A CA 1
ATOM 1438 C C . MET A 1 174 ? 6.992 10.008 2.715 1 96.38 174 MET A C 1
ATOM 1440 O O . MET A 1 174 ? 8.008 9.484 3.182 1 96.38 174 MET A O 1
ATOM 1444 N N . LYS A 1 175 ? 6.973 10.695 1.62 1 95.94 175 LYS A N 1
ATOM 1445 C CA . LYS A 1 175 ? 8.219 10.945 0.907 1 95.94 175 LYS A CA 1
ATOM 1446 C C . LYS A 1 175 ? 9.211 11.695 1.788 1 95.94 175 LYS A C 1
ATOM 1448 O O . LYS A 1 175 ? 10.406 11.383 1.792 1 95.94 175 LYS A O 1
ATOM 1453 N N . LYS A 1 176 ? 8.68 12.664 2.453 1 96.25 176 LYS A N 1
ATOM 1454 C CA . LYS A 1 176 ? 9.531 13.453 3.338 1 96.25 176 LYS A CA 1
ATOM 1455 C C . LYS A 1 176 ? 10.094 12.602 4.469 1 96.25 176 LYS A C 1
ATOM 1457 O O . LYS A 1 176 ? 11.273 12.695 4.797 1 96.25 176 LYS A O 1
ATOM 1462 N N . ILE A 1 177 ? 9.281 11.758 5.035 1 95.69 177 ILE A N 1
ATOM 1463 C CA . ILE A 1 177 ? 9.711 10.883 6.113 1 95.69 177 ILE A CA 1
ATOM 1464 C C . ILE A 1 177 ? 10.758 9.891 5.59 1 95.69 177 ILE A C 1
ATOM 1466 O O . ILE A 1 177 ? 11.797 9.688 6.215 1 95.69 177 ILE A O 1
ATOM 1470 N N . LYS A 1 178 ? 10.484 9.344 4.465 1 95.25 178 LYS A N 1
ATOM 1471 C CA . LYS A 1 178 ? 11.391 8.367 3.861 1 95.25 178 LYS A CA 1
ATOM 1472 C C . LYS A 1 178 ? 12.75 8.992 3.568 1 95.25 178 LYS A C 1
ATOM 1474 O O . LYS A 1 178 ? 13.781 8.328 3.691 1 95.25 178 LYS A O 1
ATOM 1479 N N . ALA A 1 179 ? 12.711 10.211 3.117 1 94.38 179 ALA A N 1
ATOM 1480 C CA . ALA A 1 179 ? 13.977 10.898 2.861 1 94.38 179 ALA A CA 1
ATOM 1481 C C . ALA A 1 179 ? 14.82 10.984 4.125 1 94.38 179 ALA A C 1
ATOM 1483 O O . ALA A 1 179 ? 16.031 10.758 4.086 1 94.38 179 ALA A O 1
ATOM 1484 N N . GLY A 1 180 ? 14.164 11.273 5.195 1 94.88 180 GLY A N 1
ATOM 1485 C CA . GLY A 1 180 ? 14.867 11.273 6.465 1 94.88 180 GLY A CA 1
ATOM 1486 C C . GLY A 1 180 ? 15.391 9.906 6.852 1 94.88 180 GLY A C 1
ATOM 1487 O O . GLY A 1 180 ? 16.5 9.789 7.379 1 94.88 180 GLY A O 1
ATOM 1488 N N . THR A 1 181 ? 14.57 8.914 6.617 1 94.56 181 THR A N 1
ATOM 1489 C CA . THR A 1 181 ? 14.984 7.535 6.883 1 94.56 181 THR A CA 1
ATOM 1490 C C . THR A 1 181 ? 16.25 7.188 6.102 1 94.56 181 THR A C 1
ATOM 1492 O O . THR A 1 181 ? 17.219 6.688 6.672 1 94.56 181 THR A O 1
ATOM 1495 N N . THR A 1 182 ? 16.234 7.496 4.84 1 92.88 182 THR A N 1
ATOM 1496 C CA . THR A 1 182 ? 17.344 7.184 3.947 1 92.88 182 THR A CA 1
ATOM 1497 C C . THR A 1 182 ? 18.594 7.957 4.352 1 92.88 182 THR A C 1
ATOM 1499 O O . THR A 1 182 ? 19.703 7.414 4.332 1 92.88 182 THR A O 1
ATOM 1502 N N . ALA A 1 183 ? 18.406 9.203 4.684 1 92.31 183 ALA A N 1
ATOM 1503 C CA . ALA A 1 183 ? 19.531 10.031 5.113 1 92.31 183 ALA A CA 1
ATOM 15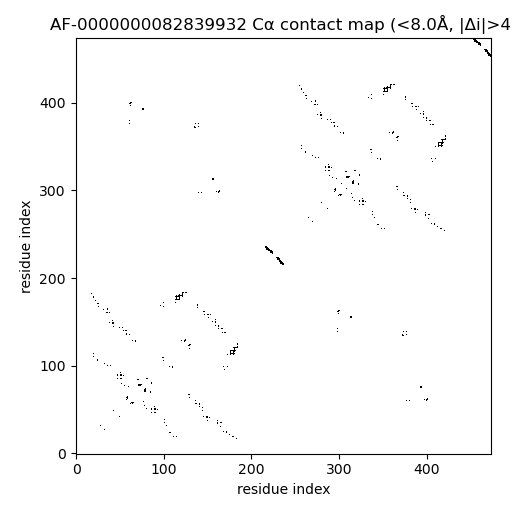04 C C . ALA A 1 183 ? 20.188 9.461 6.371 1 92.31 183 ALA A C 1
ATOM 1506 O O . ALA A 1 183 ? 21.422 9.438 6.48 1 92.31 183 ALA A O 1
ATOM 1507 N N . ASP A 1 184 ? 19.344 9.008 7.242 1 93.12 184 ASP A N 1
ATOM 1508 C CA . ASP A 1 184 ? 19.875 8.445 8.484 1 93.12 184 ASP A CA 1
ATOM 1509 C C . ASP A 1 184 ? 20.625 7.148 8.219 1 93.12 184 ASP A C 1
ATOM 1511 O O . ASP A 1 184 ? 21.688 6.914 8.797 1 93.12 184 ASP A O 1
ATOM 1515 N N . ILE A 1 185 ? 20.125 6.32 7.422 1 91.88 185 ILE A N 1
ATOM 1516 C CA . ILE A 1 185 ? 20.766 5.059 7.07 1 91.88 185 ILE A CA 1
ATOM 1517 C C . ILE A 1 185 ? 22.125 5.336 6.434 1 91.88 185 ILE A C 1
ATOM 1519 O O . ILE A 1 185 ? 23.125 4.711 6.793 1 91.88 185 ILE A O 1
ATOM 1523 N N . ALA A 1 186 ? 22.125 6.25 5.52 1 90.31 186 ALA A N 1
ATOM 1524 C CA . ALA A 1 186 ? 23.375 6.613 4.855 1 90.31 186 ALA A CA 1
ATOM 1525 C C . ALA A 1 186 ? 24.406 7.113 5.867 1 90.31 186 ALA A C 1
ATOM 1527 O O . ALA A 1 186 ? 25.578 6.758 5.785 1 90.31 186 ALA A O 1
ATOM 1528 N N . GLN A 1 187 ? 23.969 7.906 6.719 1 89.81 187 GLN A N 1
ATOM 1529 C CA . GLN A 1 187 ? 24.859 8.453 7.738 1 89.81 187 GLN A CA 1
ATOM 1530 C C . GLN A 1 187 ? 25.406 7.352 8.633 1 89.81 187 GLN A C 1
ATOM 1532 O O . GLN A 1 187 ? 26.594 7.352 8.961 1 89.81 187 GLN A O 1
ATOM 1537 N N . ARG A 1 188 ? 24.641 6.422 8.984 1 89.19 188 ARG A N 1
ATOM 1538 C CA . ARG A 1 188 ? 25.078 5.316 9.828 1 89.19 188 ARG A CA 1
ATOM 1539 C C . ARG A 1 188 ? 26.047 4.402 9.086 1 89.19 188 ARG A C 1
ATOM 1541 O O . ARG A 1 188 ? 27 3.904 9.672 1 89.19 188 ARG A O 1
ATOM 1548 N N . MET A 1 189 ? 25.703 4.207 7.887 1 87.25 189 MET A N 1
ATOM 1549 C CA . MET A 1 189 ? 26.594 3.381 7.078 1 87.25 189 MET A CA 1
ATOM 1550 C C . MET A 1 189 ? 27.953 4.055 6.914 1 87.25 189 MET A C 1
ATOM 1552 O O . MET A 1 189 ? 29 3.381 6.91 1 87.25 189 MET A O 1
ATOM 1556 N N . LEU A 1 190 ? 27.953 5.312 6.723 1 86.56 190 LEU A N 1
ATOM 1557 C CA . LEU A 1 190 ? 29.203 6.07 6.625 1 86.56 190 LEU A CA 1
ATOM 1558 C C . LEU A 1 190 ? 29.984 5.992 7.926 1 86.56 190 LEU A C 1
ATOM 1560 O O . LEU A 1 190 ? 31.203 5.793 7.91 1 86.56 190 LEU A O 1
ATOM 1564 N N . GLN A 1 191 ? 29.359 6.133 9 1 86.44 191 GLN A N 1
ATOM 1565 C CA . GLN A 1 191 ? 30 6.055 10.305 1 86.44 191 GLN A CA 1
ATOM 1566 C C . GLN A 1 191 ? 30.594 4.668 10.539 1 86.44 191 GLN A C 1
ATOM 1568 O O . GLN A 1 191 ? 31.703 4.547 11.078 1 86.44 191 GLN A O 1
ATOM 1573 N N . MET A 1 192 ? 29.922 3.666 10.109 1 85.62 192 MET A N 1
ATOM 1574 C CA . MET A 1 192 ? 30.406 2.299 10.242 1 85.62 192 MET A CA 1
ATOM 1575 C C . MET A 1 192 ? 31.656 2.082 9.375 1 85.62 192 MET A C 1
ATOM 1577 O O . MET A 1 192 ? 32.594 1.387 9.789 1 85.62 192 MET A O 1
ATOM 1581 N N . SER A 1 193 ? 31.625 2.662 8.211 1 83.38 193 SER A N 1
ATOM 1582 C CA . SER A 1 193 ? 32.75 2.539 7.316 1 83.38 193 SER A CA 1
ATOM 1583 C C . SER A 1 193 ? 34 3.248 7.883 1 83.38 193 SER A C 1
ATOM 1585 O O . SER A 1 193 ? 35.125 2.76 7.75 1 83.38 193 SER A O 1
ATOM 1587 N N . ILE A 1 194 ? 33.812 4.332 8.492 1 83.94 194 ILE A N 1
ATOM 1588 C CA . ILE A 1 194 ? 34.875 5.098 9.109 1 83.94 194 ILE A CA 1
ATOM 1589 C C . ILE A 1 194 ? 35.469 4.32 10.289 1 83.94 194 ILE A C 1
ATOM 1591 O O . ILE A 1 194 ? 36.688 4.238 10.453 1 83.94 194 ILE A O 1
ATOM 1595 N N . GLU A 1 195 ? 34.594 3.719 11.055 1 82.56 195 GLU A N 1
ATOM 1596 C CA . GLU A 1 195 ? 35.031 2.945 12.219 1 82.56 195 GLU A CA 1
ATOM 1597 C C . GLU A 1 195 ? 35.781 1.684 11.797 1 82.56 195 GLU A C 1
ATOM 1599 O O . GLU A 1 195 ? 36.781 1.316 12.406 1 82.56 195 GLU A O 1
ATOM 1604 N N . GLU A 1 196 ? 35.344 1.111 10.758 1 79.5 196 GLU A N 1
ATOM 1605 C CA . GLU A 1 196 ? 36.031 -0.056 10.219 1 79.5 196 GLU A CA 1
ATOM 1606 C C . GLU A 1 196 ? 37.406 0.321 9.68 1 79.5 196 GLU A C 1
ATOM 1608 O O . GLU A 1 196 ? 38.375 -0.428 9.844 1 79.5 196 GLU A O 1
ATOM 1613 N N . SER A 1 197 ? 37.438 1.463 9.055 1 75.75 197 SER A N 1
ATOM 1614 C CA . SER A 1 197 ? 38.719 1.951 8.523 1 75.75 197 SER A CA 1
ATOM 1615 C C . SER A 1 197 ? 39.688 2.309 9.648 1 75.75 197 SER A C 1
ATOM 1617 O O . SER A 1 197 ? 40.906 2.068 9.531 1 75.75 197 SER A O 1
ATOM 1619 N N . ARG A 1 198 ? 39.156 2.828 10.672 1 73.5 198 ARG A N 1
ATOM 1620 C CA . ARG A 1 198 ? 39.969 3.18 11.828 1 73.5 198 ARG A CA 1
ATOM 1621 C C . ARG A 1 198 ? 40.5 1.931 12.539 1 73.5 198 ARG A C 1
ATOM 1623 O O . ARG A 1 198 ? 41.625 1.913 13.039 1 73.5 198 ARG A O 1
ATOM 1630 N N . MET A 1 199 ? 39.594 0.977 12.547 1 71.69 199 MET A N 1
ATOM 1631 C CA . MET A 1 199 ? 40 -0.283 13.164 1 71.69 199 MET A CA 1
ATOM 1632 C C . MET A 1 199 ? 41.125 -0.943 12.375 1 71.69 199 MET A C 1
ATOM 1634 O O . MET A 1 199 ? 42.031 -1.561 12.953 1 71.69 199 MET A O 1
ATOM 1638 N N . PHE A 1 200 ? 41.062 -0.706 11.094 1 66.62 200 PHE A N 1
ATOM 1639 C CA . PHE A 1 200 ? 42.125 -1.271 10.266 1 66.62 200 PHE A CA 1
ATOM 1640 C C . PHE A 1 200 ? 43.344 -0.364 10.25 1 66.62 200 PHE A C 1
ATOM 1642 O O . PHE A 1 200 ? 44.469 -0.827 10.023 1 66.62 200 PHE A O 1
ATOM 1649 N N . SER A 1 201 ? 43.219 0.971 10.414 1 58.5 201 SER A N 1
ATOM 1650 C CA . SER A 1 201 ? 44.344 1.886 10.438 1 58.5 201 SER A CA 1
ATOM 1651 C C . SER A 1 201 ? 45.062 1.837 11.781 1 58.5 201 SER A C 1
ATOM 1653 O O . SER A 1 201 ? 46.094 2.506 11.961 1 58.5 201 SER A O 1
ATOM 1655 N N . LEU A 1 202 ? 44.531 1.217 12.711 1 51.66 202 LEU A N 1
ATOM 1656 C CA . LEU A 1 202 ? 45.344 1.148 13.922 1 51.66 202 LEU A CA 1
ATOM 1657 C C . LEU A 1 202 ? 46.719 0.506 13.625 1 51.66 202 LEU A C 1
ATOM 1659 O O . LEU A 1 202 ? 46.781 -0.534 12.969 1 51.66 202 LEU A O 1
ATOM 1663 N N . PRO A 1 203 ? 47.781 1.279 13.695 1 45.06 203 PRO A N 1
ATOM 1664 C CA . PRO A 1 203 ? 49.156 0.865 13.383 1 45.06 203 PRO A CA 1
ATOM 1665 C C . PRO A 1 203 ? 49.469 -0.535 13.898 1 45.06 203 PRO A C 1
ATOM 1667 O O . PRO A 1 203 ? 48.969 -0.943 14.953 1 45.06 203 PRO A O 1
ATOM 1670 N N . ALA A 1 204 ? 49.875 -1.413 13 1 38.78 204 ALA A N 1
ATOM 1671 C CA . ALA A 1 204 ? 50.625 -2.582 13.406 1 38.78 204 ALA A CA 1
ATOM 1672 C C . ALA A 1 204 ? 51.656 -2.217 14.484 1 38.78 204 ALA A C 1
ATOM 1674 O O . ALA A 1 204 ? 52.469 -1.321 14.289 1 38.78 204 ALA A O 1
ATOM 1675 N N . ILE A 1 205 ? 51.375 -2.211 15.648 1 37.97 205 ILE A N 1
ATOM 1676 C CA . ILE A 1 205 ? 52.5 -2.301 16.547 1 37.97 205 ILE A CA 1
ATOM 1677 C C . ILE A 1 205 ? 53.594 -3.189 15.938 1 37.97 205 ILE A C 1
ATOM 1679 O O . ILE A 1 205 ? 53.312 -4.34 15.578 1 37.97 205 ILE A O 1
ATOM 1683 N N . HIS A 1 206 ? 54.562 -2.555 15.242 1 35.97 206 HIS A N 1
ATOM 1684 C CA . HIS A 1 206 ? 55.812 -3.119 14.789 1 35.97 206 HIS A CA 1
ATOM 1685 C C . HIS A 1 206 ? 56.375 -4.117 15.805 1 35.97 206 HIS A C 1
ATOM 1687 O O . HIS A 1 206 ? 56.812 -3.73 16.891 1 35.97 206 HIS A O 1
ATOM 1693 N N . LYS A 1 207 ? 55.781 -5.215 15.992 1 33.03 207 LYS A N 1
ATOM 1694 C CA . LYS A 1 207 ? 56.688 -6.23 16.5 1 33.03 207 LYS A CA 1
ATOM 1695 C C . LYS A 1 207 ? 57.938 -6.34 15.617 1 33.03 207 LYS A C 1
ATOM 1697 O O . LYS A 1 207 ? 57.844 -6.562 14.414 1 33.03 207 LYS A O 1
ATOM 1702 N N . GLU A 1 208 ? 59.031 -5.613 15.844 1 33.53 208 GLU A N 1
ATOM 1703 C CA . GLU A 1 208 ? 60.375 -5.676 15.289 1 33.53 208 GLU A CA 1
ATOM 1704 C C . GLU A 1 208 ? 60.812 -7.117 15.023 1 33.53 208 GLU A C 1
ATOM 1706 O O . GLU A 1 208 ? 61.656 -7.664 15.742 1 33.53 208 GLU A O 1
ATOM 1711 N N . SER A 1 209 ? 60 -8.172 14.938 1 29.8 209 SER A N 1
ATOM 1712 C CA . SER A 1 209 ? 60.875 -9.297 14.586 1 29.8 209 SER A CA 1
ATOM 1713 C C . SER A 1 209 ? 61.406 -9.148 13.164 1 29.8 209 SER A C 1
ATOM 1715 O O . SER A 1 209 ? 60.781 -8.539 12.305 1 29.8 209 SER A O 1
ATOM 1717 N N . ASN A 1 210 ? 62.812 -9.344 12.852 1 30.14 210 ASN A N 1
ATOM 1718 C CA . ASN A 1 210 ? 63.781 -9.391 11.758 1 30.14 210 ASN A CA 1
ATOM 1719 C C . ASN A 1 210 ? 63.25 -10.18 10.57 1 30.14 210 ASN A C 1
ATOM 1721 O O . ASN A 1 210 ? 64 -10.57 9.688 1 30.14 210 ASN A O 1
ATOM 1725 N N . ALA A 1 211 ? 62.281 -11.07 10.641 1 29.44 211 ALA A N 1
ATOM 1726 C CA . ALA A 1 211 ? 62.312 -11.953 9.484 1 29.44 211 ALA A CA 1
ATOM 1727 C C . ALA A 1 211 ? 61.938 -11.211 8.203 1 29.44 211 ALA A C 1
ATOM 1729 O O . ALA A 1 211 ? 61.062 -10.352 8.219 1 29.44 211 ALA A O 1
ATOM 1730 N N . SER A 1 212 ? 62.688 -11.234 7.043 1 28.98 212 SER A N 1
ATOM 1731 C CA . SER A 1 212 ? 62.875 -10.781 5.668 1 28.98 212 SER A CA 1
ATOM 1732 C C . SER A 1 212 ? 61.594 -10.93 4.871 1 28.98 212 SER A C 1
ATOM 1734 O O . SER A 1 212 ? 61.562 -10.656 3.668 1 28.98 212 SER A O 1
ATOM 1736 N N . SER A 1 213 ? 60.5 -11.688 5.238 1 28.62 213 SER A N 1
ATOM 1737 C CA . SER A 1 213 ? 59.719 -12.094 4.082 1 28.62 213 SER A CA 1
ATOM 1738 C C . SER A 1 213 ? 58.969 -10.906 3.48 1 28.62 213 SER A C 1
ATOM 1740 O O . SER A 1 213 ? 58.656 -9.938 4.184 1 28.62 213 SER A O 1
ATOM 1742 N N . ALA A 1 214 ? 58.938 -10.812 2.096 1 28.53 214 ALA A N 1
ATOM 1743 C CA . ALA A 1 214 ? 58.375 -9.945 1.069 1 28.53 214 ALA A CA 1
ATOM 1744 C C . ALA A 1 214 ? 56.875 -9.703 1.313 1 28.53 214 ALA A C 1
ATOM 1746 O O . ALA A 1 214 ? 56.062 -10.609 1.15 1 28.53 214 ALA A O 1
ATOM 1747 N N . ASP A 1 215 ? 56.5 -8.969 2.365 1 29.38 215 ASP A N 1
ATOM 1748 C CA . ASP A 1 215 ? 55.094 -8.664 2.699 1 29.38 215 ASP A CA 1
ATOM 1749 C C . ASP A 1 215 ? 54.438 -7.906 1.562 1 29.38 215 ASP A C 1
ATOM 1751 O O . ASP A 1 215 ? 54.938 -6.875 1.107 1 29.38 215 ASP A O 1
ATOM 1755 N N . VAL A 1 216 ? 53.625 -8.547 0.686 1 28.55 216 VAL A N 1
ATOM 1756 C CA . VAL A 1 216 ? 52.75 -8.031 -0.356 1 28.55 216 VAL A CA 1
ATOM 1757 C C . VAL A 1 216 ? 51.75 -7.035 0.248 1 28.55 216 VAL A C 1
ATOM 1759 O O . VAL A 1 216 ? 51 -7.379 1.154 1 28.55 216 VAL A O 1
ATOM 1762 N N . SER A 1 217 ? 52.188 -5.809 0.461 1 26.64 217 SER A N 1
ATOM 1763 C CA . SER A 1 217 ? 51.312 -4.734 0.938 1 26.64 217 SER A CA 1
ATOM 1764 C C . SER A 1 217 ? 50.25 -4.406 -0.078 1 26.64 217 SER A C 1
ATOM 1766 O O . SER A 1 217 ? 50.531 -4.223 -1.264 1 26.64 217 SER A O 1
ATOM 1768 N N . PHE A 1 218 ? 49.062 -4.902 0.129 1 26.19 218 PHE A N 1
ATOM 1769 C CA . PHE A 1 218 ? 47.906 -4.484 -0.656 1 26.19 218 PHE A CA 1
ATOM 1770 C C . PHE A 1 218 ? 47.438 -3.088 -0.252 1 26.19 218 PHE A C 1
ATOM 1772 O O . PHE A 1 218 ? 47.312 -2.791 0.938 1 26.19 218 PHE A O 1
ATOM 1779 N N . SER A 1 219 ? 47.906 -2.047 -0.931 1 27.39 219 SER A N 1
ATOM 1780 C CA . SER A 1 219 ? 47.375 -0.704 -0.686 1 27.39 219 SER A CA 1
ATOM 1781 C C . SER A 1 219 ? 46 -0.518 -1.304 1 27.39 219 SER A C 1
ATOM 1783 O O . SER A 1 219 ? 45.75 -0.966 -2.426 1 27.39 219 SER A O 1
ATOM 1785 N N . PHE A 1 220 ? 45.031 -0.338 -0.452 1 27.23 220 PHE A N 1
ATOM 1786 C CA . PHE A 1 220 ? 43.688 0.078 -0.846 1 27.23 220 PHE A CA 1
ATOM 1787 C C . PHE A 1 220 ? 43.625 1.59 -1.03 1 27.23 220 PHE A C 1
ATOM 1789 O O . PHE A 1 220 ? 44.125 2.346 -0.181 1 27.23 220 PHE A O 1
ATOM 1796 N N . GLU A 1 221 ? 43.781 2.074 -2.246 1 28.16 221 GLU A N 1
ATOM 1797 C CA . GLU A 1 221 ? 43.5 3.49 -2.477 1 28.16 221 GLU A CA 1
ATOM 1798 C C . GLU A 1 221 ? 42 3.748 -2.594 1 28.16 221 GLU A C 1
ATOM 1800 O O . GLU A 1 221 ? 41.344 3.129 -3.414 1 28.16 221 GLU A O 1
ATOM 1805 N N . THR A 1 222 ? 41.469 4.164 -1.555 1 30.3 222 THR A N 1
ATOM 1806 C CA . THR A 1 222 ? 40.125 4.699 -1.589 1 30.3 222 THR A CA 1
ATOM 1807 C C . THR A 1 222 ? 40.062 6.016 -2.361 1 30.3 222 THR A C 1
ATOM 1809 O O . THR A 1 222 ? 40.844 6.941 -2.064 1 30.3 222 THR A O 1
ATOM 1812 N N . VAL A 1 223 ? 39.844 5.91 -3.65 1 28.69 223 VAL A N 1
ATOM 1813 C CA . VAL A 1 223 ? 39.625 7.141 -4.398 1 28.69 223 VAL A CA 1
ATOM 1814 C C . VAL A 1 223 ? 38.281 7.754 -3.99 1 28.69 223 VAL A C 1
ATOM 1816 O O . VAL A 1 223 ? 37.25 7.066 -3.969 1 28.69 223 VAL A O 1
ATOM 1819 N N . ASP A 1 224 ? 38.406 8.688 -3.188 1 32.06 224 ASP A N 1
ATOM 1820 C CA . ASP A 1 224 ? 37.312 9.586 -2.861 1 32.06 224 ASP A CA 1
ATOM 1821 C C . ASP A 1 224 ? 36.656 10.148 -4.125 1 32.06 224 ASP A C 1
ATOM 1823 O O . ASP A 1 224 ? 37.312 10.883 -4.879 1 32.06 224 ASP A O 1
ATOM 1827 N N . LEU A 1 225 ? 35.906 9.297 -4.785 1 28.94 225 LEU A N 1
ATOM 1828 C CA . LEU A 1 225 ? 35.219 10.039 -5.84 1 28.94 225 LEU A CA 1
ATOM 1829 C C . LEU A 1 225 ? 34.188 10.992 -5.25 1 28.94 225 LEU A C 1
ATOM 1831 O O . LEU A 1 225 ? 33.594 10.711 -4.207 1 28.94 225 LEU A O 1
ATOM 1835 N N . LYS A 1 226 ? 34.281 12.219 -5.508 1 32.88 226 LYS A N 1
ATOM 1836 C CA . LYS A 1 226 ? 33.375 13.266 -5.059 1 32.88 226 LYS A CA 1
ATOM 1837 C C . LYS A 1 226 ? 31.938 12.75 -4.988 1 32.88 226 LYS A C 1
ATOM 1839 O O . LYS A 1 226 ? 31.172 13.141 -4.105 1 32.88 226 LYS A O 1
ATOM 1844 N N . ASN A 1 227 ? 31.375 12.336 -5.988 1 29.17 227 ASN A N 1
ATOM 1845 C CA . ASN A 1 227 ? 29.953 12 -6.074 1 29.17 227 ASN A CA 1
ATOM 1846 C C . ASN A 1 227 ? 29.672 10.602 -5.539 1 29.17 227 ASN A C 1
ATOM 1848 O O . ASN A 1 227 ? 29.438 9.672 -6.312 1 29.17 227 ASN A O 1
ATOM 1852 N N . GLY A 1 228 ? 30.047 10.406 -4.148 1 30.36 228 GLY A N 1
ATOM 1853 C CA . GLY A 1 228 ? 29.766 9.352 -3.191 1 30.36 228 GLY A CA 1
ATOM 1854 C C . GLY A 1 228 ? 30.281 7.992 -3.645 1 30.36 228 GLY A C 1
ATOM 1855 O O . GLY A 1 228 ? 29.891 6.961 -3.086 1 30.36 228 GLY A O 1
ATOM 1856 N N . ARG A 1 229 ? 30.703 7.762 -4.75 1 27.44 229 ARG A N 1
ATOM 1857 C CA . ARG A 1 229 ? 31.156 6.457 -5.219 1 27.44 229 ARG A CA 1
ATOM 1858 C C . ARG A 1 229 ? 32.562 6.141 -4.703 1 27.44 229 ARG A C 1
ATOM 1860 O O . ARG A 1 229 ? 33.438 6.992 -4.75 1 27.44 229 ARG A O 1
ATOM 1867 N N . VAL A 1 230 ? 32.688 5.285 -3.705 1 27.53 230 VAL A N 1
ATOM 1868 C CA . VAL A 1 230 ? 34 4.824 -3.23 1 27.53 230 VAL A CA 1
ATOM 1869 C C . VAL A 1 230 ? 34.5 3.691 -4.121 1 27.53 230 VAL A C 1
ATOM 1871 O O . VAL A 1 230 ? 33.812 2.697 -4.324 1 27.53 230 VAL A O 1
ATOM 1874 N N . LEU A 1 231 ? 35.312 3.994 -5.098 1 27.89 231 LEU A N 1
ATOM 1875 C CA . LEU A 1 231 ? 36.031 2.971 -5.855 1 27.89 231 LEU A CA 1
ATOM 1876 C C . LEU A 1 231 ? 37.219 2.443 -5.074 1 27.89 231 LEU A C 1
ATOM 1878 O O . LEU A 1 231 ? 38.062 3.225 -4.59 1 27.89 231 LEU A O 1
ATOM 1882 N N . VAL A 1 232 ? 37.25 1.272 -4.496 1 26.44 232 VAL A N 1
ATOM 1883 C CA . VAL A 1 232 ? 38.375 0.637 -3.857 1 26.44 232 VAL A CA 1
ATOM 1884 C C . VAL A 1 232 ? 39.156 -0.184 -4.887 1 26.44 232 VAL A C 1
ATOM 1886 O O . VAL A 1 232 ? 38.594 -1.025 -5.582 1 26.44 232 VAL A O 1
ATOM 1889 N N . GLU A 1 233 ? 40.188 0.392 -5.48 1 27.84 233 GLU A N 1
ATOM 1890 C CA . GLU A 1 233 ? 41.094 -0.315 -6.371 1 27.84 233 GLU A CA 1
ATOM 1891 C C . GLU A 1 233 ? 42.125 -1.094 -5.582 1 27.84 233 GLU A C 1
ATOM 1893 O O . GLU A 1 233 ? 42.719 -0.567 -4.637 1 27.84 233 GLU A O 1
ATOM 1898 N N . PHE A 1 234 ? 42.094 -2.432 -5.664 1 24.78 234 PHE A N 1
ATOM 1899 C CA . PHE A 1 234 ? 43.125 -3.346 -5.133 1 24.78 234 PHE A CA 1
ATOM 1900 C C . PHE A 1 234 ? 44.312 -3.447 -6.074 1 24.78 234 PHE A C 1
ATOM 1902 O O . PHE A 1 234 ? 44.156 -3.732 -7.262 1 24.78 234 PHE A O 1
ATOM 1909 N N . ILE A 1 235 ? 45.344 -2.631 -5.871 1 28.47 235 ILE A N 1
ATOM 1910 C CA . ILE A 1 235 ? 46.531 -2.717 -6.676 1 28.47 235 ILE A CA 1
ATOM 1911 C C . ILE A 1 235 ? 47.531 -3.656 -6.008 1 28.47 235 ILE A C 1
ATOM 1913 O O . ILE A 1 235 ? 47.969 -3.424 -4.867 1 28.47 235 ILE A O 1
ATOM 1917 N N . GLY A 1 236 ? 47.406 -4.996 -6.125 1 24.25 236 GLY A N 1
ATOM 1918 C CA . GLY A 1 236 ? 48.469 -5.895 -5.73 1 24.25 236 GLY A CA 1
ATOM 1919 C C . GLY A 1 236 ? 49.688 -5.82 -6.645 1 24.25 236 GLY A C 1
ATOM 1920 O O . GLY A 1 236 ? 49.562 -5.559 -7.84 1 24.25 236 GLY A O 1
ATOM 1921 N N . ASP A 1 237 ? 50.812 -5.465 -6.023 1 28.06 237 ASP A N 1
ATOM 1922 C CA . ASP A 1 237 ? 52.062 -5.82 -6.695 1 28.06 237 ASP A CA 1
ATOM 1923 C C . ASP A 1 237 ? 52.188 -7.336 -6.867 1 28.06 237 ASP A C 1
ATOM 1925 O O . ASP A 1 237 ? 51.719 -8.094 -6.012 1 28.06 237 ASP A O 1
ATOM 1929 N N . MET B 1 1 ? 2.176 -26.922 -64.75 1 29.03 1 MET B N 1
ATOM 1930 C CA . MET B 1 1 ? 3.123 -27.062 -63.688 1 29.03 1 MET B CA 1
ATOM 1931 C C . MET B 1 1 ? 3.174 -25.797 -62.844 1 29.03 1 MET B C 1
ATOM 1933 O O . MET B 1 1 ? 3.885 -24.844 -63.188 1 29.03 1 MET B O 1
ATOM 1937 N N . SER B 1 2 ? 2.061 -25.312 -62.25 1 32.44 2 SER B N 1
ATOM 1938 C CA . SER B 1 2 ? 1.726 -24.078 -61.562 1 32.44 2 SER B CA 1
ATOM 1939 C C . SER B 1 2 ? 2.523 -23.922 -60.281 1 32.44 2 SER B C 1
ATOM 1941 O O . SER B 1 2 ? 2.475 -24.781 -59.406 1 32.44 2 SER B O 1
ATOM 1943 N N . THR B 1 3 ? 3.789 -23.328 -60.312 1 35.41 3 THR B N 1
ATOM 1944 C CA . THR B 1 3 ? 4.73 -23.047 -59.25 1 35.41 3 THR B CA 1
ATOM 1945 C C . THR B 1 3 ? 4.051 -22.25 -58.125 1 35.41 3 THR B C 1
ATOM 1947 O O . THR B 1 3 ? 3.506 -21.172 -58.375 1 35.41 3 THR B O 1
ATOM 1950 N N . SER B 1 4 ? 3.492 -22.891 -57.125 1 35.22 4 SER B N 1
ATOM 1951 C CA . SER B 1 4 ? 2.844 -22.344 -55.938 1 35.22 4 SER B CA 1
ATOM 1952 C C . SER B 1 4 ? 3.781 -21.406 -55.188 1 35.22 4 SER B C 1
ATOM 1954 O O . SER B 1 4 ? 4.926 -21.766 -54.906 1 35.22 4 SER B O 1
ATOM 1956 N N . PRO B 1 5 ? 3.566 -20.078 -55.188 1 35.72 5 PRO B N 1
ATOM 1957 C CA . PRO B 1 5 ? 4.484 -19.141 -54.531 1 35.72 5 PRO B CA 1
ATOM 1958 C C . PRO B 1 5 ? 4.75 -19.516 -53.062 1 35.72 5 PRO B C 1
ATOM 1960 O O . PRO B 1 5 ? 3.857 -20.031 -52.406 1 35.72 5 PRO B O 1
ATOM 1963 N N . LYS B 1 6 ? 6.008 -19.922 -52.719 1 35.62 6 LYS B N 1
ATOM 1964 C CA . LYS B 1 6 ? 6.539 -20.203 -51.375 1 35.62 6 LYS B CA 1
ATOM 1965 C C . LYS B 1 6 ? 6.156 -19.094 -50.406 1 35.62 6 LYS B C 1
ATOM 1967 O O . LYS B 1 6 ? 6.27 -17.906 -50.719 1 35.62 6 LYS B O 1
ATOM 1972 N N . SER B 1 7 ? 5.262 -19.406 -49.406 1 30.09 7 SER B N 1
ATOM 1973 C CA . SER B 1 7 ? 4.867 -18.594 -48.25 1 30.09 7 SER B CA 1
ATOM 1974 C C . SER B 1 7 ? 6.082 -17.984 -47.562 1 30.09 7 SER B C 1
ATOM 1976 O O . SER B 1 7 ? 7.047 -18.688 -47.25 1 30.09 7 SER B O 1
ATOM 1978 N N . ALA B 1 8 ? 6.453 -16.703 -47.75 1 33.38 8 ALA B N 1
ATOM 1979 C CA . ALA B 1 8 ? 7.473 -15.906 -47.062 1 33.38 8 ALA B CA 1
ATOM 1980 C C . ALA B 1 8 ? 7.441 -16.156 -45.562 1 33.38 8 ALA B C 1
ATOM 1982 O O . ALA B 1 8 ? 6.391 -16.016 -44.938 1 33.38 8 ALA B O 1
ATOM 1983 N N . SER B 1 9 ? 8.344 -17 -45.031 1 30.52 9 SER B N 1
ATOM 1984 C CA . SER B 1 9 ? 8.656 -17.141 -43.625 1 30.52 9 SER B CA 1
ATOM 1985 C C . SER B 1 9 ? 8.797 -15.789 -42.938 1 30.52 9 SER B C 1
ATOM 1987 O O . SER B 1 9 ? 9.562 -14.938 -43.406 1 30.52 9 SER B O 1
ATOM 1989 N N . ILE B 1 10 ? 7.801 -15.227 -42.438 1 31.81 10 ILE B N 1
ATOM 1990 C CA . ILE B 1 10 ? 7.914 -14.094 -41.531 1 31.81 10 ILE B CA 1
ATOM 1991 C C . ILE B 1 10 ? 9.086 -14.305 -40.562 1 31.81 10 ILE B C 1
ATOM 1993 O O . ILE B 1 10 ? 9.086 -15.258 -39.781 1 31.81 10 ILE B O 1
ATOM 1997 N N . THR B 1 11 ? 10.32 -14.078 -40.969 1 31.11 11 THR B N 1
ATOM 1998 C CA . THR B 1 11 ? 11.461 -13.969 -40.062 1 31.11 11 THR B CA 1
ATOM 1999 C C . THR B 1 11 ? 11.062 -13.25 -38.781 1 31.11 11 THR B C 1
ATOM 2001 O O . THR B 1 11 ? 10.531 -12.141 -38.812 1 31.11 11 THR B O 1
ATOM 2004 N N . ASP B 1 12 ? 10.594 -13.992 -37.812 1 33.19 12 ASP B N 1
ATOM 2005 C CA . ASP B 1 12 ? 10.539 -13.531 -36.406 1 33.19 12 ASP B CA 1
ATOM 2006 C C . ASP B 1 12 ? 11.758 -12.688 -36.062 1 33.19 12 ASP B C 1
ATOM 2008 O O . ASP B 1 12 ? 12.883 -13.188 -36.062 1 33.19 12 ASP B O 1
ATOM 2012 N N . THR B 1 13 ? 11.93 -11.562 -36.562 1 34.34 13 THR B N 1
ATOM 2013 C CA . THR B 1 13 ? 12.977 -10.688 -36.062 1 34.34 13 THR B CA 1
ATOM 2014 C C . THR B 1 13 ? 13.211 -10.945 -34.562 1 34.34 13 THR B C 1
ATOM 2016 O O . THR B 1 13 ? 12.281 -10.844 -33.75 1 34.34 13 THR B O 1
ATOM 2019 N N . GLU B 1 14 ? 14.078 -11.789 -34.188 1 37.22 14 GLU B N 1
ATOM 2020 C CA . GLU B 1 14 ? 14.648 -11.898 -32.844 1 37.22 14 GLU B CA 1
ATOM 2021 C C . GLU B 1 14 ? 14.797 -10.531 -32.188 1 37.22 14 GLU B C 1
ATOM 2023 O O . GLU B 1 14 ? 15.773 -9.82 -32.438 1 37.22 14 GLU B O 1
ATOM 2028 N N . GLU B 1 15 ? 13.875 -9.688 -32.188 1 38.53 15 GLU B N 1
ATOM 2029 C CA . GLU B 1 15 ? 14.039 -8.492 -31.359 1 38.53 15 GLU B CA 1
ATOM 2030 C C . GLU B 1 15 ? 14.734 -8.82 -30.047 1 38.53 15 GLU B C 1
ATOM 2032 O O . GLU B 1 15 ? 14.406 -9.812 -29.391 1 38.53 15 GLU B O 1
ATOM 2037 N N . ASP B 1 16 ? 15.961 -8.469 -29.828 1 41.72 16 ASP B N 1
ATOM 2038 C CA . ASP B 1 16 ? 16.859 -8.453 -28.672 1 41.72 16 ASP B CA 1
ATOM 2039 C C . ASP B 1 16 ? 16.078 -8.164 -27.375 1 41.72 16 ASP B C 1
ATOM 2041 O O . ASP B 1 16 ? 15.891 -7 -27.016 1 41.72 16 ASP B O 1
ATOM 2045 N N . GLU B 1 17 ? 15.023 -8.82 -27.172 1 52.97 17 GLU B N 1
ATOM 2046 C CA . GLU B 1 17 ? 14.266 -8.625 -25.938 1 52.97 17 GLU B CA 1
ATOM 2047 C C . GLU B 1 17 ? 15.156 -8.797 -24.703 1 52.97 17 GLU B C 1
ATOM 2049 O O . GLU B 1 17 ? 15.938 -9.75 -24.625 1 52.97 17 GLU B O 1
ATOM 2054 N N . MET B 1 18 ? 15.602 -7.648 -24.062 1 57.47 18 MET B N 1
ATOM 2055 C CA . MET B 1 18 ? 16.359 -7.695 -22.797 1 57.47 18 MET B CA 1
ATOM 2056 C C . MET B 1 18 ? 15.844 -8.82 -21.906 1 57.47 18 MET B C 1
ATOM 2058 O O . MET B 1 18 ? 14.633 -8.992 -21.75 1 57.47 18 MET B O 1
ATOM 2062 N N . PRO B 1 19 ? 16.812 -9.57 -21.562 1 63.56 19 PRO B N 1
ATOM 2063 C CA . PRO B 1 19 ? 16.406 -10.664 -20.672 1 63.56 19 PRO B CA 1
ATOM 2064 C C . PRO B 1 19 ? 15.68 -10.172 -19.438 1 63.56 19 PRO B C 1
ATOM 2066 O O . PRO B 1 19 ? 15.883 -9.039 -19 1 63.56 19 PRO B O 1
ATOM 2069 N N . PRO B 1 20 ? 14.82 -11.023 -18.969 1 73.31 20 PRO B N 1
ATOM 2070 C CA . PRO B 1 20 ? 14.125 -10.656 -17.734 1 73.31 20 PRO B CA 1
ATOM 2071 C C . PRO B 1 20 ? 15.07 -10.445 -16.562 1 73.31 20 PRO B C 1
ATOM 2073 O O . PRO B 1 20 ? 16.203 -10.93 -16.578 1 73.31 20 PRO B O 1
ATOM 2076 N N . SER B 1 21 ? 14.617 -9.625 -15.633 1 73.56 21 SER B N 1
ATOM 2077 C CA . SER B 1 21 ? 15.383 -9.297 -14.43 1 73.56 21 SER B CA 1
ATOM 2078 C C . SER B 1 21 ? 15.797 -10.562 -13.688 1 73.56 21 SER B C 1
ATOM 2080 O O . SER B 1 21 ? 15.086 -11.57 -13.711 1 73.56 21 SER B O 1
ATOM 2082 N N . ASN B 1 22 ? 16.969 -10.57 -13.188 1 82.88 22 ASN B N 1
ATOM 2083 C CA . ASN B 1 22 ? 17.5 -11.688 -12.414 1 82.88 22 ASN B CA 1
ATOM 2084 C C . ASN B 1 22 ? 17.234 -11.516 -10.922 1 82.88 22 ASN B C 1
ATOM 2086 O O . ASN B 1 22 ? 18.016 -11.992 -10.094 1 82.88 22 ASN B O 1
ATOM 2090 N N . ILE B 1 23 ? 16.219 -10.914 -10.602 1 89.75 23 ILE B N 1
ATOM 2091 C CA . ILE B 1 23 ? 15.836 -10.75 -9.203 1 89.75 23 ILE B CA 1
ATOM 2092 C C . ILE B 1 23 ? 15.445 -12.102 -8.609 1 89.75 23 ILE B C 1
ATOM 2094 O O . ILE B 1 23 ? 14.57 -12.789 -9.141 1 89.75 23 ILE B O 1
ATOM 2098 N N . PRO B 1 24 ? 16.109 -12.453 -7.574 1 94.75 24 PRO B N 1
ATOM 2099 C CA . PRO B 1 24 ? 15.812 -13.773 -7.012 1 94.75 24 PRO B CA 1
ATOM 2100 C C . PRO B 1 24 ? 14.438 -13.844 -6.363 1 94.75 24 PRO B C 1
ATOM 2102 O O . PRO B 1 24 ? 13.93 -12.836 -5.867 1 94.75 24 PRO B O 1
ATOM 2105 N N . TRP B 1 25 ? 13.812 -15.031 -6.418 1 97.25 25 TRP B N 1
ATOM 2106 C CA . TRP B 1 25 ? 12.57 -15.312 -5.711 1 97.25 25 TRP B CA 1
ATOM 2107 C C . TRP B 1 25 ? 12.828 -15.609 -4.238 1 97.25 25 TRP B C 1
ATOM 2109 O O . TRP B 1 25 ? 13.883 -16.156 -3.887 1 97.25 25 TRP B O 1
ATOM 2119 N N . TYR B 1 26 ? 11.906 -15.203 -3.402 1 96.62 26 TYR B N 1
ATOM 2120 C CA . TYR B 1 26 ? 11.914 -15.672 -2.021 1 96.62 26 TYR B CA 1
ATOM 2121 C C . TYR B 1 26 ? 11.945 -17.203 -1.966 1 96.62 26 TYR B C 1
ATOM 2123 O O . TYR B 1 26 ? 11.273 -17.859 -2.754 1 96.62 26 TYR B O 1
ATOM 2131 N N . THR B 1 27 ? 12.672 -17.703 -1.03 1 97.25 27 THR B N 1
ATOM 2132 C CA . THR B 1 27 ? 12.734 -19.156 -0.866 1 97.25 27 THR B CA 1
ATOM 2133 C C . THR B 1 27 ? 11.719 -19.625 0.174 1 97.25 27 THR B C 1
ATOM 2135 O O . THR B 1 27 ? 11.836 -19.297 1.355 1 97.25 27 THR B O 1
ATOM 2138 N N . PHE B 1 28 ? 10.766 -20.391 -0.28 1 98.44 28 PHE B N 1
ATOM 2139 C CA . PHE B 1 28 ? 9.75 -20.953 0.605 1 98.44 28 PHE B CA 1
ATOM 2140 C C . PHE B 1 28 ? 10.156 -22.359 1.059 1 98.44 28 PHE B C 1
ATOM 2142 O O . PHE B 1 28 ? 10.625 -23.156 0.255 1 98.44 28 PHE B O 1
ATOM 2149 N N . THR B 1 29 ? 10.016 -22.609 2.355 1 98.44 29 THR B N 1
ATOM 2150 C CA . THR B 1 29 ? 10.156 -23.984 2.828 1 98.44 29 THR B CA 1
ATOM 2151 C C . THR B 1 29 ? 8.992 -24.844 2.352 1 98.44 29 THR B C 1
ATOM 2153 O O . THR B 1 29 ? 8 -24.328 1.842 1 98.44 29 THR B O 1
ATOM 2156 N N . ASP B 1 30 ? 9.148 -26.141 2.502 1 98.38 30 ASP B N 1
ATOM 2157 C CA . ASP B 1 30 ? 8.055 -27.047 2.137 1 98.38 30 ASP B CA 1
ATOM 2158 C C . ASP B 1 30 ? 6.805 -26.75 2.955 1 98.38 30 ASP B C 1
ATOM 2160 O O . ASP B 1 30 ? 5.688 -26.812 2.436 1 98.38 30 ASP B O 1
ATOM 2164 N N . ASP B 1 31 ? 6.973 -26.391 4.184 1 98.38 31 ASP B N 1
ATOM 2165 C CA . ASP B 1 31 ? 5.848 -26.031 5.039 1 98.38 31 ASP B CA 1
ATOM 2166 C C . ASP B 1 31 ? 5.18 -24.734 4.562 1 98.38 31 ASP B C 1
ATOM 2168 O O . ASP B 1 31 ? 3.953 -24.625 4.586 1 98.38 31 ASP B O 1
ATOM 2172 N N . ASP B 1 32 ? 6.027 -23.797 4.121 1 98.56 32 ASP B N 1
ATOM 2173 C CA . ASP B 1 32 ? 5.504 -22.547 3.57 1 98.56 32 ASP B CA 1
ATOM 2174 C C . ASP B 1 32 ? 4.625 -22.812 2.35 1 98.56 32 ASP B C 1
ATOM 2176 O O . ASP B 1 32 ? 3.52 -22.281 2.246 1 98.56 32 ASP B O 1
ATOM 2180 N N . LYS B 1 33 ? 5.164 -23.641 1.473 1 98.75 33 LYS B N 1
ATOM 2181 C CA . LYS B 1 33 ? 4.438 -23.969 0.247 1 98.75 33 LYS B CA 1
ATOM 2182 C C . LYS B 1 33 ? 3.113 -24.656 0.558 1 98.75 33 LYS B C 1
ATOM 2184 O O . LYS B 1 33 ? 2.09 -24.344 -0.058 1 98.75 33 LYS B O 1
ATOM 2189 N N . HIS B 1 34 ? 3.162 -25.531 1.497 1 98.5 34 HIS B N 1
ATOM 2190 C CA . HIS B 1 34 ? 1.943 -26.219 1.918 1 98.5 34 HIS B CA 1
ATOM 2191 C C . HIS B 1 34 ? 0.906 -25.219 2.434 1 98.5 34 HIS B C 1
ATOM 2193 O O . HIS B 1 34 ? -0.271 -25.297 2.078 1 98.5 34 HIS B O 1
ATOM 2199 N N . ASP B 1 35 ? 1.324 -24.266 3.229 1 98.56 35 ASP B N 1
ATOM 2200 C CA . ASP B 1 35 ? 0.42 -23.25 3.781 1 98.56 35 ASP B CA 1
ATOM 2201 C C . ASP B 1 35 ? -0.2 -22.406 2.674 1 98.56 35 ASP B C 1
ATOM 2203 O O . ASP B 1 35 ? -1.4 -22.125 2.697 1 98.56 35 ASP B O 1
ATOM 2207 N N . LEU B 1 36 ? 0.6 -22.016 1.702 1 98.81 36 LEU B N 1
ATOM 2208 C CA . LEU B 1 36 ? 0.107 -21.219 0.581 1 98.81 36 LEU B CA 1
ATOM 2209 C C . LEU B 1 36 ? -0.887 -22.016 -0.254 1 98.81 36 LEU B C 1
ATOM 2211 O O . LEU B 1 36 ? -1.953 -21.516 -0.613 1 98.81 36 LEU B O 1
ATOM 2215 N N . GLU B 1 37 ? -0.566 -23.266 -0.52 1 98.75 37 GLU B N 1
ATOM 2216 C CA . GLU B 1 37 ? -1.445 -24.125 -1.306 1 98.75 37 GLU B CA 1
ATOM 2217 C C . GLU B 1 37 ? -2.756 -24.391 -0.57 1 98.75 37 GLU B C 1
ATOM 2219 O O . GLU B 1 37 ? -3.83 -24.359 -1.175 1 98.75 37 GLU B O 1
ATOM 2224 N N . HIS B 1 38 ? -2.629 -24.656 0.681 1 98.44 38 HIS B N 1
ATOM 2225 C CA . HIS B 1 38 ? -3.82 -24.906 1.486 1 98.44 38 HIS B CA 1
ATOM 2226 C C . HIS B 1 38 ? -4.723 -23.672 1.521 1 98.44 38 HIS B C 1
ATOM 2228 O O . HIS B 1 38 ? -5.945 -23.797 1.4 1 98.44 38 HIS B O 1
ATOM 2234 N N . SER B 1 39 ? -4.145 -22.547 1.72 1 98.62 39 SER B N 1
ATOM 2235 C CA . SER B 1 39 ? -4.926 -21.312 1.744 1 98.62 39 SER B CA 1
ATOM 2236 C C . SER B 1 39 ? -5.555 -21.031 0.384 1 98.62 39 SER B C 1
ATOM 2238 O O . SER B 1 39 ? -6.672 -20.516 0.305 1 98.62 39 SER B O 1
ATOM 2240 N N . TRP B 1 40 ? -4.863 -21.391 -0.686 1 98.75 40 TRP B N 1
ATOM 2241 C CA . TRP B 1 40 ? -5.434 -21.219 -2.018 1 98.75 40 TRP B CA 1
ATOM 2242 C C . TRP B 1 40 ? -6.66 -22.109 -2.203 1 98.75 40 TRP B C 1
ATOM 2244 O O . TRP B 1 40 ? -7.645 -21.688 -2.826 1 98.75 40 TRP B O 1
ATOM 2254 N N . LYS B 1 41 ? -6.633 -23.25 -1.685 1 98.44 41 LYS B N 1
ATOM 2255 C CA . LYS B 1 41 ? -7.773 -24.156 -1.794 1 98.44 41 LYS B CA 1
ATOM 2256 C C . LYS B 1 41 ? -9.023 -23.547 -1.167 1 98.44 41 LYS B C 1
ATOM 2258 O O . LYS B 1 41 ? -10.141 -23.828 -1.598 1 98.44 41 LYS B O 1
ATOM 2263 N N . ILE B 1 42 ? -8.828 -22.719 -0.179 1 98.19 42 ILE B N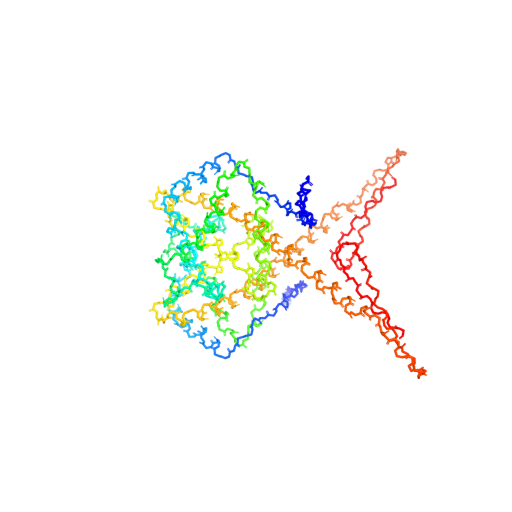 1
ATOM 2264 C CA . ILE B 1 42 ? -9.938 -22.016 0.472 1 98.19 42 ILE B CA 1
ATOM 2265 C C . ILE B 1 42 ? -10.438 -20.891 -0.42 1 98.19 42 ILE B C 1
ATOM 2267 O O . ILE B 1 42 ? -11.641 -20.641 -0.514 1 98.19 42 ILE B O 1
ATOM 2271 N N . ILE B 1 43 ? -9.562 -20.219 -1.156 1 98.25 43 ILE B N 1
ATOM 2272 C CA . ILE B 1 43 ? -9.844 -19.031 -1.958 1 98.25 43 ILE B CA 1
ATOM 2273 C C . ILE B 1 43 ? -10.391 -19.453 -3.32 1 98.25 43 ILE B C 1
ATOM 2275 O O . ILE B 1 43 ? -11.281 -18.797 -3.867 1 98.25 43 ILE B O 1
ATOM 2279 N N . GLU B 1 44 ? -9.945 -20.547 -3.836 1 98.06 44 GLU B N 1
ATOM 2280 C CA . GLU B 1 44 ? -10.125 -20.938 -5.23 1 98.06 44 GLU B CA 1
ATOM 2281 C C . GLU B 1 44 ? -11.602 -21.062 -5.586 1 98.06 44 GLU B C 1
ATOM 2283 O O . GLU B 1 44 ? -12.039 -20.578 -6.629 1 98.06 44 GLU B O 1
ATOM 2288 N N . PRO B 1 45 ? -12.453 -21.641 -4.758 1 98.12 45 PRO B N 1
ATOM 2289 C CA . PRO B 1 45 ? -13.867 -21.781 -5.125 1 98.12 45 PRO B CA 1
ATOM 2290 C C . PRO B 1 45 ? -14.578 -20.438 -5.289 1 98.12 45 PRO B C 1
ATOM 2292 O O . PRO B 1 45 ? -15.602 -20.359 -5.965 1 98.12 45 PRO B O 1
ATOM 2295 N N . LYS B 1 46 ? -14.031 -19.375 -4.688 1 97.62 46 LYS B N 1
ATOM 2296 C CA . LYS B 1 46 ? -14.641 -18.047 -4.75 1 97.62 46 LYS B CA 1
ATOM 2297 C C . LYS B 1 46 ? -13.742 -17.062 -5.484 1 97.62 46 LYS B C 1
ATOM 2299 O O . LYS B 1 46 ? -13.82 -15.852 -5.254 1 97.62 46 LYS B O 1
ATOM 2304 N N . LYS B 1 47 ? -12.812 -17.5 -6.27 1 97.5 47 LYS B N 1
ATOM 2305 C CA . LYS B 1 47 ? -11.758 -16.656 -6.832 1 97.5 47 LYS B CA 1
ATOM 2306 C C . LYS B 1 47 ? -12.352 -15.555 -7.707 1 97.5 47 LYS B C 1
ATOM 2308 O O . LYS B 1 47 ? -11.82 -14.445 -7.758 1 97.5 47 LYS B O 1
ATOM 2313 N N . ASN B 1 48 ? -13.523 -15.867 -8.43 1 96.44 48 ASN B N 1
ATOM 2314 C CA . ASN B 1 48 ? -14.156 -14.836 -9.25 1 96.44 48 ASN B CA 1
ATOM 2315 C C . ASN B 1 48 ? -14.68 -13.68 -8.398 1 96.44 48 ASN B C 1
ATOM 2317 O O . ASN B 1 48 ? -14.438 -12.516 -8.703 1 96.44 48 ASN B O 1
ATOM 2321 N N . GLN B 1 49 ? -15.391 -14.031 -7.355 1 97.19 49 GLN B N 1
ATOM 2322 C CA . GLN B 1 49 ? -15.914 -13.023 -6.441 1 97.19 49 GLN B CA 1
ATOM 2323 C C . GLN B 1 49 ?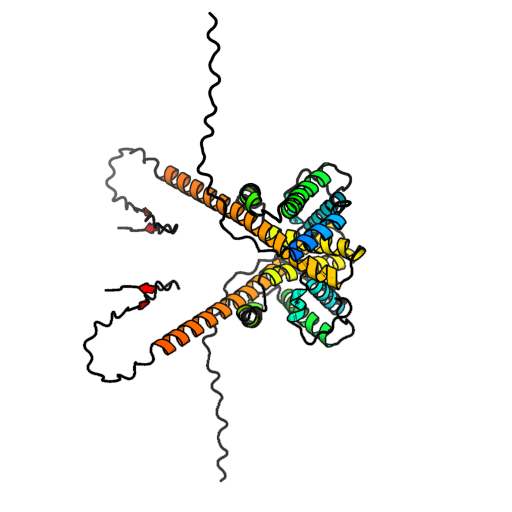 -14.781 -12.234 -5.785 1 97.19 49 GLN B C 1
ATOM 2325 O O . GLN B 1 49 ? -14.836 -11.008 -5.703 1 97.19 49 GLN B O 1
ATOM 2330 N N . ILE B 1 50 ? -13.758 -12.922 -5.367 1 98.25 50 ILE B N 1
ATOM 2331 C CA . ILE B 1 50 ? -12.633 -12.297 -4.676 1 98.25 50 ILE B CA 1
ATOM 2332 C C . ILE B 1 50 ? -11.875 -11.391 -5.641 1 98.25 50 ILE B C 1
ATOM 2334 O O . ILE B 1 50 ? -11.453 -10.297 -5.27 1 98.25 50 ILE B O 1
ATOM 2338 N N . ALA B 1 51 ? -11.711 -11.844 -6.863 1 98.25 51 ALA B N 1
ATOM 2339 C CA . ALA B 1 51 ? -11.094 -11.016 -7.891 1 98.25 51 ALA B CA 1
ATOM 2340 C C . ALA B 1 51 ? -11.844 -9.703 -8.07 1 98.25 51 ALA B C 1
ATOM 2342 O O . ALA B 1 51 ? -11.234 -8.625 -8.109 1 98.25 51 ALA B O 1
ATOM 2343 N N . CYS B 1 52 ? -13.133 -9.789 -8.117 1 97.62 52 CYS B N 1
ATOM 2344 C CA . CYS B 1 52 ? -13.961 -8.602 -8.266 1 97.62 52 CYS B CA 1
ATOM 2345 C C . CYS B 1 52 ? -13.867 -7.711 -7.035 1 97.62 52 CYS B C 1
ATOM 2347 O O . CYS B 1 52 ? -13.789 -6.488 -7.156 1 97.62 52 CYS B O 1
ATOM 2349 N N . ASP B 1 53 ? -13.859 -8.312 -5.848 1 98.25 53 ASP B N 1
ATOM 2350 C CA . ASP B 1 53 ? -13.703 -7.547 -4.613 1 98.25 53 ASP B CA 1
ATOM 2351 C C . ASP B 1 53 ? -12.383 -6.777 -4.602 1 98.25 53 ASP B C 1
ATOM 2353 O O . ASP B 1 53 ? -12.344 -5.613 -4.207 1 98.25 53 ASP B O 1
ATOM 2357 N N . ILE B 1 54 ? -11.328 -7.441 -5.055 1 98.44 54 ILE B N 1
ATOM 2358 C CA . ILE B 1 54 ? -10.008 -6.82 -5.086 1 98.44 54 ILE B CA 1
ATOM 2359 C C . ILE B 1 54 ? -10.016 -5.637 -6.047 1 98.44 54 ILE B C 1
ATOM 2361 O O . ILE B 1 54 ? -9.578 -4.535 -5.691 1 98.44 54 ILE B O 1
ATOM 2365 N N . TYR B 1 55 ? -10.547 -5.77 -7.18 1 97.5 55 TYR B N 1
ATOM 2366 C CA . TYR B 1 55 ? -10.547 -4.707 -8.18 1 97.5 55 TYR B CA 1
ATOM 2367 C C . TYR B 1 55 ? -11.438 -3.551 -7.746 1 97.5 55 TYR B C 1
ATOM 2369 O O . TYR B 1 55 ? -11.094 -2.385 -7.941 1 97.5 55 TYR B O 1
ATOM 2377 N N . GLU B 1 56 ? -12.562 -3.895 -7.203 1 97.5 56 GLU B N 1
ATOM 2378 C CA . GLU B 1 56 ? -13.414 -2.828 -6.684 1 97.5 56 GLU B CA 1
ATOM 2379 C C . GLU B 1 56 ? -12.688 -2.018 -5.613 1 97.5 56 GLU B C 1
ATOM 2381 O O . GLU B 1 56 ? -12.773 -0.788 -5.598 1 97.5 56 GLU B O 1
ATOM 2386 N N . MET B 1 57 ? -12.008 -2.705 -4.742 1 98.31 57 MET B N 1
ATOM 2387 C CA . MET B 1 57 ? -11.242 -2.012 -3.711 1 98.31 57 MET B CA 1
ATOM 2388 C C . MET B 1 57 ? -10.156 -1.139 -4.328 1 98.31 57 MET B C 1
ATOM 2390 O O . MET B 1 57 ? -9.914 -0.023 -3.869 1 98.31 57 MET B O 1
ATOM 2394 N N . ILE B 1 58 ? -9.461 -1.606 -5.398 1 98.12 58 ILE B N 1
ATOM 2395 C CA . ILE B 1 58 ? -8.445 -0.822 -6.09 1 98.12 58 ILE B CA 1
ATOM 2396 C C . ILE B 1 58 ? -9.062 0.468 -6.625 1 98.12 58 ILE B C 1
ATOM 2398 O O . ILE B 1 58 ? -8.508 1.554 -6.434 1 98.12 58 ILE B O 1
ATOM 2402 N N . PHE B 1 59 ? -10.289 0.396 -7.188 1 97.88 59 PHE B N 1
ATOM 2403 C CA . PHE B 1 59 ? -10.969 1.549 -7.766 1 97.88 59 PHE B CA 1
ATOM 2404 C C . PHE B 1 59 ? -11.398 2.529 -6.68 1 97.88 59 PHE B C 1
ATOM 2406 O O . PHE B 1 59 ? -11.539 3.727 -6.941 1 97.88 59 PHE B O 1
ATOM 2413 N N . ASN B 1 60 ? -11.617 2.01 -5.508 1 98.25 60 ASN B N 1
ATOM 2414 C CA . ASN B 1 60 ? -11.953 2.867 -4.375 1 98.25 60 ASN B CA 1
ATOM 2415 C C . ASN B 1 60 ? -10.719 3.549 -3.801 1 98.25 60 ASN B C 1
ATOM 2417 O O . ASN B 1 60 ? -10.766 4.73 -3.451 1 98.25 60 ASN B O 1
ATOM 2421 N N . GLN B 1 61 ? -9.625 2.771 -3.723 1 98.56 61 GLN B N 1
ATOM 2422 C CA . GLN B 1 61 ? -8.383 3.303 -3.176 1 98.56 61 GLN B CA 1
ATOM 2423 C C . GLN B 1 61 ? -7.754 4.324 -4.121 1 98.56 61 GLN B C 1
ATOM 2425 O O . GLN B 1 61 ? -7.164 5.309 -3.676 1 98.56 61 GLN B O 1
ATOM 2430 N N . CYS B 1 62 ? -7.859 4.035 -5.363 1 98.31 62 CYS B N 1
ATOM 2431 C CA .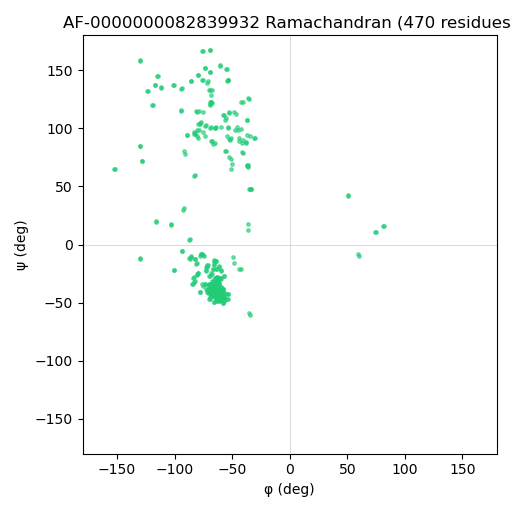 CYS B 1 62 ? -7.336 4.891 -6.426 1 98.31 62 CYS B CA 1
ATOM 2432 C C . CYS B 1 62 ? -8.398 5.145 -7.488 1 98.31 62 CYS B C 1
ATOM 2434 O O . CYS B 1 62 ? -8.383 4.52 -8.547 1 98.31 62 CYS B O 1
ATOM 2436 N N . PRO B 1 63 ? -9.242 6.152 -7.238 1 98.06 63 PRO B N 1
ATOM 2437 C CA . PRO B 1 63 ? -10.336 6.355 -8.188 1 98.06 63 PRO B CA 1
ATOM 2438 C C . PRO B 1 63 ? -9.844 6.727 -9.586 1 98.06 63 PRO B C 1
ATOM 2440 O O . PRO B 1 63 ? -10.5 6.414 -10.578 1 98.06 63 PRO B O 1
ATOM 2443 N N . GLU B 1 64 ? -8.703 7.344 -9.695 1 96.38 64 GLU B N 1
ATOM 2444 C CA . GLU B 1 64 ? -8.156 7.766 -10.984 1 96.38 64 GLU B CA 1
ATOM 2445 C C . GLU B 1 64 ? -7.805 6.562 -11.852 1 96.38 64 GLU B C 1
ATOM 2447 O O . GLU B 1 64 ? -7.668 6.688 -13.07 1 96.38 64 GLU B O 1
ATOM 2452 N N . VAL B 1 65 ? -7.695 5.398 -11.281 1 97.06 65 VAL B N 1
ATOM 2453 C CA . VAL B 1 65 ? -7.344 4.184 -12.008 1 97.06 65 VAL B CA 1
ATOM 2454 C C . VAL B 1 65 ? -8.484 3.799 -12.953 1 97.06 65 VAL B C 1
ATOM 2456 O O . VAL B 1 65 ? -8.258 3.127 -13.961 1 97.06 65 VAL B O 1
ATOM 2459 N N . ARG B 1 66 ? -9.703 4.227 -12.641 1 96.38 66 ARG B N 1
ATOM 2460 C CA . ARG B 1 66 ? -10.875 3.885 -13.445 1 96.38 66 ARG B CA 1
ATOM 2461 C C . ARG B 1 66 ? -10.719 4.379 -14.883 1 96.38 66 ARG B C 1
ATOM 2463 O O . ARG B 1 66 ? -11.242 3.766 -15.812 1 96.38 66 ARG B O 1
ATOM 2470 N N . ARG B 1 67 ? -9.875 5.367 -15.07 1 94.56 67 ARG B N 1
ATOM 2471 C CA . ARG B 1 67 ? -9.688 5.934 -16.406 1 94.56 67 ARG B CA 1
ATOM 2472 C C . ARG B 1 67 ? -8.906 4.98 -17.297 1 94.56 67 ARG B C 1
ATOM 2474 O O . ARG B 1 67 ? -8.938 5.102 -18.531 1 94.56 67 ARG B O 1
ATOM 2481 N N . LEU B 1 68 ? -8.219 4.059 -16.703 1 93.75 68 LEU B N 1
ATOM 2482 C CA . LEU B 1 68 ? -7.438 3.078 -17.453 1 93.75 68 LEU B CA 1
ATOM 2483 C C . LEU B 1 68 ? -8.344 2.006 -18.047 1 93.75 68 LEU B C 1
ATOM 2485 O O . LEU B 1 68 ? -7.902 1.209 -18.875 1 93.75 68 LEU B O 1
ATOM 2489 N N . PHE B 1 69 ? -9.633 2.016 -17.672 1 94.5 69 PHE B N 1
ATOM 2490 C CA . PHE B 1 69 ? -10.562 0.976 -18.094 1 94.5 69 PHE B CA 1
ATOM 2491 C C . PHE B 1 69 ? -11.812 1.587 -18.719 1 94.5 69 PHE B C 1
ATOM 2493 O O . PHE B 1 69 ? -12.922 1.42 -18.188 1 94.5 69 PHE B O 1
ATOM 2500 N N . PRO B 1 70 ? -11.68 2.1 -19.828 1 91.5 70 PRO B N 1
ATOM 2501 C CA . PRO B 1 70 ? -12.781 2.861 -20.422 1 91.5 70 PRO B CA 1
ATOM 2502 C C . PRO B 1 70 ? -13.984 1.986 -20.766 1 91.5 70 PRO B C 1
ATOM 2504 O O . PRO B 1 70 ? -15.102 2.494 -20.906 1 91.5 70 PRO B O 1
ATOM 2507 N N . LYS B 1 71 ? -13.812 0.734 -20.906 1 91.44 71 LYS B N 1
ATOM 2508 C CA . LYS B 1 71 ? -14.906 -0.163 -21.266 1 91.44 71 LYS B CA 1
ATOM 2509 C C . LYS B 1 71 ? -15.727 -0.553 -20.047 1 91.44 71 LYS B C 1
ATOM 2511 O O . LYS B 1 71 ? -16.797 -1.152 -20.172 1 91.44 71 LYS B O 1
ATOM 2516 N N . LEU B 1 72 ? -15.203 -0.261 -18.906 1 94.5 72 LEU B N 1
ATOM 2517 C CA . LEU B 1 72 ? -15.945 -0.585 -17.688 1 94.5 72 LEU B CA 1
ATOM 2518 C C . LEU B 1 72 ? -16.922 0.525 -17.344 1 94.5 72 LEU B C 1
ATOM 2520 O O . LEU B 1 72 ? -16.609 1.709 -17.5 1 94.5 72 LEU B O 1
ATOM 2524 N N . LYS B 1 73 ? -18.094 0.094 -16.891 1 91.38 73 LYS B N 1
ATOM 2525 C CA . LYS B 1 73 ? -19.125 1.039 -16.469 1 91.38 73 LYS B CA 1
ATOM 2526 C C . LYS B 1 73 ? -19.156 1.16 -14.945 1 91.38 73 LYS B C 1
ATOM 2528 O O . LYS B 1 73 ? -19.047 0.159 -14.234 1 91.38 73 LYS B O 1
ATOM 2533 N N . PHE B 1 74 ? -19.281 2.363 -14.547 1 94.06 74 PHE B N 1
ATOM 2534 C CA . PHE B 1 74 ? -19.375 2.654 -13.117 1 94.06 74 PHE B CA 1
ATOM 2535 C C . PHE B 1 74 ? -20.656 3.426 -12.805 1 94.06 74 PHE B C 1
ATOM 2537 O O . PHE B 1 74 ? -21.016 4.359 -13.523 1 94.06 74 PHE B O 1
ATOM 2544 N N . VAL B 1 75 ? -21.391 2.994 -11.789 1 91.62 75 VAL B N 1
ATOM 2545 C CA . VAL B 1 75 ? -22.547 3.703 -11.258 1 91.62 75 VAL B CA 1
ATOM 2546 C C . VAL B 1 75 ? -22.297 4.062 -9.789 1 91.62 75 VAL B C 1
ATOM 2548 O O . VAL B 1 75 ? -22.078 3.182 -8.953 1 91.62 75 VAL B O 1
ATOM 2551 N N . ASN B 1 76 ? -22.312 5.316 -9.406 1 91.5 76 ASN B N 1
ATOM 2552 C CA . ASN B 1 76 ? -21.984 5.785 -8.062 1 91.5 76 ASN B CA 1
ATOM 2553 C C . ASN B 1 76 ? -20.656 5.215 -7.566 1 91.5 76 ASN B C 1
ATOM 2555 O O . ASN B 1 76 ? -20.594 4.672 -6.465 1 91.5 76 ASN B O 1
ATOM 2559 N N . SER B 1 77 ? -19.656 5.188 -8.422 1 92.25 77 SER B N 1
ATOM 2560 C CA . SER B 1 77 ? -18.281 4.809 -8.164 1 92.25 77 SER B CA 1
ATOM 2561 C C . SER B 1 77 ? -18.141 3.297 -8.008 1 92.25 77 SER B C 1
ATOM 2563 O O . SER B 1 77 ? -17.078 2.805 -7.594 1 92.25 77 SER B O 1
ATOM 2565 N N . LYS B 1 78 ? -19.188 2.574 -8.336 1 94.56 78 LYS B N 1
ATOM 2566 C CA . LYS B 1 78 ? -19.156 1.117 -8.25 1 94.56 78 LYS B CA 1
ATOM 2567 C C . LYS B 1 78 ? -19.203 0.481 -9.633 1 94.56 78 LYS B C 1
ATOM 2569 O O . LYS B 1 78 ? -20 0.894 -10.484 1 94.56 78 LYS B O 1
ATOM 2574 N N . PRO B 1 79 ? -18.344 -0.514 -9.82 1 95.19 79 PRO B N 1
ATOM 2575 C CA . PRO B 1 79 ? -18.422 -1.222 -11.094 1 95.19 79 PRO B CA 1
ATOM 2576 C C . PRO B 1 79 ? -19.641 -2.137 -11.18 1 95.19 79 PRO B C 1
ATOM 2578 O O . PRO B 1 79 ? -20.156 -2.594 -10.156 1 95.19 79 PRO B O 1
ATOM 2581 N N . ASP B 1 80 ? -20.078 -2.326 -12.375 1 93.19 80 ASP B N 1
ATOM 2582 C CA . ASP B 1 80 ? -21.141 -3.305 -12.617 1 93.19 80 ASP B CA 1
ATOM 2583 C C . ASP B 1 80 ? -20.609 -4.73 -12.5 1 93.19 80 ASP B C 1
ATOM 2585 O O . ASP B 1 80 ? -20.062 -5.273 -13.469 1 93.19 80 ASP B O 1
ATOM 2589 N N . ARG B 1 81 ? -20.859 -5.375 -11.422 1 91.19 81 ARG B N 1
ATOM 2590 C CA . ARG B 1 81 ? -20.297 -6.688 -11.133 1 91.19 81 ARG B CA 1
ATOM 2591 C C . ARG B 1 81 ? -20.922 -7.762 -12.016 1 91.19 81 ARG B C 1
ATOM 2593 O O . ARG B 1 81 ? -20.406 -8.875 -12.109 1 91.19 81 ARG B O 1
ATOM 2600 N N . LYS B 1 82 ? -22.031 -7.387 -12.547 1 90 82 LYS B N 1
ATOM 2601 C CA . LYS B 1 82 ? -22.719 -8.352 -13.398 1 90 82 LYS B CA 1
ATOM 2602 C C . LYS B 1 82 ? -22.188 -8.297 -14.828 1 90 82 LYS B C 1
ATOM 2604 O O . LYS B 1 82 ? -22.469 -9.188 -15.633 1 90 82 LYS B O 1
ATOM 2609 N N . SER B 1 83 ? -21.406 -7.27 -15.047 1 91.75 83 SER B N 1
ATOM 2610 C CA . SER B 1 83 ? -20.875 -7.121 -16.391 1 91.75 83 SER B CA 1
ATOM 2611 C C . SER B 1 83 ? -19.75 -8.117 -16.656 1 91.75 83 SER B C 1
ATOM 2613 O O . SER B 1 83 ? -18.891 -8.328 -15.797 1 91.75 83 SER B O 1
ATOM 2615 N N . ASN B 1 84 ? -19.688 -8.656 -17.844 1 91.88 84 ASN B N 1
ATOM 2616 C CA . ASN B 1 84 ? -18.625 -9.57 -18.266 1 91.88 84 ASN B CA 1
ATOM 2617 C C . ASN B 1 84 ? -17.281 -8.859 -18.375 1 91.88 84 ASN B C 1
ATOM 2619 O O . ASN B 1 84 ? -16.234 -9.453 -18.094 1 91.88 84 ASN B O 1
ATOM 2623 N N . GLU B 1 85 ? -17.406 -7.617 -18.766 1 93.12 85 GLU B N 1
ATOM 2624 C CA . GLU B 1 85 ? -16.172 -6.848 -18.922 1 93.12 85 GLU B CA 1
ATOM 2625 C C . GLU B 1 85 ? -15.422 -6.719 -17.609 1 93.12 85 GLU B C 1
ATOM 2627 O O . GLU B 1 85 ? -14.203 -6.895 -17.562 1 93.12 85 GLU B O 1
ATOM 2632 N N . PHE B 1 86 ? -16.141 -6.457 -16.547 1 95 86 PHE B N 1
ATOM 2633 C CA . PHE B 1 86 ? -15.516 -6.293 -15.25 1 95 86 PHE B CA 1
ATOM 2634 C C . PHE B 1 86 ? -14.969 -7.621 -14.742 1 95 86 PHE B C 1
ATOM 2636 O O . PHE B 1 86 ? -13.82 -7.691 -14.297 1 95 86 PHE B O 1
ATOM 2643 N N . THR B 1 87 ? -15.75 -8.656 -14.859 1 94.12 87 THR B N 1
ATOM 2644 C CA . THR B 1 87 ? -15.336 -9.969 -14.383 1 94.12 87 THR B CA 1
ATOM 2645 C C . THR B 1 87 ? -14.117 -10.469 -15.148 1 94.12 87 THR B C 1
ATOM 2647 O O . THR B 1 87 ? -13.188 -11.023 -14.562 1 94.12 87 THR B O 1
ATOM 2650 N N . PHE B 1 88 ? -14.141 -10.203 -16.422 1 93.31 88 PHE B N 1
ATOM 2651 C CA . PHE B 1 88 ? -13.016 -10.617 -17.25 1 93.31 88 PHE B CA 1
ATOM 2652 C C . PHE B 1 88 ? -11.734 -9.906 -16.828 1 93.31 88 PHE B C 1
ATOM 2654 O O . PHE B 1 88 ? -10.688 -10.539 -16.688 1 93.31 88 PHE B O 1
ATOM 2661 N N . GLN B 1 89 ? -11.852 -8.633 -16.656 1 91.56 89 GLN B N 1
ATOM 2662 C CA . GLN B 1 89 ? -10.688 -7.863 -16.219 1 91.56 89 GLN B CA 1
ATOM 2663 C C . GLN B 1 89 ? -10.188 -8.344 -14.867 1 91.56 89 GLN B C 1
ATOM 2665 O O . GLN B 1 89 ? -8.984 -8.539 -14.68 1 91.56 89 GLN B O 1
ATOM 2670 N N . ALA B 1 90 ? -11.094 -8.539 -13.93 1 94.31 90 ALA B N 1
ATOM 2671 C CA . ALA B 1 90 ? -10.734 -8.969 -12.586 1 94.31 90 ALA B CA 1
ATOM 2672 C C . ALA B 1 90 ? -10.062 -10.344 -12.609 1 94.31 90 ALA B C 1
ATOM 2674 O O . ALA B 1 90 ? -9.102 -10.578 -11.883 1 94.31 90 ALA B O 1
ATOM 2675 N N . MET B 1 91 ? -10.406 -11.172 -13.492 1 94.94 91 MET B N 1
ATOM 2676 C CA . MET B 1 91 ? -9.906 -12.539 -13.539 1 94.94 91 MET B CA 1
ATOM 2677 C C . MET B 1 91 ? -8.508 -12.586 -14.148 1 94.94 91 MET B C 1
ATOM 2679 O O . MET B 1 91 ? -7.73 -13.5 -13.859 1 94.94 91 MET B O 1
ATOM 2683 N N . ARG B 1 92 ? -8.188 -11.656 -14.922 1 91.44 92 ARG B N 1
ATOM 2684 C CA . ARG B 1 92 ? -6.852 -11.641 -15.516 1 91.44 92 ARG B CA 1
ATOM 2685 C C . ARG B 1 92 ? -5.773 -11.547 -14.438 1 91.44 92 ARG B C 1
ATOM 2687 O O . ARG B 1 92 ? -4.785 -12.281 -14.469 1 91.44 92 ARG B O 1
ATOM 2694 N N . PHE B 1 93 ? -6.039 -10.781 -13.547 1 89.56 93 PHE B N 1
ATOM 2695 C CA . PHE B 1 93 ? -5.082 -10.625 -12.453 1 89.56 93 PHE B CA 1
ATOM 2696 C C . PHE B 1 93 ? -5.082 -11.859 -11.562 1 89.56 93 PHE B C 1
ATOM 2698 O O . PHE B 1 93 ? -4.023 -12.305 -11.117 1 89.56 93 PHE B O 1
ATOM 2705 N N . MET B 1 94 ? -6.254 -12.367 -11.367 1 96.25 94 MET B N 1
ATOM 2706 C CA . MET B 1 94 ? -6.395 -13.539 -10.516 1 96.25 94 MET B CA 1
ATOM 2707 C C . MET B 1 94 ? -5.652 -14.734 -11.109 1 96.25 94 MET B C 1
ATOM 2709 O O . MET B 1 94 ? -5.113 -15.562 -10.375 1 96.25 94 MET B O 1
ATOM 2713 N N . GLN B 1 95 ? -5.551 -14.75 -12.391 1 96.25 95 GLN B N 1
ATOM 2714 C CA . GLN B 1 95 ? -4.844 -15.828 -13.07 1 96.25 95 GLN B CA 1
ATOM 2715 C C . GLN B 1 95 ? -3.344 -15.766 -12.789 1 96.25 95 GLN B C 1
ATOM 2717 O O . GLN B 1 95 ? -2.68 -16.797 -12.695 1 96.25 95 GLN B O 1
ATOM 2722 N N . VAL B 1 96 ? -2.857 -14.57 -12.648 1 96.75 96 VAL B N 1
ATOM 2723 C CA . VAL B 1 96 ? -1.447 -14.406 -12.312 1 96.75 96 VAL B CA 1
ATOM 2724 C C . VAL B 1 96 ? -1.189 -14.938 -10.906 1 96.75 96 VAL B C 1
ATOM 2726 O O . VAL B 1 96 ? -0.22 -15.664 -10.68 1 96.75 96 VAL B O 1
ATOM 2729 N N . ILE B 1 97 ? -2.066 -14.617 -9.977 1 97.81 97 ILE B N 1
ATOM 2730 C CA . ILE B 1 97 ? -1.946 -15.086 -8.594 1 97.81 97 ILE B CA 1
ATOM 2731 C C . ILE B 1 97 ? -2.045 -16.609 -8.555 1 97.81 97 ILE B C 1
ATOM 2733 O O . ILE B 1 97 ? -1.229 -17.266 -7.914 1 97.81 97 ILE B O 1
ATOM 2737 N N . GLU B 1 98 ? -3.02 -17.125 -9.273 1 98.31 98 GLU B N 1
ATOM 2738 C CA . GLU B 1 98 ? -3.18 -18.562 -9.375 1 98.31 98 GLU B CA 1
ATOM 2739 C C . GLU B 1 98 ? -1.938 -19.219 -9.977 1 98.31 98 GLU B C 1
ATOM 2741 O O . GLU B 1 98 ? -1.477 -20.25 -9.484 1 98.31 98 GLU B O 1
ATOM 2746 N N . GLY B 1 99 ? -1.429 -18.609 -11.039 1 98.31 99 GLY B N 1
ATOM 2747 C CA . GLY B 1 99 ? -0.208 -19.109 -11.648 1 98.31 99 GLY B CA 1
ATOM 2748 C C . GLY B 1 99 ? 0.963 -19.156 -10.688 1 98.31 99 GLY B C 1
ATOM 2749 O O . GLY B 1 99 ? 1.736 -20.125 -10.688 1 98.31 99 GLY B O 1
ATOM 2750 N N . ALA B 1 100 ? 1.081 -18.172 -9.836 1 98.56 100 ALA B N 1
ATOM 2751 C CA . ALA B 1 100 ? 2.168 -18.125 -8.859 1 98.56 100 ALA B CA 1
ATOM 2752 C C . ALA B 1 100 ? 2.039 -19.266 -7.84 1 98.56 100 ALA B C 1
ATOM 2754 O O . ALA B 1 100 ? 3.033 -19.891 -7.477 1 98.56 100 ALA B O 1
ATOM 2755 N N . VAL B 1 101 ? 0.807 -19.562 -7.367 1 98.69 101 VAL B N 1
ATOM 2756 C CA . VAL B 1 101 ? 0.582 -20.641 -6.41 1 98.69 101 VAL B CA 1
ATOM 2757 C C . VAL B 1 101 ? 0.906 -21.984 -7.059 1 98.69 101 VAL B C 1
ATOM 2759 O O . VAL B 1 101 ? 1.562 -22.828 -6.453 1 98.69 101 VAL B O 1
ATOM 2762 N N . ARG B 1 102 ? 0.555 -22.109 -8.289 1 98.12 102 ARG B N 1
ATOM 2763 C CA . ARG B 1 102 ? 0.753 -23.375 -9 1 98.12 102 ARG B CA 1
ATOM 2764 C C . ARG B 1 102 ? 2.229 -23.594 -9.305 1 98.12 102 ARG B C 1
ATOM 2766 O O . ARG B 1 102 ? 2.672 -24.75 -9.422 1 98.12 102 ARG B O 1
ATOM 2773 N N . ALA B 1 103 ? 2.971 -22.516 -9.32 1 98.44 103 ALA B N 1
ATOM 2774 C CA . ALA B 1 103 ? 4.371 -22.609 -9.719 1 98.44 103 ALA B CA 1
ATOM 2775 C C . ALA B 1 103 ? 5.293 -22.562 -8.508 1 98.44 103 ALA B C 1
ATOM 2777 O O . ALA B 1 103 ? 6.496 -22.312 -8.641 1 98.44 103 ALA B O 1
ATOM 2778 N N . LEU B 1 104 ? 4.805 -22.781 -7.285 1 98.69 104 LEU B N 1
ATOM 2779 C CA . LEU B 1 104 ? 5.578 -22.625 -6.055 1 98.69 104 LEU B CA 1
ATOM 2780 C C . LEU B 1 104 ? 6.828 -23.5 -6.086 1 98.69 104 LEU B C 1
ATOM 2782 O O . LEU B 1 104 ? 7.859 -23.125 -5.52 1 98.69 104 LEU B O 1
ATOM 2786 N N . ASP B 1 105 ? 6.816 -24.594 -6.82 1 98 105 ASP B N 1
ATOM 2787 C CA . ASP B 1 105 ? 7.973 -25.484 -6.898 1 98 105 ASP B CA 1
ATOM 2788 C C . ASP B 1 105 ? 8.938 -25.047 -8 1 98 105 ASP B C 1
ATOM 2790 O O . ASP B 1 105 ? 10.047 -25.547 -8.102 1 98 105 ASP B O 1
ATOM 2794 N N . ASN B 1 106 ? 8.492 -24.125 -8.844 1 97.94 106 ASN B N 1
ATOM 2795 C CA . ASN B 1 106 ? 9.312 -23.594 -9.93 1 97.94 106 ASN B CA 1
ATOM 2796 C C . ASN B 1 106 ? 8.906 -22.172 -10.305 1 97.94 106 ASN B C 1
ATOM 2798 O O . ASN B 1 106 ? 8.539 -21.906 -11.453 1 97.94 106 ASN B O 1
ATOM 2802 N N . LEU B 1 107 ? 9.078 -21.25 -9.398 1 98 107 LEU B N 1
ATOM 2803 C CA . LEU B 1 107 ? 8.656 -19.859 -9.555 1 98 107 LEU B CA 1
ATOM 2804 C C . LEU B 1 107 ? 9.383 -19.203 -10.727 1 98 107 LEU B C 1
ATOM 2806 O O . LEU B 1 107 ? 8.789 -18.422 -11.461 1 98 107 LEU B O 1
ATOM 2810 N N . PRO B 1 108 ? 10.664 -19.531 -11.023 1 97.25 108 PRO B N 1
ATOM 2811 C CA . PRO B 1 108 ? 11.375 -18.891 -12.133 1 97.25 108 PRO B CA 1
ATOM 2812 C C . PRO B 1 108 ? 10.703 -19.141 -13.484 1 97.25 108 PRO B C 1
ATOM 2814 O O . PRO B 1 108 ? 10.953 -18.406 -14.445 1 97.25 108 PRO B O 1
ATOM 2817 N N . SER B 1 109 ? 9.883 -20.141 -13.531 1 97.31 109 SER B N 1
ATOM 2818 C CA . SER B 1 109 ? 9.164 -20.406 -14.773 1 97.31 109 SER B CA 1
ATOM 2819 C C . SER B 1 109 ? 8.219 -19.266 -15.125 1 97.31 109 SER B C 1
ATOM 2821 O O . SER B 1 109 ? 7.742 -19.172 -16.25 1 97.31 109 SER B O 1
ATOM 2823 N N . LEU B 1 110 ? 7.941 -18.359 -14.164 1 97.56 110 LEU B N 1
ATOM 2824 C CA . LEU B 1 110 ? 7.02 -17.234 -14.375 1 97.56 110 LEU B CA 1
ATOM 2825 C C . LEU B 1 110 ? 7.773 -15.992 -14.82 1 97.56 110 LEU B C 1
ATOM 2827 O O . LEU B 1 110 ? 7.16 -14.984 -15.18 1 97.56 110 LEU B O 1
ATOM 2831 N N . ASP B 1 111 ? 9.039 -16.016 -14.844 1 97 111 ASP B N 1
ATOM 2832 C CA . ASP B 1 111 ? 9.844 -14.82 -15.055 1 97 111 ASP B CA 1
ATOM 2833 C C . ASP B 1 111 ? 9.492 -14.141 -16.375 1 97 111 ASP B C 1
ATOM 2835 O O . ASP B 1 111 ? 9.266 -12.93 -16.422 1 97 111 ASP B O 1
ATOM 2839 N N . ILE B 1 112 ? 9.367 -14.93 -17.406 1 95.69 112 ILE B N 1
ATOM 2840 C CA . ILE B 1 112 ? 9.164 -14.375 -18.734 1 95.69 112 ILE B CA 1
ATOM 2841 C C . ILE B 1 112 ? 7.77 -13.766 -18.844 1 95.69 112 ILE B C 1
ATOM 2843 O O . ILE B 1 112 ? 7.605 -12.648 -19.344 1 95.69 112 ILE B O 1
ATOM 2847 N N . ILE B 1 113 ? 6.805 -14.477 -18.406 1 95.81 113 ILE B N 1
ATOM 2848 C CA . ILE B 1 113 ? 5.434 -13.992 -18.516 1 95.81 113 ILE B CA 1
ATOM 2849 C C . ILE B 1 113 ? 5.254 -12.734 -17.672 1 95.81 113 ILE B C 1
ATOM 2851 O O . ILE B 1 113 ? 4.578 -11.789 -18.078 1 95.81 113 ILE B O 1
ATOM 2855 N N . LEU B 1 114 ? 5.832 -12.688 -16.484 1 97.12 114 LEU B N 1
ATOM 2856 C CA . LEU B 1 114 ? 5.727 -11.516 -15.625 1 97.12 114 LEU B CA 1
ATOM 2857 C C . LEU B 1 114 ? 6.469 -10.328 -16.219 1 97.12 114 LEU B C 1
ATOM 2859 O O . LEU B 1 114 ? 5.996 -9.195 -16.141 1 97.12 114 LEU B O 1
ATOM 2863 N N . ASP B 1 115 ? 7.605 -10.609 -16.797 1 95.69 115 ASP B N 1
ATOM 2864 C CA . ASP B 1 115 ? 8.336 -9.562 -17.516 1 95.69 115 ASP B CA 1
ATOM 2865 C C . ASP B 1 115 ? 7.492 -8.969 -18.625 1 95.69 115 ASP B C 1
ATOM 2867 O O . ASP B 1 115 ? 7.395 -7.746 -18.766 1 95.69 115 ASP B O 1
ATOM 2871 N N . ASN B 1 116 ? 6.863 -9.836 -19.391 1 94.94 116 ASN B N 1
ATOM 2872 C CA . ASN B 1 116 ? 6.02 -9.383 -20.484 1 94.94 116 ASN B CA 1
ATOM 2873 C C . ASN B 1 116 ? 4.836 -8.562 -19.984 1 94.94 116 ASN B C 1
ATOM 2875 O O . ASN B 1 116 ? 4.461 -7.562 -20.609 1 94.94 116 ASN B O 1
ATOM 2879 N N . LEU B 1 117 ? 4.309 -9.016 -18.938 1 95.19 117 LEU B N 1
ATOM 2880 C CA . LEU B 1 117 ? 3.225 -8.25 -18.328 1 95.19 117 LEU B CA 1
ATOM 2881 C C . LEU B 1 117 ? 3.697 -6.859 -17.922 1 95.19 117 LEU B C 1
ATOM 2883 O O . LEU B 1 117 ? 2.992 -5.871 -18.141 1 95.19 117 LEU B O 1
ATOM 2887 N N . GLY B 1 118 ? 4.848 -6.766 -17.281 1 95.31 118 GLY B N 1
ATOM 2888 C CA . GLY B 1 118 ? 5.434 -5.484 -16.922 1 95.31 118 GLY B CA 1
ATOM 2889 C C . GLY B 1 118 ? 5.645 -4.57 -18.109 1 95.31 118 GLY B C 1
ATOM 2890 O O . GLY B 1 118 ? 5.367 -3.371 -18.031 1 95.31 118 GLY B O 1
ATOM 2891 N N . ARG B 1 119 ? 6.094 -5.09 -19.156 1 93.56 119 ARG B N 1
ATOM 2892 C CA . ARG B 1 119 ? 6.387 -4.293 -20.344 1 93.56 119 ARG B CA 1
ATOM 2893 C C . ARG B 1 119 ? 5.117 -3.656 -20.906 1 93.56 119 ARG B C 1
ATOM 2895 O O . ARG B 1 119 ? 5.148 -2.527 -21.391 1 93.56 119 ARG B O 1
ATOM 2902 N N . ARG B 1 120 ? 3.992 -4.309 -20.75 1 92.19 120 ARG B N 1
ATOM 2903 C CA . ARG B 1 120 ? 2.715 -3.736 -21.156 1 92.19 120 ARG B CA 1
ATOM 2904 C C . ARG B 1 120 ? 2.352 -2.531 -20.297 1 92.19 120 ARG B C 1
ATOM 2906 O O . ARG B 1 120 ? 1.787 -1.555 -20.797 1 92.19 120 ARG B O 1
ATOM 2913 N N . HIS B 1 121 ? 2.766 -2.549 -19.078 1 93.12 121 HIS B N 1
ATOM 2914 C CA . HIS B 1 121 ? 2.486 -1.448 -18.156 1 93.12 121 HIS B CA 1
ATOM 2915 C C . HIS B 1 121 ? 3.461 -0.294 -18.375 1 93.12 121 HIS B C 1
ATOM 2917 O O . HIS B 1 121 ? 3.143 0.856 -18.062 1 93.12 121 HIS B O 1
ATOM 2923 N N . GLY B 1 122 ? 4.621 -0.65 -18.891 1 91.44 122 GLY B N 1
ATOM 2924 C CA . GLY B 1 122 ? 5.574 0.39 -19.234 1 91.44 122 GLY B CA 1
ATOM 2925 C C . GLY B 1 122 ? 5.031 1.383 -20.25 1 91.44 122 GLY B C 1
ATOM 2926 O O . GLY B 1 122 ? 5.223 2.592 -20.109 1 91.44 122 GLY B O 1
ATOM 2927 N N . LYS B 1 123 ? 4.289 0.893 -21.188 1 89.94 123 LYS B N 1
ATOM 2928 C CA . LYS B 1 123 ? 3.658 1.738 -22.188 1 89.94 123 LYS B CA 1
ATOM 2929 C C . LYS B 1 123 ? 2.66 2.699 -21.547 1 89.94 123 LYS B C 1
ATOM 2931 O O . LYS B 1 123 ? 2.621 3.883 -21.891 1 89.94 123 LYS B O 1
ATOM 2936 N N . LEU B 1 124 ? 1.93 2.213 -20.609 1 92 124 LEU B N 1
ATOM 2937 C CA . LEU B 1 124 ? 0.946 3.033 -19.906 1 92 124 LEU B CA 1
ATOM 2938 C C . LEU B 1 124 ? 1.631 4.113 -19.078 1 92 124 LEU B C 1
ATOM 2940 O O . LEU B 1 124 ? 1.151 5.246 -19.016 1 92 124 LEU B O 1
ATOM 2944 N N . GLU B 1 125 ? 2.721 3.734 -18.531 1 90.88 125 GLU B N 1
ATOM 2945 C CA . GLU B 1 125 ? 3.418 4.68 -17.656 1 90.88 125 GLU B CA 1
ATOM 2946 C C . GLU B 1 125 ? 4.051 5.809 -18.469 1 90.88 125 GLU B C 1
ATOM 2948 O O . GLU B 1 125 ? 3.971 6.977 -18.078 1 90.88 125 GLU B O 1
ATOM 2953 N N . VAL B 1 126 ? 4.625 5.488 -19.578 1 88.94 126 VAL B N 1
ATOM 2954 C CA . VAL B 1 126 ? 5.262 6.492 -20.422 1 88.94 126 VAL B CA 1
ATOM 2955 C C . VAL B 1 126 ? 4.215 7.469 -20.953 1 88.94 126 VAL B C 1
ATOM 2957 O O . VAL B 1 126 ? 4.496 8.656 -21.125 1 88.94 126 VAL B O 1
ATOM 2960 N N . ASN B 1 127 ? 2.994 7 -21.125 1 89.94 127 ASN B N 1
ATOM 2961 C CA . ASN B 1 127 ? 1.917 7.848 -21.625 1 89.94 127 ASN B CA 1
ATOM 2962 C C . ASN B 1 127 ? 1.208 8.578 -20.5 1 89.94 127 ASN B C 1
ATOM 2964 O O . ASN B 1 127 ? 0.157 9.188 -20.703 1 89.94 127 ASN B O 1
ATOM 2968 N N . GLY B 1 128 ? 1.702 8.422 -19.281 1 89.88 128 GLY B N 1
ATOM 2969 C CA . GLY B 1 128 ? 1.203 9.18 -18.156 1 89.88 128 GLY B CA 1
ATOM 2970 C C . GLY B 1 128 ? -0.065 8.594 -17.562 1 89.88 128 GLY B C 1
ATOM 2971 O O . GLY B 1 128 ? -0.734 9.242 -16.75 1 89.88 128 GLY B O 1
ATOM 2972 N N . LYS B 1 129 ? -0.325 7.367 -17.922 1 91.44 129 LYS B N 1
ATOM 2973 C CA . LYS B 1 129 ? -1.604 6.793 -17.516 1 91.44 129 LYS B CA 1
ATOM 2974 C C . LYS B 1 129 ? -1.438 5.883 -16.297 1 91.44 129 LYS B C 1
ATOM 2976 O O . LYS B 1 129 ? -2.404 5.613 -15.586 1 91.44 129 LYS B O 1
ATOM 2981 N N . PHE B 1 130 ? -0.243 5.402 -16.078 1 94.12 130 PHE B N 1
ATOM 2982 C CA . PHE B 1 130 ? 0.026 4.473 -14.984 1 94.12 130 PHE B CA 1
ATOM 2983 C C . PHE B 1 130 ? 1.006 5.078 -13.984 1 94.12 130 PHE B C 1
ATOM 2985 O O . PHE B 1 130 ? 1.985 5.715 -14.375 1 94.12 130 PHE B O 1
ATOM 2992 N N . ARG B 1 131 ? 0.662 4.852 -12.734 1 93.25 131 ARG B N 1
ATOM 2993 C CA . ARG B 1 131 ? 1.533 5.328 -11.664 1 93.25 131 ARG B CA 1
ATOM 2994 C C . ARG B 1 131 ? 2.121 4.164 -10.875 1 93.25 131 ARG B C 1
ATOM 2996 O O . ARG B 1 131 ? 1.431 3.178 -10.609 1 93.25 131 ARG B O 1
ATOM 3003 N N . SER B 1 132 ? 3.352 4.336 -10.438 1 91.12 132 SER B N 1
ATOM 3004 C CA . SER B 1 132 ? 4.094 3.254 -9.805 1 91.12 132 SER B CA 1
ATOM 3005 C C . SER B 1 132 ? 3.443 2.83 -8.492 1 91.12 132 SER B C 1
ATOM 3007 O O . SER B 1 132 ? 3.51 1.659 -8.109 1 91.12 132 SER B O 1
ATOM 3009 N N . TYR B 1 133 ? 2.766 3.758 -7.832 1 93.69 133 TYR B N 1
ATOM 3010 C CA . TYR B 1 133 ? 2.197 3.404 -6.535 1 93.69 133 TYR B CA 1
ATOM 3011 C C . TYR B 1 133 ? 0.969 2.518 -6.703 1 93.69 133 TYR B C 1
ATOM 3013 O O . TYR B 1 133 ? 0.492 1.919 -5.734 1 93.69 133 TYR B O 1
ATOM 3021 N N . TYR B 1 134 ? 0.426 2.32 -7.941 1 96.12 134 TYR B N 1
ATOM 3022 C CA . TYR B 1 134 ? -0.682 1.402 -8.18 1 96.12 134 TYR B CA 1
ATOM 3023 C C . TYR B 1 134 ? -0.298 -0.024 -7.801 1 96.12 134 TYR B C 1
ATOM 3025 O O . TYR B 1 134 ? -1.146 -0.808 -7.371 1 96.12 134 TYR B O 1
ATOM 3033 N N . TRP B 1 135 ? 1.036 -0.299 -7.93 1 94.81 135 TRP B N 1
ATOM 3034 C CA . TRP B 1 135 ? 1.503 -1.637 -7.582 1 94.81 135 TRP B CA 1
ATOM 3035 C C . TRP B 1 135 ? 1.303 -1.913 -6.094 1 94.81 135 TRP B C 1
ATOM 3037 O O . TRP B 1 135 ? 0.805 -2.977 -5.719 1 94.81 135 TRP B O 1
ATOM 3047 N N . SER B 1 136 ? 1.63 -0.937 -5.273 1 95.38 136 SER B N 1
ATOM 3048 C CA . SER B 1 136 ? 1.477 -1.1 -3.83 1 95.38 136 SER B CA 1
ATOM 3049 C C . SER B 1 136 ? 0.005 -1.157 -3.434 1 95.38 136 SER B C 1
ATOM 3051 O O . SER B 1 136 ? -0.374 -1.919 -2.543 1 95.38 136 SER B O 1
ATOM 3053 N N . THR B 1 137 ? -0.79 -0.34 -4.094 1 97.88 137 THR B N 1
ATOM 3054 C CA . THR B 1 137 ? -2.225 -0.391 -3.84 1 97.88 137 THR B CA 1
ATOM 3055 C C . THR B 1 137 ? -2.781 -1.778 -4.148 1 97.88 137 THR B C 1
ATOM 3057 O O . THR B 1 137 ? -3.521 -2.35 -3.346 1 97.88 137 THR B O 1
ATOM 3060 N N . PHE B 1 138 ? -2.352 -2.279 -5.289 1 97.44 138 PHE B N 1
ATOM 3061 C CA . PHE B 1 138 ? -2.793 -3.605 -5.703 1 97.44 138 PHE B CA 1
ATOM 3062 C C . PHE B 1 138 ? -2.424 -4.652 -4.66 1 97.44 138 PHE B C 1
ATOM 3064 O O . PHE B 1 138 ? -3.266 -5.457 -4.254 1 97.44 138 PHE B O 1
ATOM 3071 N N . LEU B 1 139 ? -1.199 -4.637 -4.266 1 97.94 139 LEU B N 1
ATOM 3072 C CA . LEU B 1 139 ? -0.707 -5.617 -3.307 1 97.94 139 LEU B CA 1
ATOM 3073 C C . LEU B 1 139 ? -1.495 -5.551 -2.004 1 97.94 139 LEU B C 1
ATOM 3075 O O . LEU B 1 139 ? -1.935 -6.578 -1.483 1 97.94 139 LEU B O 1
ATOM 3079 N N . GLU B 1 140 ? -1.758 -4.352 -1.49 1 98.75 140 GLU B N 1
ATOM 3080 C CA . GLU B 1 140 ? -2.465 -4.195 -0.223 1 98.75 140 GLU B CA 1
ATOM 3081 C C . GLU B 1 140 ? -3.922 -4.629 -0.345 1 98.75 140 GLU B C 1
ATOM 3083 O O . GLU B 1 140 ? -4.488 -5.195 0.594 1 98.75 140 GLU B O 1
ATOM 3088 N N . CYS B 1 141 ? -4.523 -4.379 -1.484 1 98.81 141 CYS B N 1
ATOM 3089 C CA . CYS B 1 141 ? -5.895 -4.828 -1.712 1 98.81 141 CYS B CA 1
ATOM 3090 C C . CYS B 1 141 ? -5.973 -6.348 -1.751 1 98.81 141 CYS B C 1
ATOM 3092 O O . CYS B 1 141 ? -6.926 -6.938 -1.236 1 98.81 141 CYS B O 1
ATOM 3094 N N . CYS B 1 142 ? -4.949 -6.992 -2.346 1 98.75 142 CYS B N 1
ATOM 3095 C CA . CYS B 1 142 ? -4.891 -8.453 -2.355 1 98.75 142 CYS B CA 1
ATOM 3096 C C . CYS B 1 142 ? -4.789 -9 -0.939 1 98.75 142 CYS B C 1
ATOM 3098 O O . CYS B 1 142 ? -5.578 -9.859 -0.544 1 98.75 142 CYS B O 1
ATOM 3100 N N . ILE B 1 143 ? -3.898 -8.438 -0.171 1 98.88 143 ILE B N 1
ATOM 3101 C CA . ILE B 1 143 ? -3.648 -8.922 1.181 1 98.88 143 ILE B CA 1
ATOM 3102 C C . ILE B 1 143 ? -4.914 -8.781 2.023 1 98.88 143 ILE B C 1
ATOM 3104 O O . ILE B 1 143 ? -5.297 -9.703 2.746 1 98.88 143 ILE B O 1
ATOM 3108 N N . PHE B 1 144 ? -5.598 -7.676 1.89 1 98.94 144 PHE B N 1
ATOM 3109 C CA . PHE B 1 144 ? -6.816 -7.418 2.645 1 98.94 144 PHE B CA 1
ATOM 3110 C C . PHE B 1 144 ? -7.887 -8.453 2.32 1 98.94 144 PHE B C 1
ATOM 3112 O O . PHE B 1 144 ? -8.461 -9.062 3.225 1 98.94 144 PHE B O 1
ATOM 3119 N N . ASN B 1 145 ? -8.109 -8.688 1.043 1 98.88 145 ASN B N 1
ATOM 3120 C CA . ASN B 1 145 ? -9.18 -9.586 0.624 1 98.88 145 ASN B CA 1
ATOM 3121 C C . ASN B 1 145 ? -8.828 -11.047 0.891 1 98.88 145 ASN B C 1
ATOM 3123 O O . ASN B 1 145 ? -9.703 -11.844 1.221 1 98.88 145 ASN B O 1
ATOM 3127 N N . ILE B 1 146 ? -7.531 -11.43 0.774 1 98.81 146 ILE B N 1
ATOM 3128 C CA . ILE B 1 146 ? -7.094 -12.773 1.121 1 98.81 146 ILE B CA 1
ATOM 3129 C C . ILE B 1 146 ? -7.328 -13.031 2.609 1 98.81 146 ILE B C 1
ATOM 3131 O O . ILE B 1 146 ? -7.926 -14.039 2.988 1 98.81 146 ILE B O 1
ATOM 3135 N N . ARG B 1 147 ? -6.938 -12.078 3.439 1 98.75 147 ARG B N 1
ATOM 3136 C CA . ARG B 1 147 ? -7.152 -12.234 4.871 1 98.75 147 ARG B CA 1
ATOM 3137 C C . ARG B 1 147 ? -8.641 -12.367 5.191 1 98.75 147 ARG B C 1
ATOM 3139 O O . ARG B 1 147 ? -9.039 -13.227 5.977 1 98.75 147 ARG B O 1
ATOM 3146 N N . LEU B 1 148 ? -9.43 -11.5 4.605 1 98.56 148 LEU B N 1
ATOM 3147 C CA . LEU B 1 148 ? -10.867 -11.492 4.848 1 98.56 148 LEU B CA 1
ATOM 3148 C C . LEU B 1 148 ? -11.469 -12.867 4.598 1 98.56 148 LEU B C 1
ATOM 3150 O O . LEU B 1 148 ? -12.289 -13.344 5.387 1 98.56 148 LEU B O 1
ATOM 3154 N N . ASN B 1 149 ? -11.047 -13.5 3.529 1 98.56 149 ASN B N 1
ATOM 3155 C CA . ASN B 1 149 ? -11.648 -14.773 3.146 1 98.56 149 ASN B CA 1
ATOM 3156 C C . ASN B 1 149 ? -11.039 -15.938 3.924 1 98.56 149 ASN B C 1
ATOM 3158 O O . ASN B 1 149 ? -11.727 -16.906 4.234 1 98.56 149 ASN B O 1
ATOM 3162 N N . LEU B 1 150 ? -9.781 -15.867 4.297 1 98.62 150 LEU B N 1
ATOM 3163 C CA . LEU B 1 150 ? -9.156 -16.906 5.102 1 98.62 150 LEU B CA 1
ATOM 3164 C C . LEU B 1 150 ? -9.695 -16.891 6.531 1 98.62 150 LEU B C 1
ATOM 3166 O O . LEU B 1 150 ? -9.844 -17.938 7.16 1 98.62 150 LEU B O 1
ATOM 3170 N N . SER B 1 151 ? -9.992 -15.695 7.027 1 98 151 SER B N 1
ATOM 3171 C CA . SER B 1 151 ? -10.422 -15.523 8.414 1 98 151 SER B CA 1
ATOM 3172 C C . SER B 1 151 ? -11.773 -16.188 8.656 1 98 151 SER B C 1
ATOM 3174 O O . SER B 1 151 ? -12.156 -16.422 9.805 1 98 151 SER B O 1
ATOM 3176 N N . LYS B 1 152 ? -12.445 -16.547 7.602 1 97.31 152 LYS B N 1
ATOM 3177 C CA . LYS B 1 152 ? -13.734 -17.219 7.699 1 97.31 152 LYS B CA 1
ATOM 3178 C C . LYS B 1 152 ? -13.547 -18.719 7.965 1 97.31 152 LYS B C 1
ATOM 3180 O O . LYS B 1 152 ? -14.484 -19.391 8.391 1 97.31 152 LYS B O 1
ATOM 3185 N N . LYS B 1 153 ? -12.375 -19.203 7.73 1 97.5 153 LYS B N 1
ATOM 3186 C CA . LYS B 1 153 ? -12.203 -20.641 7.734 1 97.5 153 LYS B CA 1
ATOM 3187 C C . LYS B 1 153 ? -11.023 -21.062 8.609 1 97.5 153 LYS B C 1
ATOM 3189 O O . LYS B 1 153 ? -10.844 -22.234 8.906 1 97.5 153 LYS B O 1
ATOM 3194 N N . MET B 1 154 ? -10.211 -20.094 9.016 1 97.12 154 MET B N 1
ATOM 3195 C CA . MET B 1 154 ? -9 -20.375 9.773 1 97.12 154 MET B CA 1
ATOM 3196 C C . MET B 1 154 ? -8.922 -19.5 11.023 1 97.12 154 MET B C 1
ATOM 3198 O O . MET B 1 154 ? -9.57 -18.453 11.094 1 97.12 154 MET B O 1
ATOM 3202 N N . ASN B 1 155 ? -8.141 -19.953 12 1 96.44 155 ASN B N 1
ATOM 3203 C CA . ASN B 1 155 ? -7.941 -19.125 13.18 1 96.44 155 ASN B CA 1
ATOM 3204 C C . ASN B 1 155 ? -6.98 -17.969 12.898 1 96.44 155 ASN B C 1
ATOM 3206 O O . ASN B 1 155 ? -6.246 -18 11.914 1 96.44 155 ASN B O 1
ATOM 3210 N N . SER B 1 156 ? -6.953 -17.047 13.789 1 96.62 156 SER B N 1
ATOM 3211 C CA . SER B 1 156 ? -6.258 -15.781 13.57 1 96.62 156 SER B CA 1
ATOM 3212 C C . SER B 1 156 ? -4.75 -15.977 13.5 1 96.62 156 SER B C 1
ATOM 3214 O O . SER B 1 156 ? -4.066 -15.328 12.703 1 96.62 156 SER B O 1
ATOM 3216 N N . LEU B 1 157 ? -4.234 -16.844 14.258 1 95.69 157 LEU B N 1
ATOM 3217 C CA . LEU B 1 157 ? -2.791 -17.078 14.281 1 95.69 157 LEU B CA 1
ATOM 3218 C C . LEU B 1 157 ? -2.32 -17.703 12.977 1 95.69 157 LEU B C 1
ATOM 3220 O O . LEU B 1 157 ? -1.28 -17.328 12.438 1 95.69 157 LEU B O 1
ATOM 3224 N N . GLU B 1 158 ? -3.1 -18.656 12.516 1 96.94 158 GLU B N 1
ATOM 3225 C CA . GLU B 1 158 ? -2.797 -19.281 11.227 1 96.94 158 GLU B CA 1
ATOM 3226 C C . GLU B 1 158 ? -2.885 -18.281 10.086 1 96.94 158 GLU B C 1
ATOM 3228 O O . GLU B 1 158 ? -2.018 -18.25 9.211 1 96.94 158 GLU B O 1
ATOM 3233 N N . VAL B 1 159 ? -3.889 -17.5 10.148 1 98.5 159 VAL B N 1
ATOM 3234 C CA . VAL B 1 159 ? -4.086 -16.484 9.117 1 98.5 159 VAL B CA 1
ATOM 3235 C C . VAL B 1 159 ? -2.904 -15.508 9.117 1 98.5 159 VAL B C 1
ATOM 3237 O O . VAL B 1 159 ? -2.383 -15.164 8.055 1 98.5 159 VAL B O 1
ATOM 3240 N N . ASP B 1 160 ? -2.447 -15.117 10.289 1 98.44 160 ASP B N 1
ATOM 3241 C C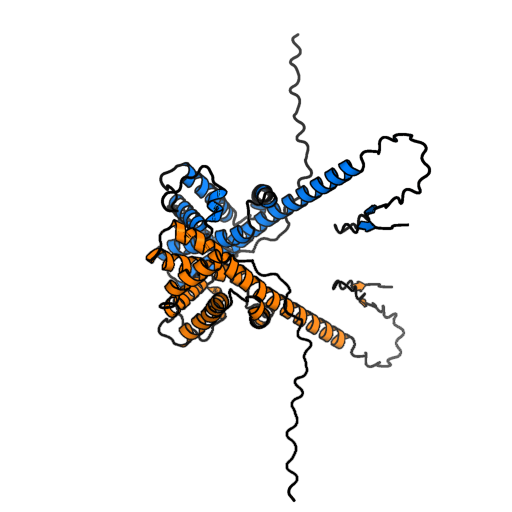A . ASP B 1 160 ? -1.32 -14.203 10.406 1 98.44 160 ASP B CA 1
ATOM 3242 C C . ASP B 1 160 ? -0.082 -14.758 9.711 1 98.44 160 ASP B C 1
ATOM 3244 O O . ASP B 1 160 ? 0.576 -14.055 8.945 1 98.44 160 ASP B O 1
ATOM 3248 N N . ARG B 1 161 ? 0.21 -15.953 9.922 1 97.88 161 ARG B N 1
ATOM 3249 C CA . ARG B 1 161 ? 1.377 -16.594 9.328 1 97.88 161 ARG B CA 1
ATOM 3250 C C . ARG B 1 161 ? 1.242 -16.688 7.812 1 97.88 161 ARG B C 1
ATOM 3252 O O . ARG B 1 161 ? 2.188 -16.391 7.082 1 97.88 161 ARG B O 1
ATOM 3259 N N . ILE B 1 162 ? 0.106 -17.062 7.418 1 98.75 162 ILE B N 1
ATOM 3260 C CA . ILE B 1 162 ? -0.137 -17.297 5.996 1 98.75 162 ILE B CA 1
ATOM 3261 C C . ILE B 1 162 ? -0.11 -15.961 5.25 1 98.75 162 ILE B C 1
ATOM 3263 O O . ILE B 1 162 ? 0.367 -15.891 4.113 1 98.75 162 ILE B O 1
ATOM 3267 N N . ILE B 1 163 ? -0.57 -14.883 5.863 1 98.81 163 ILE B N 1
ATOM 3268 C CA . ILE B 1 163 ? -0.578 -13.555 5.254 1 98.81 163 ILE B CA 1
ATOM 3269 C C . ILE B 1 163 ? 0.857 -13.086 5.02 1 98.81 163 ILE B C 1
ATOM 3271 O O . ILE B 1 163 ? 1.152 -12.461 4 1 98.81 163 ILE B O 1
ATOM 3275 N N . ILE B 1 164 ? 1.726 -13.398 5.902 1 98.62 164 ILE B N 1
ATOM 3276 C CA . ILE B 1 164 ? 3.133 -13.055 5.73 1 98.62 164 ILE B CA 1
ATOM 3277 C C . ILE B 1 164 ? 3.686 -13.766 4.492 1 98.62 164 ILE B C 1
ATOM 3279 O O . ILE B 1 164 ? 4.395 -13.156 3.688 1 98.62 164 ILE B O 1
ATOM 3283 N N . LEU B 1 165 ? 3.328 -14.992 4.285 1 98.81 165 LEU B N 1
ATOM 3284 C CA . LEU B 1 165 ? 3.787 -15.766 3.141 1 98.81 165 LEU B CA 1
ATOM 3285 C C . LEU B 1 165 ? 3.193 -15.227 1.844 1 98.81 165 LEU B C 1
ATOM 3287 O O . LEU B 1 165 ? 3.895 -15.117 0.835 1 98.81 165 LEU B O 1
ATOM 3291 N N . TRP B 1 166 ? 1.905 -14.906 1.913 1 98.88 166 TRP B N 1
ATOM 3292 C CA . TRP B 1 166 ? 1.262 -14.32 0.741 1 98.88 166 TRP B CA 1
ATOM 3293 C C . TRP B 1 166 ? 1.947 -13.023 0.334 1 98.88 166 TRP B C 1
ATOM 3295 O O . TRP B 1 166 ? 2.154 -12.766 -0.854 1 98.88 166 TRP B O 1
ATOM 3305 N N . ARG B 1 167 ? 2.283 -12.195 1.256 1 98.69 167 ARG B N 1
ATOM 3306 C CA . ARG B 1 167 ? 2.975 -10.945 0.935 1 98.69 167 ARG B CA 1
ATOM 3307 C C . ARG B 1 167 ? 4.328 -11.227 0.288 1 98.69 167 ARG B C 1
ATOM 3309 O O . ARG B 1 167 ? 4.707 -10.562 -0.68 1 98.69 167 ARG B O 1
ATOM 3316 N N . CYS B 1 168 ? 5.043 -12.18 0.815 1 98.25 168 CYS B N 1
ATOM 3317 C CA . CYS B 1 168 ? 6.324 -12.539 0.214 1 98.25 168 CYS B CA 1
ATOM 3318 C C . CYS B 1 168 ? 6.148 -12.938 -1.247 1 98.25 168 CYS B C 1
ATOM 3320 O O . CYS B 1 168 ? 6.883 -12.461 -2.115 1 98.25 168 CYS B O 1
ATOM 3322 N N . LEU B 1 169 ? 5.18 -13.742 -1.457 1 98.75 169 LEU B N 1
ATOM 3323 C CA . LEU B 1 169 ? 4.941 -14.227 -2.811 1 98.75 169 LEU B CA 1
ATOM 3324 C C . LEU B 1 169 ? 4.523 -13.086 -3.734 1 98.75 169 LEU B C 1
ATOM 3326 O O . LEU B 1 169 ? 5.113 -12.898 -4.801 1 98.75 169 LEU B O 1
ATOM 3330 N N . LEU B 1 170 ? 3.572 -12.312 -3.328 1 98.44 170 LEU B N 1
ATOM 3331 C CA . LEU B 1 170 ? 3.018 -11.25 -4.168 1 98.44 170 LEU B CA 1
ATOM 3332 C C . LEU B 1 170 ? 4.039 -10.133 -4.379 1 98.44 170 LEU B C 1
ATOM 3334 O O . LEU B 1 170 ? 4.07 -9.516 -5.445 1 98.44 170 LEU B O 1
ATOM 3338 N N . ARG B 1 171 ? 4.805 -9.875 -3.398 1 97.62 171 ARG B N 1
ATOM 3339 C CA . ARG B 1 171 ? 5.859 -8.883 -3.557 1 97.62 171 ARG B CA 1
ATOM 3340 C C . ARG B 1 171 ? 6.84 -9.289 -4.652 1 97.62 171 ARG B C 1
ATOM 3342 O O . ARG B 1 171 ? 7.234 -8.453 -5.477 1 97.62 171 ARG B O 1
ATOM 3349 N N . ASP B 1 172 ? 7.246 -10.516 -4.645 1 97.31 172 ASP B N 1
ATOM 3350 C CA . ASP B 1 172 ? 8.188 -10.961 -5.668 1 97.31 172 ASP B CA 1
ATOM 3351 C C . ASP B 1 172 ? 7.551 -10.945 -7.051 1 97.31 172 ASP B C 1
ATOM 3353 O O . ASP B 1 172 ? 8.195 -10.594 -8.039 1 97.31 172 ASP B O 1
ATOM 3357 N N . VAL B 1 173 ? 6.309 -11.359 -7.098 1 97.56 173 VAL B N 1
ATOM 3358 C CA . VAL B 1 173 ? 5.578 -11.25 -8.352 1 97.56 173 VAL B CA 1
ATOM 3359 C C . VAL B 1 173 ? 5.617 -9.812 -8.852 1 97.56 173 VAL B C 1
ATOM 3361 O O . VAL B 1 173 ? 5.941 -9.555 -10.016 1 97.56 173 VAL B O 1
ATOM 3364 N N . MET B 1 174 ? 5.355 -8.922 -8.008 1 96.38 174 MET B N 1
ATOM 3365 C CA . MET B 1 174 ? 5.297 -7.508 -8.375 1 96.38 174 MET B CA 1
ATOM 3366 C C . MET B 1 174 ? 6.676 -6.988 -8.766 1 96.38 174 MET B C 1
ATOM 3368 O O . MET B 1 174 ? 6.805 -6.188 -9.695 1 96.38 174 MET B O 1
ATOM 3372 N N . LYS B 1 175 ? 7.668 -7.438 -8.07 1 95.94 175 LYS B N 1
ATOM 3373 C CA . LYS B 1 175 ? 9.031 -7.035 -8.406 1 95.94 175 LYS B CA 1
ATOM 3374 C C . LYS B 1 175 ? 9.391 -7.441 -9.828 1 95.94 175 LYS B C 1
ATOM 3376 O O . LYS B 1 175 ? 10.016 -6.672 -10.562 1 95.94 175 LYS B O 1
ATOM 3381 N N . LYS B 1 176 ? 9.008 -8.641 -10.133 1 96.25 176 LYS B N 1
ATOM 3382 C CA . LYS B 1 176 ? 9.297 -9.141 -11.469 1 96.25 176 LYS B CA 1
ATOM 3383 C C . LYS B 1 176 ? 8.555 -8.328 -12.531 1 96.25 176 LYS B C 1
ATOM 3385 O O . LYS B 1 176 ? 9.133 -7.977 -13.562 1 96.25 176 LYS B O 1
ATOM 3390 N N . ILE B 1 177 ? 7.32 -8.008 -12.273 1 95.69 177 ILE B N 1
ATOM 3391 C CA . ILE B 1 177 ? 6.531 -7.219 -13.211 1 95.69 177 ILE B CA 1
ATOM 3392 C C . ILE B 1 177 ? 7.129 -5.82 -13.336 1 95.69 177 ILE B C 1
ATOM 3394 O O . ILE B 1 177 ? 7.293 -5.309 -14.445 1 95.69 177 ILE B O 1
ATOM 3398 N N . LYS B 1 178 ? 7.469 -5.246 -12.234 1 95.25 178 LYS B N 1
ATOM 3399 C CA . LYS B 1 178 ? 8.039 -3.9 -12.227 1 95.25 178 LYS B CA 1
ATOM 3400 C C . LYS B 1 178 ? 9.352 -3.852 -13 1 95.25 178 LYS B C 1
ATOM 3402 O O . LYS B 1 178 ? 9.656 -2.852 -13.656 1 95.25 178 LYS B O 1
ATOM 3407 N N . ALA B 1 179 ? 10.117 -4.895 -12.852 1 94.31 179 ALA B N 1
ATOM 3408 C CA . ALA B 1 179 ? 11.375 -4.953 -13.602 1 94.31 179 ALA B CA 1
ATOM 3409 C C . ALA B 1 179 ? 11.117 -4.887 -15.102 1 94.31 179 ALA B C 1
ATOM 3411 O O . ALA B 1 179 ? 11.82 -4.18 -15.828 1 94.31 179 ALA B O 1
ATOM 3412 N N . GLY B 1 180 ? 10.125 -5.598 -15.5 1 94.94 180 GLY B N 1
ATOM 3413 C CA . GLY B 1 180 ? 9.742 -5.512 -16.906 1 94.94 180 GLY B CA 1
ATOM 3414 C C . GLY B 1 180 ? 9.258 -4.133 -17.297 1 94.94 180 GLY B C 1
ATOM 3415 O O . GLY B 1 180 ? 9.57 -3.656 -18.391 1 94.94 180 GLY B O 1
ATOM 3416 N N . THR B 1 181 ? 8.477 -3.537 -16.438 1 94.5 181 THR B N 1
ATOM 3417 C CA . THR B 1 181 ? 7.996 -2.18 -16.672 1 94.5 181 THR B CA 1
ATOM 3418 C C . THR B 1 181 ? 9.164 -1.217 -16.859 1 94.5 181 THR B C 1
ATOM 3420 O O . THR B 1 181 ? 9.203 -0.461 -17.828 1 94.5 181 THR B O 1
ATOM 3423 N N . THR B 1 182 ? 10.102 -1.291 -15.969 1 92.81 182 THR B N 1
ATOM 3424 C CA . THR B 1 182 ? 11.266 -0.406 -15.984 1 92.81 182 THR B CA 1
ATOM 3425 C C . THR B 1 182 ? 12.109 -0.649 -17.234 1 92.81 182 THR B C 1
ATOM 3427 O O . THR B 1 182 ? 12.602 0.298 -17.844 1 92.81 182 THR B O 1
ATOM 3430 N N . ALA B 1 183 ? 12.297 -1.894 -17.562 1 92.31 183 ALA B N 1
ATOM 3431 C CA . ALA B 1 183 ? 13.062 -2.242 -18.766 1 92.31 183 ALA B CA 1
ATOM 3432 C C . ALA B 1 183 ? 12.422 -1.668 -20.016 1 92.31 183 ALA B C 1
ATOM 3434 O O . ALA B 1 183 ? 13.117 -1.16 -20.906 1 92.31 183 ALA B O 1
ATOM 3435 N N . ASP B 1 184 ? 11.125 -1.757 -20.031 1 93.06 184 ASP B N 1
ATOM 3436 C CA . ASP B 1 184 ? 10.422 -1.244 -21.203 1 93.06 184 ASP B CA 1
ATOM 3437 C C . ASP B 1 184 ? 10.531 0.276 -21.281 1 93.06 184 ASP B C 1
ATOM 3439 O O . ASP B 1 184 ? 10.727 0.829 -22.375 1 93.06 184 ASP B O 1
ATOM 3443 N N . ILE B 1 185 ? 10.391 0.938 -20.234 1 91.81 185 ILE B N 1
ATOM 3444 C CA . ILE B 1 185 ? 10.508 2.391 -20.188 1 91.81 185 ILE B CA 1
ATOM 3445 C C . ILE B 1 185 ? 11.906 2.809 -20.656 1 91.81 185 ILE B C 1
ATOM 3447 O O . ILE B 1 185 ? 12.039 3.721 -21.469 1 91.81 185 ILE B O 1
ATOM 3451 N N . ALA B 1 186 ? 12.875 2.135 -20.125 1 90.19 186 ALA B N 1
ATOM 3452 C CA . ALA B 1 186 ? 14.25 2.436 -20.516 1 90.19 186 ALA B CA 1
ATOM 3453 C C . ALA B 1 186 ? 14.445 2.248 -22.016 1 90.19 186 ALA B C 1
ATOM 3455 O O . ALA B 1 186 ? 15.102 3.066 -22.672 1 90.19 186 ALA B O 1
ATOM 3456 N N . GLN B 1 187 ? 13.945 1.223 -22.5 1 89.88 187 GLN B N 1
ATOM 3457 C CA . GLN B 1 187 ? 14.055 0.93 -23.922 1 89.88 187 GLN B CA 1
ATOM 3458 C C . GLN B 1 187 ? 13.367 2.004 -24.766 1 89.88 187 GLN B C 1
ATOM 3460 O O . GLN B 1 187 ? 13.906 2.441 -25.781 1 89.88 187 GLN B O 1
ATOM 3465 N N . ARG B 1 188 ? 12.266 2.455 -24.359 1 89.12 188 ARG B N 1
ATOM 3466 C CA . ARG B 1 188 ? 11.531 3.488 -25.094 1 89.12 188 ARG B CA 1
ATOM 3467 C C . ARG B 1 188 ? 12.258 4.828 -25.016 1 89.12 188 ARG B C 1
ATOM 3469 O O . ARG B 1 188 ? 12.273 5.578 -26 1 89.12 188 ARG B O 1
ATOM 3476 N N . MET B 1 189 ? 12.758 5.066 -23.875 1 87.25 189 MET B N 1
ATOM 3477 C CA . MET B 1 189 ? 13.516 6.305 -23.719 1 87.25 189 MET B CA 1
ATOM 3478 C C . MET B 1 189 ? 14.758 6.289 -24.609 1 87.25 189 MET B C 1
ATOM 3480 O O . MET B 1 189 ? 15.141 7.316 -25.172 1 87.25 189 MET B O 1
ATOM 3484 N N . LEU B 1 190 ? 15.391 5.188 -24.672 1 86.56 190 LEU B N 1
ATOM 3485 C CA . LEU B 1 190 ? 16.547 5.039 -25.547 1 86.56 190 LEU B CA 1
ATOM 3486 C C . LEU B 1 190 ? 16.172 5.223 -27 1 86.56 190 LEU B C 1
ATOM 3488 O O . LEU B 1 190 ? 16.859 5.902 -27.75 1 86.56 190 LEU B O 1
ATOM 3492 N N . GLN B 1 191 ? 15.125 4.66 -27.406 1 86.69 191 GLN B N 1
ATOM 3493 C CA . GLN B 1 191 ? 14.641 4.781 -28.781 1 86.69 191 GLN B CA 1
ATOM 3494 C C . GLN B 1 191 ? 14.297 6.23 -29.109 1 86.69 191 GLN B C 1
ATOM 3496 O O . GLN B 1 191 ? 14.586 6.707 -30.219 1 86.69 191 GLN B O 1
ATOM 3501 N N . MET B 1 192 ? 13.734 6.918 -28.188 1 85.56 192 MET B N 1
ATOM 3502 C CA . MET B 1 192 ? 13.398 8.328 -28.375 1 85.56 192 MET B CA 1
ATOM 3503 C C . MET B 1 192 ? 14.656 9.172 -28.516 1 85.56 192 MET B C 1
ATOM 3505 O O . MET B 1 192 ? 14.695 10.109 -29.312 1 85.56 192 MET B O 1
ATOM 3509 N N . SER B 1 193 ? 15.648 8.828 -27.734 1 83.44 193 SER B N 1
ATOM 3510 C CA . SER B 1 193 ? 16.906 9.555 -27.812 1 83.44 193 SER B CA 1
ATOM 3511 C C . SER B 1 193 ? 17.609 9.328 -29.156 1 83.44 193 SER B C 1
ATOM 3513 O O . SER B 1 193 ? 18.203 10.25 -29.703 1 83.44 193 SER B O 1
ATOM 3515 N N . ILE B 1 194 ? 17.531 8.18 -29.656 1 84.06 194 ILE B N 1
ATOM 3516 C CA . ILE B 1 194 ? 18.109 7.836 -30.953 1 84.06 194 ILE B CA 1
ATOM 3517 C C . ILE B 1 194 ? 17.391 8.578 -32.062 1 84.06 194 ILE B C 1
ATOM 3519 O O . ILE B 1 194 ? 18.016 9.125 -32.969 1 84.06 194 ILE B O 1
ATOM 3523 N N . GLU B 1 195 ? 16.109 8.633 -31.969 1 82.38 195 GLU B N 1
ATOM 3524 C CA . GLU B 1 195 ? 15.297 9.32 -32.969 1 82.38 195 GLU B CA 1
ATOM 3525 C C . GLU B 1 195 ? 15.531 10.828 -32.938 1 82.38 195 GLU B C 1
ATOM 3527 O O . GLU B 1 195 ? 15.617 11.469 -34 1 82.38 195 GLU B O 1
ATOM 3532 N N . GLU B 1 196 ? 15.703 11.336 -31.781 1 79.19 196 GLU B N 1
ATOM 3533 C CA . GLU B 1 196 ? 16.016 12.758 -31.641 1 79.19 196 GLU B CA 1
ATOM 3534 C C . GLU B 1 196 ? 17.406 13.07 -32.219 1 79.19 196 GLU B C 1
ATOM 3536 O O . GLU B 1 196 ? 17.594 14.109 -32.844 1 79.19 196 GLU B O 1
ATOM 3541 N N . SER B 1 197 ? 18.297 12.164 -31.969 1 75.62 197 SER B N 1
ATOM 3542 C CA . SER B 1 197 ? 19.656 12.328 -32.5 1 75.62 197 SER B CA 1
ATOM 3543 C C . SER B 1 197 ? 19.672 12.234 -34.031 1 75.62 197 SER B C 1
ATOM 3545 O O . SER B 1 197 ? 20.422 12.961 -34.688 1 75.62 197 SER B O 1
ATOM 3547 N N . ARG B 1 198 ? 18.891 11.391 -34.531 1 73.56 198 ARG B N 1
ATOM 3548 C CA . ARG B 1 198 ? 18.781 11.227 -35.969 1 73.56 198 ARG B CA 1
ATOM 3549 C C . ARG B 1 198 ? 18.125 12.445 -36.594 1 73.56 198 ARG B C 1
ATOM 3551 O O . ARG B 1 198 ? 18.5 12.844 -37.719 1 73.56 198 ARG B O 1
ATOM 3558 N N . MET B 1 199 ? 17.188 12.953 -35.875 1 71.62 199 MET B N 1
ATOM 3559 C CA . MET B 1 199 ? 16.516 14.156 -36.375 1 71.62 199 MET B CA 1
ATOM 3560 C C . MET B 1 199 ? 17.484 15.336 -36.438 1 71.62 199 MET B C 1
ATOM 3562 O O . MET B 1 199 ? 17.406 16.172 -37.344 1 71.62 199 MET B O 1
ATOM 3566 N N . PHE B 1 200 ? 18.391 15.32 -35.469 1 66.38 200 PHE B N 1
ATOM 3567 C CA . PHE B 1 200 ? 19.375 16.391 -35.469 1 66.38 200 PHE B CA 1
ATOM 3568 C C . PHE B 1 200 ? 20.531 16.094 -36.406 1 66.38 200 PHE B C 1
ATOM 3570 O O . PHE B 1 200 ? 21.203 17 -36.906 1 66.38 200 PHE B O 1
ATOM 3577 N N . SER B 1 201 ? 20.891 14.828 -36.688 1 58.66 201 SER B N 1
ATOM 3578 C CA . SER B 1 201 ? 21.969 14.477 -37.625 1 58.66 201 SER B CA 1
ATOM 3579 C C . SER B 1 201 ? 21.531 14.617 -39.062 1 58.66 201 SER B C 1
ATOM 3581 O O . SER B 1 201 ? 22.312 14.398 -40 1 58.66 201 SER B O 1
ATOM 3583 N N . LEU B 1 202 ? 20.328 14.852 -39.344 1 52.66 202 LEU B N 1
ATOM 3584 C CA . LEU B 1 202 ? 20.016 15.062 -40.75 1 52.66 202 LEU B CA 1
ATOM 3585 C C . LEU B 1 202 ? 20.828 16.219 -41.312 1 52.66 202 LEU B C 1
ATOM 3587 O O . LEU B 1 202 ? 20.906 17.281 -40.688 1 52.66 202 LEU B O 1
ATOM 3591 N N . PRO B 1 203 ? 21.75 15.977 -42.188 1 46.19 203 PRO B N 1
ATOM 3592 C CA . PRO B 1 203 ? 22.688 16.922 -42.781 1 46.19 203 PRO B CA 1
ATOM 3593 C C . PRO B 1 203 ? 22.016 18.25 -43.156 1 46.19 203 PRO B C 1
ATOM 3595 O O . PRO B 1 203 ? 20.844 18.281 -43.531 1 46.19 203 PRO B O 1
ATOM 3598 N N . ALA B 1 204 ? 22.516 19.328 -42.625 1 40.22 204 ALA B N 1
ATOM 3599 C CA . ALA B 1 204 ? 22.297 20.656 -43.219 1 40.22 204 ALA B CA 1
ATOM 3600 C C . ALA B 1 204 ? 22.391 20.594 -44.75 1 40.22 204 ALA B C 1
ATOM 3602 O O . ALA B 1 204 ? 23.406 20.141 -45.281 1 40.22 204 ALA B O 1
ATOM 3603 N N . ILE B 1 205 ? 21.438 20.375 -45.469 1 38.72 205 ILE B N 1
ATOM 3604 C CA . ILE B 1 205 ? 21.547 20.797 -46.875 1 38.72 205 ILE B CA 1
ATOM 3605 C C . ILE B 1 205 ? 22.312 22.125 -46.938 1 38.72 205 ILE B C 1
ATOM 3607 O O . ILE B 1 205 ? 21.922 23.109 -46.281 1 38.72 205 ILE B O 1
ATOM 3611 N N . HIS B 1 206 ? 23.625 22.031 -47.156 1 36.34 206 HIS B N 1
ATOM 3612 C CA . HIS B 1 206 ? 24.531 23.125 -47.5 1 36.34 206 HIS B CA 1
ATOM 3613 C C . HIS B 1 206 ? 23.859 24.125 -48.406 1 36.34 206 HIS B C 1
ATOM 3615 O O . HIS B 1 206 ? 23.625 23.844 -49.594 1 36.34 206 HIS B O 1
ATOM 3621 N N . LYS B 1 207 ? 22.891 24.828 -47.969 1 32.97 207 LYS B N 1
ATOM 3622 C CA . LYS B 1 207 ? 22.75 26.047 -48.75 1 32.97 207 LYS B CA 1
ATOM 3623 C C . LYS B 1 207 ? 24.062 26.797 -48.875 1 32.97 207 LYS B C 1
ATOM 3625 O O . LYS B 1 207 ? 24.688 27.109 -47.844 1 32.97 207 LYS B O 1
ATOM 3630 N N . GLU B 1 208 ? 24.906 26.609 -49.875 1 34.03 208 GLU B N 1
ATOM 3631 C CA . GLU B 1 208 ? 26.125 27.297 -50.312 1 34.03 208 GLU B CA 1
ATOM 3632 C C . GLU B 1 208 ? 26.016 28.797 -50.094 1 34.03 208 GLU B C 1
ATOM 3634 O O . GLU B 1 208 ? 26.25 29.578 -51.031 1 34.03 208 GLU B O 1
ATOM 3639 N N . SER B 1 209 ? 25.078 29.375 -49.375 1 29.75 209 SER B N 1
ATOM 3640 C CA . SER B 1 209 ? 25.391 30.797 -49.469 1 29.75 209 SER B CA 1
ATOM 3641 C C . SER B 1 209 ? 26.703 31.141 -48.75 1 29.75 209 SER B C 1
ATOM 3643 O O . SER B 1 209 ? 27.078 30.469 -47.812 1 29.75 209 SER B O 1
ATOM 3645 N N . ASN B 1 210 ? 27.719 31.969 -49.375 1 30.09 210 ASN B N 1
ATOM 3646 C CA . ASN B 1 210 ? 29.016 32.625 -49.188 1 30.09 210 ASN B CA 1
ATOM 3647 C C . ASN B 1 210 ? 29.109 33.281 -47.812 1 30.09 210 ASN B C 1
ATOM 3649 O O . ASN B 1 210 ? 29.984 34.125 -47.594 1 30.09 210 ASN B O 1
ATOM 3653 N N . ALA B 1 211 ? 28.094 33.625 -47.062 1 28.12 211 ALA B N 1
ATOM 3654 C CA . ALA B 1 211 ? 28.484 34.625 -46.062 1 28.12 211 ALA B CA 1
ATOM 3655 C C . ALA B 1 211 ? 29.375 34.031 -45 1 28.12 211 ALA B C 1
ATOM 3657 O O . ALA B 1 211 ? 29.203 32.875 -44.625 1 28.12 211 ALA B O 1
ATOM 3658 N N . SER B 1 212 ? 30.516 34.594 -44.562 1 28.98 212 SER B N 1
ATOM 3659 C CA . SER B 1 212 ? 31.672 34.5 -43.656 1 28.98 212 SER B CA 1
ATOM 3660 C C . SER B 1 212 ? 31.25 34.188 -42.219 1 28.98 212 SER B C 1
ATOM 3662 O O . SER B 1 212 ? 32.094 34.188 -41.312 1 28.98 212 SER B O 1
ATOM 3664 N N . SER B 1 213 ? 29.953 34.219 -41.75 1 28.3 213 SER B N 1
ATOM 3665 C CA . SER B 1 213 ? 29.875 34.438 -40.312 1 28.3 213 SER B CA 1
ATOM 3666 C C . SER B 1 213 ? 30.344 33.219 -39.531 1 28.3 213 SER B C 1
ATOM 3668 O O . SER B 1 213 ? 30.234 32.094 -40.031 1 28.3 213 SER B O 1
ATOM 3670 N N . ALA B 1 214 ? 31.094 33.438 -38.406 1 29.19 214 ALA B N 1
ATOM 3671 C CA . ALA B 1 214 ? 31.75 32.688 -37.312 1 29.19 214 ALA B CA 1
ATOM 3672 C C . ALA B 1 214 ? 30.781 31.719 -36.656 1 29.19 214 ALA B C 1
ATOM 3674 O O . ALA B 1 214 ? 29.859 32.125 -35.938 1 29.19 214 ALA B O 1
ATOM 3675 N N . ASP B 1 215 ? 30.281 30.703 -37.344 1 29.36 215 ASP B N 1
ATOM 3676 C CA . ASP B 1 215 ? 29.328 29.766 -36.781 1 29.36 215 ASP B CA 1
ATOM 3677 C C . ASP B 1 215 ? 29.953 28.969 -35.656 1 29.36 215 ASP B C 1
ATOM 3679 O O . ASP B 1 215 ? 31 28.328 -35.812 1 29.36 215 ASP B O 1
ATOM 3683 N N . VAL B 1 216 ? 29.719 29.312 -34.344 1 28.17 216 VAL B N 1
ATOM 3684 C CA . VAL B 1 216 ? 30.031 28.625 -33.094 1 28.17 216 VAL B CA 1
ATOM 3685 C C . VAL B 1 216 ? 29.453 27.219 -33.094 1 28.17 216 VAL B C 1
ATOM 3687 O O . VAL B 1 216 ? 28.25 27.031 -33.25 1 28.17 216 VAL B O 1
ATOM 3690 N N . SER B 1 217 ? 30.141 26.281 -33.75 1 26.42 217 SER B N 1
ATOM 3691 C CA . SER B 1 217 ? 29.75 24.875 -33.719 1 26.42 217 SER B CA 1
ATOM 3692 C C . SER B 1 217 ? 29.859 24.281 -32.312 1 26.42 217 SER B C 1
ATOM 3694 O O . SER B 1 217 ? 30.875 24.438 -31.656 1 26.42 217 SER B O 1
ATOM 3696 N N . PHE B 1 218 ? 28.734 24.172 -31.656 1 25.91 218 PHE B N 1
ATOM 3697 C CA . PHE B 1 218 ? 28.688 23.438 -30.391 1 25.91 218 PHE B CA 1
ATOM 3698 C C . PHE B 1 218 ? 28.734 21.938 -30.641 1 25.91 218 PHE B C 1
ATOM 3700 O O . PHE B 1 218 ? 28.031 21.422 -31.516 1 25.91 218 PHE B O 1
ATOM 3707 N N . SER B 1 219 ? 29.891 21.312 -30.547 1 27.25 219 SER B N 1
ATOM 3708 C CA . SER B 1 219 ? 29.969 19.859 -30.625 1 27.25 219 SER B CA 1
ATOM 3709 C C . SER B 1 219 ? 29.578 19.203 -29.312 1 27.25 219 SER B C 1
ATOM 3711 O O . SER B 1 219 ? 29.938 19.688 -28.234 1 27.25 219 SER B O 1
ATOM 3713 N N . PHE B 1 220 ? 28.5 18.484 -29.375 1 27.17 220 PHE B N 1
ATOM 3714 C CA . PHE B 1 220 ? 28.078 17.609 -28.281 1 27.17 220 PHE B CA 1
ATOM 3715 C C . PHE B 1 220 ? 28.812 16.266 -28.359 1 27.17 220 PHE B C 1
ATOM 3717 O O . PHE B 1 220 ? 28.875 15.656 -29.422 1 27.17 220 PHE B O 1
ATOM 3724 N N . GLU B 1 221 ? 29.891 16.109 -27.609 1 28.14 221 GLU B N 1
ATOM 3725 C CA . GLU B 1 221 ? 30.453 14.773 -27.484 1 28.14 221 GLU B CA 1
ATOM 3726 C C . GLU B 1 221 ? 29.688 13.938 -26.469 1 28.14 221 GLU B C 1
ATOM 3728 O O . GLU B 1 221 ? 29.531 14.336 -25.312 1 28.14 221 GLU B O 1
ATOM 3733 N N . THR B 1 222 ? 28.859 13.164 -26.953 1 29.94 222 THR B N 1
ATOM 3734 C CA . THR B 1 222 ? 28.234 12.133 -26.141 1 29.94 222 THR B CA 1
ATOM 3735 C C . THR B 1 222 ? 29.25 11.062 -25.75 1 29.94 222 THR B C 1
ATOM 3737 O O . THR B 1 222 ? 29.938 10.5 -26.609 1 29.94 222 THR B O 1
ATOM 3740 N N . VAL B 1 223 ? 29.891 11.273 -24.656 1 28.45 223 VAL B N 1
ATOM 3741 C CA . VAL B 1 223 ? 30.734 10.195 -24.141 1 28.45 223 VAL B CA 1
ATOM 3742 C C . VAL B 1 223 ? 29.859 9.039 -23.672 1 28.45 223 VAL B C 1
ATOM 3744 O O . VAL B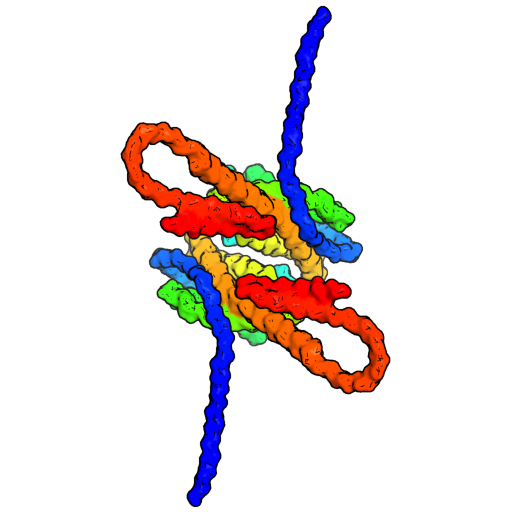 1 223 ? 28.922 9.234 -22.906 1 28.45 223 VAL B O 1
ATOM 3747 N N . ASP B 1 224 ? 29.812 8.109 -24.5 1 31.81 224 ASP B N 1
ATOM 3748 C CA . ASP B 1 224 ? 29.25 6.805 -24.156 1 31.81 224 ASP B CA 1
ATOM 3749 C C . ASP B 1 224 ? 29.891 6.246 -22.891 1 31.81 224 ASP B C 1
ATOM 3751 O O . ASP B 1 224 ? 31.094 5.961 -22.859 1 31.81 224 ASP B O 1
ATOM 3755 N N . LEU B 1 225 ? 29.5 6.797 -21.766 1 28.94 225 LEU B N 1
ATOM 3756 C CA . LEU B 1 225 ? 30.047 6.027 -20.656 1 28.94 225 LEU B CA 1
ATOM 3757 C C . LEU B 1 225 ? 29.391 4.652 -20.578 1 28.94 225 LEU B C 1
ATOM 3759 O O . LEU B 1 225 ? 28.203 4.504 -20.906 1 28.94 225 LEU B O 1
ATOM 3763 N N . LYS B 1 226 ? 30.109 3.623 -20.641 1 32.94 226 LYS B N 1
ATOM 3764 C CA . LYS B 1 226 ? 29.656 2.238 -20.547 1 32.94 226 LYS B CA 1
ATOM 3765 C C . LYS B 1 226 ? 28.5 2.105 -19.562 1 32.94 226 LYS B C 1
ATOM 3767 O O . LYS B 1 226 ? 27.594 1.294 -19.781 1 32.94 226 LYS B O 1
ATOM 3772 N N . ASN B 1 227 ? 28.609 2.428 -18.406 1 29.2 227 ASN B N 1
ATOM 3773 C CA . ASN B 1 227 ? 27.625 2.16 -17.359 1 29.2 227 ASN B CA 1
ATOM 3774 C C . ASN B 1 227 ? 26.516 3.209 -17.359 1 29.2 227 ASN B C 1
ATOM 3776 O O . ASN B 1 227 ? 26.469 4.066 -16.469 1 29.2 227 ASN B O 1
ATOM 3780 N N . GLY B 1 228 ? 25.766 3.307 -18.625 1 30.19 228 GLY B N 1
ATOM 3781 C CA . GLY B 1 228 ? 24.531 3.988 -18.969 1 30.19 228 GLY B CA 1
ATOM 3782 C C . GLY B 1 228 ? 24.594 5.484 -18.734 1 30.19 228 GLY B C 1
ATOM 3783 O O . GLY B 1 228 ? 23.562 6.156 -18.703 1 30.19 228 GLY B O 1
ATOM 3784 N N . ARG B 1 229 ? 25.516 6.051 -18.172 1 26.92 229 ARG B N 1
ATOM 3785 C CA . ARG B 1 229 ? 25.578 7.48 -17.891 1 26.92 229 ARG B CA 1
ATOM 3786 C C . ARG B 1 229 ? 26 8.258 -19.141 1 26.92 229 ARG B C 1
ATOM 3788 O O . ARG B 1 229 ? 26.953 7.875 -19.828 1 26.92 229 ARG B O 1
ATOM 3795 N N . VAL B 1 230 ? 25.062 8.93 -19.828 1 27.34 230 VAL B N 1
ATOM 3796 C CA . VAL B 1 230 ? 25.391 9.797 -20.953 1 27.34 230 VAL B CA 1
ATOM 3797 C C . VAL B 1 230 ? 25.812 11.172 -20.438 1 27.34 230 VAL B C 1
ATOM 3799 O O . VAL B 1 230 ? 25.078 11.805 -19.672 1 27.34 230 VAL B O 1
ATOM 3802 N N . LEU B 1 231 ? 27.078 11.422 -20.281 1 27.69 231 LEU B N 1
ATOM 3803 C CA . LEU B 1 231 ? 27.594 12.766 -20.016 1 27.69 231 LEU B CA 1
ATOM 3804 C C . LEU B 1 231 ? 27.641 13.594 -21.297 1 27.69 231 LEU B C 1
ATOM 3806 O O . LEU B 1 231 ? 28.203 13.148 -22.312 1 27.69 231 LEU B O 1
ATOM 3810 N N . VAL B 1 232 ? 26.781 14.531 -21.562 1 26.36 232 VAL B N 1
ATOM 3811 C CA . VAL B 1 232 ? 26.844 15.461 -22.688 1 26.36 232 VAL B CA 1
ATOM 3812 C C . VAL B 1 232 ? 27.641 16.703 -22.281 1 26.36 232 VAL B C 1
ATOM 3814 O O . VAL B 1 232 ? 27.344 17.328 -21.266 1 26.36 232 VAL B O 1
ATOM 3817 N N . GLU B 1 233 ? 28.922 16.734 -22.562 1 27.75 233 GLU B N 1
ATOM 3818 C CA . GLU B 1 233 ? 29.766 17.906 -22.375 1 27.75 233 GLU B CA 1
ATOM 3819 C C . GLU B 1 233 ? 29.609 18.891 -23.516 1 27.75 233 GLU B C 1
ATOM 3821 O O . GLU B 1 233 ? 29.625 18.516 -24.688 1 27.75 233 GLU B O 1
ATOM 3826 N N . PHE B 1 234 ? 29.047 20.094 -23.234 1 24.7 234 PHE B N 1
ATOM 3827 C CA . PHE B 1 234 ? 28.953 21.234 -24.125 1 24.7 234 PHE B CA 1
ATOM 3828 C C . PHE B 1 234 ? 30.281 22 -24.172 1 24.7 234 PHE B C 1
ATOM 3830 O O . PHE B 1 234 ? 30.797 22.406 -23.125 1 24.7 234 PHE B O 1
ATOM 3837 N N . ILE B 1 235 ? 31.172 21.688 -25.094 1 28.7 235 ILE B N 1
ATOM 3838 C CA . ILE B 1 235 ? 32.438 22.406 -25.25 1 28.7 235 ILE B CA 1
ATOM 3839 C C . ILE B 1 235 ? 32.25 23.547 -26.25 1 28.7 235 ILE B C 1
ATOM 3841 O O . ILE B 1 235 ? 31.891 23.312 -27.406 1 28.7 235 ILE B O 1
ATOM 3845 N N . GLY B 1 236 ? 31.641 24.703 -25.859 1 24.2 236 GLY B N 1
ATOM 3846 C CA . GLY B 1 236 ? 31.688 25.891 -26.703 1 24.2 236 GLY B CA 1
ATOM 3847 C C . GLY B 1 236 ? 33.062 26.5 -26.797 1 24.2 236 GLY B C 1
ATOM 3848 O O . GLY B 1 236 ? 33.844 26.422 -25.859 1 24.2 236 GLY B O 1
ATOM 3849 N N . ASP B 1 237 ? 33.594 26.594 -28.062 1 28.22 237 ASP B N 1
ATOM 3850 C CA . ASP B 1 237 ? 34.656 27.547 -28.281 1 28.22 237 ASP B CA 1
ATOM 3851 C C . ASP B 1 237 ? 34.219 28.969 -27.969 1 28.22 237 ASP B C 1
ATOM 3853 O O . ASP B 1 237 ? 33.031 29.312 -28.188 1 28.22 237 ASP B O 1
#

Solvent-accessible surface area (backbone atoms only — not comparable to full-atom values): 27704 Å² total; per-residue (Å²): 136,83,82,72,81,77,80,79,74,77,74,73,71,77,66,84,66,75,73,63,74,85,72,79,72,82,84,71,50,74,67,51,48,50,48,54,51,54,53,40,64,69,43,54,87,45,41,69,61,50,23,42,53,30,49,53,47,39,41,66,69,38,46,74,56,51,70,78,40,77,86,56,56,65,60,83,83,35,69,47,77,84,36,64,64,46,47,52,58,24,42,55,56,46,48,53,56,51,48,52,64,73,23,67,90,49,55,75,76,45,45,62,61,33,18,53,54,12,32,59,49,16,59,36,33,76,70,70,72,47,60,79,66,53,57,53,47,46,52,51,32,47,50,50,52,51,48,61,60,43,57,75,79,44,57,52,68,59,45,44,55,46,46,54,52,50,49,54,53,52,50,44,53,47,51,44,18,48,43,19,16,51,53,37,42,52,52,51,53,49,52,51,52,51,52,52,48,49,65,65,60,52,71,74,74,75,70,81,70,82,78,80,76,84,73,79,65,68,52,72,49,69,46,78,41,85,85,77,46,73,50,72,48,79,52,69,122,135,82,80,72,81,77,79,78,74,76,73,73,72,78,67,84,67,76,73,62,73,85,72,78,71,83,84,70,52,74,66,51,49,48,47,53,52,54,50,42,64,69,44,56,87,46,41,68,61,49,23,43,52,32,49,51,48,40,40,65,70,38,46,75,56,50,71,78,38,76,86,54,58,66,60,81,82,34,68,48,78,85,37,64,64,47,48,51,56,24,42,55,56,44,47,52,55,51,49,51,64,74,24,66,91,49,54,74,76,45,45,61,62,33,18,53,54,12,33,60,48,15,57,35,34,77,71,70,72,46,58,79,66,54,57,52,47,46,52,51,32,45,49,50,53,50,47,59,61,43,57,75,78,43,56,53,68,61,45,43,55,46,48,55,52,50,49,55,52,51,48,44,53,48,49,44,18,47,43,19,16,51,52,38,41,52,51,50,51,50,52,50,51,51,50,52,48,50,65,65,60,53,71,76,77,75,68,78,72,82,77,82,74,87,74,81,65,68,51,71,50,69,45,77,42,84,86,79,45,74,50,72,50,79,53,70,124